Protein AF-A0AA36GMG7-F1 (afdb_monomer)

pLDDT: mean 70.61, std 21.31, range [23.27, 95.0]

Solvent-accessible surface area (backbone atoms only — not comparable to full-atom values): 46834 Å² total; per-residue (Å²): 127,60,74,62,57,56,49,53,54,49,50,51,53,54,28,47,52,68,51,52,68,88,62,87,74,56,69,70,50,50,50,49,34,51,53,53,48,54,48,56,68,31,62,40,69,74,61,85,79,61,101,83,57,59,89,82,76,57,52,28,67,43,50,83,81,43,77,85,76,80,88,76,82,79,82,77,59,94,81,71,80,64,93,76,70,76,81,84,73,91,83,59,102,48,91,40,76,68,48,45,56,48,50,54,58,49,29,53,56,47,45,54,52,27,49,58,52,36,54,54,52,53,54,46,73,51,50,61,54,56,67,76,52,72,90,80,76,75,99,64,80,93,59,53,51,80,75,45,77,47,56,43,99,84,67,51,74,55,31,28,35,23,38,30,83,87,70,48,77,43,82,41,53,50,95,78,62,76,85,72,93,72,79,78,80,84,69,94,84,85,87,81,89,88,81,88,85,92,86,89,84,89,82,80,90,79,93,78,90,78,90,76,78,85,74,78,79,84,74,74,82,74,86,84,77,94,81,85,87,78,83,93,77,84,82,76,95,81,83,86,83,78,74,67,68,58,53,60,59,60,59,62,74,73,69,71,77,81,71,82,68,45,70,43,72,48,85,76,42,40,37,44,60,84,83,86,72,69,89,81,50,60,30,38,39,23,41,72,86,72,57,68,48,76,53,62,68,95,60,65,74,40,78,54,58,80,66,97,59,89,54,86,46,65,44,41,43,33,42,37,39,49,54,94,93,41,80,48,74,52,75,48,75,34,74,50,54,61,72,58,67,75,59,90,53,97,83,43,72,73,46,71,75,35,68,95,53,61,54,72,66,55,54,52,52,52,53,50,50,53,49,51,52,50,52,48,54,51,49,51,48,52,53,49,49,48,52,50,49,50,50,52,49,52,49,47,55,56,54,64,72,74,66,82,86,90,88,88,86,86,92,83,90,85,88,82,92,92,82,91,89,89,90,91,88,89,90,88,90,90,89,88,89,83,90,89,81,89,85,84,89,80,89,91,75,90,84,75,90,76,89,81,75,59,89,66,69,69,50,80,49,80,50,72,56,55,57,68,71,77,92,78,33,51,68,43,80,45,78,47,74,54,66,76,74,42,98,92,41,38,49,44,67,49,76,44,65,57,97,89,42,74,52,32,40,39,40,40,32,55,78,48,74,50,74,47,72,47,76,46,80,77,34,17,25,54,36,45,47,78,47,69,52,55,45,62,30,40,53,77,33,86,87,20,46,89,69,38,46,84,69,44,45,47,84,51,88,54,81,92,52,56,84,58,65,82,34,48,47,43,30,47,44,41,84,34,70,29,15,65,97,51,80,17,94,51,69,52,57,10,35,35,38,34,38,39,27,61,45,72,78,54,95,59,45,35,37,34,26,32,36,93,46,64,50,59,33,40,32,33,41,38,37,37,40,33,74,86,76,51,72,50,74,48,78,47,76,44,38,60,72,37,74,48,79,52,94,97,44,77,47,71,36,83,70,83,91,73,82,90,58,79,75,57,80,35,42,37,37,29,47,60,95,52,95,83,46,65,72,42,80,56,56,99,83,61,40,73,36,54,42,8,94,35,67,70,30,28,75,69,43,49,93,28,51,61,55,94,48,59,57,70,46,78,55,96,64,44,62,52,66,53,64,56,58,48,58,53,68,64,57,73,73,114

Foldseek 3Di:
DCVVVVVLVVLLVVLLCVLCVPPDDDPVLVVLLVVLSVVLQQLDFPDDDDPPDDSQVGDGNCCVVPNRDDDDPPPPDPPPPPVPDPDDDCDDPQNDPVSVVVSVVVSVSSNVSSCVSSVVVVVVVVVVVDVVVDDDDDPDDFDWDFDAFDQDPVRDTFWTFTQTPVRDTDIGGPVPDDDDPDDDPDPPDDDDDDDDDDDDDDDDDDDDDDDDDDDDDPDDDDDDDPPDDDDDDDDDDDDDDPPPVVVVVVVVVPPPPPPPPQWAADLQGIWGAPPDADQPKWKKKDKQNPDIDIDHPVCPRPDHDHDPDQFQAWIKIKMWIQHPNDIDIDIDIYGHHDPLSVPPDQDDPSCVVPVVNHDPVSVVVVVVVVVVVVVVVVVVVVVVVVVVVVVVVVVVVVVVVPDDDDDDDDDDDDDDDDDYDDYDDYDDDDDDDDDDDDDDDDDPDDDDDDDDADDWDKDKDKDWDWCDDDPPTRIDIDIDIDTDADPVRQKDKDFDADPNHTFKIKIKGFPDKDWAFPKDFDFKAFQWDWDKDKFKDADPGQQRDPCSQVVDFQPDDHPVPVVQVLARWGKHKDWAAEDVVLPHPDRGTIIIIMIIGIDGPDQWMKTKIAGPDIFMWTWMWMWMATPVRDIDIDIDTHGAQDWDDDPPDIDHHPDDDDDDDVQRRFIKMWTPPDPPTQIDTDDPLADAQWGHHDSVCNSSNPPIHGDPQWDWDDDSTHIDIDGDHDRVVVVSPD

Radius of gyration: 44.05 Å; Cα contacts (8 Å, |Δi|>4): 888; chains: 1; bounding box: 85×145×114 Å

Structure (mmCIF, N/CA/C/O backbone):
data_AF-A0AA36GMG7-F1
#
_entry.id   AF-A0AA36GMG7-F1
#
loop_
_atom_site.group_PDB
_atom_site.id
_atom_site.type_symbol
_atom_site.label_atom_id
_atom_site.label_alt_id
_atom_site.label_comp_id
_atom_site.label_asym_id
_atom_site.label_entity_id
_atom_site.label_seq_id
_atom_site.pdbx_PDB_ins_code
_atom_site.Cartn_x
_atom_site.Cartn_y
_atom_site.Cartn_z
_atom_site.occupancy
_atom_site.B_iso_or_equiv
_atom_site.auth_seq_id
_atom_site.auth_comp_id
_atom_site.auth_asym_id
_atom_site.auth_atom_id
_atom_site.pdbx_PDB_model_num
ATOM 1 N N . MET A 1 1 ? -20.201 17.320 5.373 1.00 46.06 1 MET A N 1
ATOM 2 C CA . MET A 1 1 ? -21.199 16.960 4.332 1.00 46.06 1 MET A CA 1
ATOM 3 C C . MET A 1 1 ? -22.422 16.183 4.882 1.00 46.06 1 MET A C 1
ATOM 5 O O . MET A 1 1 ? -23.070 15.484 4.114 1.00 46.06 1 MET A O 1
ATOM 9 N N . GLY A 1 2 ? -22.797 16.297 6.170 1.00 46.56 2 GLY A N 1
ATOM 10 C CA . GLY A 1 2 ? -23.789 15.391 6.798 1.00 46.56 2 GLY A CA 1
ATOM 11 C C . GLY A 1 2 ? -25.203 15.398 6.192 1.00 46.56 2 GLY A C 1
ATOM 12 O O . GLY A 1 2 ? -25.775 14.337 5.944 1.00 46.56 2 GLY A O 1
ATOM 13 N N . GLY A 1 3 ? -25.728 16.580 5.846 1.00 64.25 3 GLY A N 1
ATOM 14 C CA . GLY A 1 3 ? -27.138 16.770 5.469 1.00 64.25 3 GLY A CA 1
ATOM 15 C C . GLY A 1 3 ? -27.665 15.975 4.262 1.00 64.25 3 GLY A C 1
ATOM 16 O O . GLY A 1 3 ? -28.880 15.844 4.119 1.00 64.25 3 GLY A O 1
ATOM 17 N N . THR A 1 4 ? -26.804 15.423 3.400 1.00 65.31 4 THR A N 1
ATOM 18 C CA . THR A 1 4 ? -27.232 14.506 2.321 1.00 65.31 4 THR A CA 1
ATOM 19 C C . THR A 1 4 ? -27.491 13.096 2.859 1.00 65.31 4 THR A C 1
ATOM 21 O O . THR A 1 4 ? -28.506 12.484 2.527 1.00 65.31 4 THR A O 1
ATOM 24 N N . TRP A 1 5 ? -26.608 12.604 3.734 1.00 71.31 5 TRP A N 1
ATOM 25 C CA . TRP A 1 5 ? -26.739 11.306 4.401 1.00 71.31 5 TRP A CA 1
ATOM 26 C C . TRP A 1 5 ? -27.914 11.294 5.383 1.00 71.31 5 TRP A C 1
ATOM 28 O O . TRP A 1 5 ? -28.726 10.372 5.358 1.00 71.31 5 TRP A O 1
ATOM 38 N N . GLU A 1 6 ? -28.060 12.351 6.186 1.00 76.62 6 GLU A N 1
ATOM 39 C CA . GLU A 1 6 ? -29.170 12.519 7.137 1.00 76.62 6 GLU A CA 1
ATOM 40 C C . GLU A 1 6 ? -30.543 12.433 6.452 1.00 76.62 6 GLU A C 1
ATOM 42 O O . GLU A 1 6 ? -31.450 11.769 6.958 1.00 76.62 6 GLU A O 1
ATOM 47 N N . ARG A 1 7 ? -30.692 13.056 5.272 1.00 76.00 7 ARG A N 1
ATOM 48 C CA . ARG A 1 7 ? -31.929 12.988 4.478 1.00 76.00 7 ARG A CA 1
ATOM 49 C C . ARG A 1 7 ? -32.189 11.579 3.965 1.00 76.00 7 ARG A C 1
ATOM 51 O O . ARG A 1 7 ? -33.275 11.065 4.195 1.00 76.00 7 ARG A O 1
ATOM 58 N N . MET A 1 8 ? -31.191 10.932 3.361 1.00 83.50 8 MET A N 1
ATOM 59 C CA . MET A 1 8 ? -31.319 9.559 2.857 1.00 83.50 8 MET A CA 1
ATOM 60 C C . MET A 1 8 ? -31.721 8.575 3.969 1.00 83.50 8 MET A C 1
ATOM 62 O O . MET A 1 8 ? -32.643 7.783 3.785 1.00 83.50 8 MET A O 1
ATOM 66 N N . VAL A 1 9 ? -31.103 8.678 5.151 1.00 86.00 9 VAL A N 1
ATOM 67 C CA . VAL A 1 9 ? -31.477 7.897 6.344 1.00 86.00 9 VAL A CA 1
ATOM 68 C C . VAL A 1 9 ? -32.893 8.241 6.819 1.00 86.00 9 VAL A C 1
ATOM 70 O O . VAL A 1 9 ? -33.642 7.345 7.207 1.00 86.00 9 VAL A O 1
ATOM 73 N N . GLY A 1 10 ? -33.298 9.512 6.757 1.00 85.50 10 GLY A N 1
ATOM 74 C CA . GLY A 1 10 ? -34.671 9.940 7.031 1.00 85.50 10 GLY A CA 1
ATOM 75 C C . GLY A 1 10 ? -35.697 9.286 6.100 1.00 85.50 10 GLY A C 1
ATOM 76 O O . GLY A 1 10 ? -36.727 8.806 6.570 1.00 85.50 10 GLY A O 1
ATOM 77 N N . THR A 1 11 ? -35.402 9.206 4.804 1.00 87.31 11 THR A N 1
ATOM 78 C CA . THR A 1 11 ? -36.280 8.618 3.778 1.00 87.31 11 THR A CA 1
ATOM 79 C C . THR A 1 11 ? -36.358 7.097 3.911 1.00 87.31 11 THR A C 1
ATOM 81 O O . THR A 1 11 ? -37.458 6.548 3.871 1.00 87.31 11 THR A O 1
ATOM 84 N N . VAL A 1 12 ? -35.241 6.416 4.204 1.00 91.81 12 VAL A N 1
ATOM 85 C CA . VAL A 1 12 ? -35.225 4.982 4.570 1.00 91.81 12 VAL A CA 1
ATOM 86 C C . VAL A 1 12 ? -36.061 4.721 5.830 1.00 91.81 12 VAL A C 1
ATOM 88 O O . VAL A 1 12 ? -36.925 3.851 5.820 1.00 91.81 12 VAL A O 1
ATOM 91 N N . LYS A 1 13 ? -35.898 5.512 6.900 1.00 90.19 13 LYS A N 1
ATOM 92 C CA . LYS A 1 13 ? -36.714 5.369 8.123 1.00 90.19 13 LYS A CA 1
ATOM 93 C C . LYS A 1 13 ? -38.207 5.598 7.858 1.00 90.19 13 LYS A C 1
ATOM 95 O O . LYS A 1 13 ? -39.042 4.849 8.360 1.00 90.19 13 LYS A O 1
ATOM 100 N N . ARG A 1 14 ? -38.557 6.601 7.044 1.00 88.62 14 ARG A N 1
ATOM 101 C CA . ARG A 1 14 ? -39.949 6.925 6.679 1.00 88.62 14 ARG A CA 1
ATOM 102 C C . ARG A 1 14 ? -40.609 5.798 5.879 1.00 88.62 14 ARG A C 1
ATOM 104 O O . ARG A 1 14 ? -41.751 5.441 6.155 1.00 88.62 14 ARG A O 1
ATOM 111 N N . THR A 1 15 ? -39.888 5.231 4.917 1.00 90.44 15 THR A N 1
ATOM 112 C CA . THR A 1 15 ? -40.371 4.158 4.031 1.00 90.44 15 THR A CA 1
ATOM 113 C C . THR A 1 15 ? -40.427 2.806 4.745 1.00 90.44 15 THR A C 1
ATOM 115 O O . THR A 1 15 ? -41.413 2.092 4.582 1.00 90.44 15 THR A O 1
ATOM 118 N N . LEU A 1 16 ? -39.482 2.506 5.644 1.00 91.44 16 LEU A N 1
ATOM 119 C CA . LEU A 1 16 ? -39.534 1.356 6.559 1.00 91.44 16 LEU A CA 1
ATOM 120 C C . LEU A 1 16 ? -40.780 1.399 7.460 1.00 91.44 16 LEU A C 1
ATOM 122 O O . LEU A 1 16 ? -41.565 0.451 7.480 1.00 91.44 16 LEU A O 1
ATOM 126 N N . LEU A 1 17 ? -41.029 2.527 8.138 1.00 89.12 17 LEU A N 1
ATOM 127 C CA . LEU A 1 17 ? -42.232 2.717 8.963 1.00 89.12 17 LEU A CA 1
ATOM 128 C C . LEU A 1 17 ? -43.522 2.593 8.133 1.00 89.12 17 LEU A C 1
ATOM 130 O O . LEU A 1 17 ? -44.477 1.951 8.565 1.00 89.12 17 LEU A O 1
ATOM 134 N N . LYS A 1 18 ? -43.536 3.126 6.905 1.00 88.38 18 LYS A N 1
ATOM 135 C CA . LYS A 1 18 ? -44.630 2.938 5.933 1.00 88.38 18 LYS A CA 1
ATOM 136 C C . LYS A 1 18 ? -44.716 1.525 5.341 1.00 88.38 18 LYS A C 1
ATOM 138 O O . LYS A 1 18 ? -45.658 1.260 4.603 1.00 88.38 18 LYS A O 1
ATOM 143 N N . THR A 1 19 ? -43.767 0.632 5.596 1.00 88.50 19 THR A N 1
ATOM 144 C CA . THR A 1 19 ? -43.788 -0.754 5.098 1.00 88.50 19 THR A CA 1
ATOM 145 C C . THR A 1 19 ? -44.353 -1.690 6.161 1.00 88.50 19 THR A C 1
ATOM 147 O O . THR A 1 19 ? -45.272 -2.461 5.875 1.00 88.50 19 THR A O 1
ATOM 150 N N . ILE A 1 20 ? -43.857 -1.548 7.393 1.00 87.56 20 ILE A N 1
ATOM 151 C CA . ILE A 1 20 ? -44.282 -2.291 8.588 1.00 87.56 20 ILE A CA 1
ATOM 152 C C . ILE A 1 20 ? -45.670 -1.826 9.072 1.00 87.56 20 ILE A C 1
ATOM 154 O O . ILE A 1 20 ? -46.498 -2.638 9.487 1.00 87.56 20 ILE A O 1
ATOM 158 N N . GLU A 1 21 ? -45.962 -0.527 8.949 1.00 85.00 21 GLU A N 1
ATOM 159 C CA . GLU A 1 21 ? -47.240 0.112 9.291 1.00 85.00 21 GLU A CA 1
ATOM 160 C C . GLU A 1 21 ? -47.639 -0.098 10.766 1.00 85.00 21 GLU A C 1
ATOM 162 O O . GLU A 1 21 ? -47.142 0.610 11.638 1.00 85.00 21 GLU A O 1
ATOM 167 N N . ARG A 1 22 ? -48.542 -1.043 11.060 1.00 81.94 22 ARG A N 1
ATOM 168 C CA . ARG A 1 22 ? -48.958 -1.422 12.429 1.00 81.94 22 ARG A CA 1
ATOM 169 C C . ARG A 1 22 ? -48.714 -2.905 12.739 1.00 81.94 22 ARG A C 1
ATOM 171 O O . ARG A 1 22 ? -49.228 -3.417 13.731 1.00 81.94 22 ARG A O 1
ATOM 178 N N . ARG A 1 23 ? -47.981 -3.618 11.878 1.00 80.56 23 ARG A N 1
ATOM 179 C CA . ARG A 1 23 ? -47.684 -5.044 12.060 1.00 80.56 23 ARG A CA 1
ATOM 180 C C . ARG A 1 23 ? -46.633 -5.216 13.155 1.00 80.56 23 ARG A C 1
ATOM 182 O O . ARG A 1 23 ? -45.643 -4.490 13.175 1.00 80.56 23 ARG A O 1
ATOM 189 N N . LYS A 1 24 ? -46.832 -6.202 14.031 1.00 79.75 24 LYS A N 1
ATOM 190 C CA . LYS A 1 24 ? -45.743 -6.763 14.837 1.00 79.75 24 LYS A CA 1
ATOM 191 C C . LYS A 1 24 ? -44.977 -7.749 13.952 1.00 79.75 24 LYS A C 1
ATOM 193 O O . LYS A 1 24 ? -45.602 -8.486 13.196 1.00 79.75 24 LYS A O 1
ATOM 198 N N . ILE A 1 25 ? -43.654 -7.717 14.030 1.00 83.12 25 ILE A N 1
ATOM 199 C CA . ILE A 1 25 ? -42.724 -8.570 13.282 1.00 83.12 25 ILE A CA 1
ATOM 200 C C . ILE A 1 25 ? -41.760 -9.149 14.325 1.00 83.12 25 ILE A C 1
ATOM 202 O O . ILE A 1 25 ? -41.437 -8.445 15.284 1.00 83.12 25 ILE A O 1
ATOM 206 N N . SER A 1 26 ? -41.350 -10.411 14.185 1.00 81.25 26 SER A N 1
ATOM 207 C CA . SER A 1 26 ? -40.341 -11.007 15.068 1.00 81.25 26 SER A CA 1
ATOM 208 C C . SER A 1 26 ? -38.962 -10.386 14.828 1.00 81.25 26 SER A C 1
ATOM 210 O O . SER A 1 26 ? -38.668 -9.890 13.738 1.00 81.25 26 SER A O 1
ATOM 212 N N . GLU A 1 27 ? -38.108 -10.414 15.847 1.00 79.94 27 GLU A N 1
ATOM 213 C CA . GLU A 1 27 ? -36.747 -9.880 15.770 1.00 79.94 27 GLU A CA 1
ATOM 214 C C . GLU A 1 27 ? -35.920 -10.439 14.593 1.00 79.94 27 GLU A C 1
ATOM 216 O O . GLU A 1 27 ? -35.406 -9.618 13.828 1.00 79.94 27 GLU A O 1
ATOM 221 N N . PRO A 1 28 ? -35.855 -11.766 14.333 1.00 76.69 28 PRO A N 1
ATOM 222 C CA . PRO A 1 28 ? -35.117 -12.291 13.181 1.00 76.69 28 PRO A CA 1
ATOM 223 C C . PRO A 1 28 ? -35.657 -11.793 11.832 1.00 76.69 28 PRO A C 1
ATOM 225 O O . PRO A 1 28 ? -34.870 -11.398 10.977 1.00 76.69 28 PRO A O 1
ATOM 228 N N . ILE A 1 29 ? -36.982 -11.722 11.633 1.00 81.12 29 ILE A N 1
ATOM 229 C CA . ILE A 1 29 ? -37.553 -11.212 10.369 1.00 81.12 29 ILE A CA 1
ATOM 230 C C . ILE A 1 29 ? -37.264 -9.710 10.216 1.00 81.12 29 ILE A C 1
ATOM 232 O O . ILE A 1 29 ? -36.939 -9.249 9.121 1.00 81.12 29 ILE A O 1
ATOM 236 N N . PHE A 1 30 ? -37.331 -8.935 11.302 1.00 86.94 30 PHE A N 1
ATOM 237 C CA . PHE A 1 30 ? -36.993 -7.511 11.278 1.00 86.94 30 PHE A CA 1
ATOM 238 C C . PHE A 1 30 ? -35.505 -7.275 10.971 1.00 86.94 30 PHE A C 1
ATOM 240 O O . PHE A 1 30 ? -35.186 -6.392 10.172 1.00 86.94 30 PHE A O 1
ATOM 247 N N . TYR A 1 31 ? -34.604 -8.084 11.536 1.00 83.19 31 TYR A N 1
ATOM 248 C CA . TYR A 1 31 ? -33.172 -8.047 11.239 1.00 83.19 31 TYR A CA 1
ATOM 249 C C . TYR A 1 31 ? -32.885 -8.384 9.768 1.00 83.19 31 TYR A C 1
ATOM 251 O O . TYR A 1 31 ? -32.207 -7.614 9.086 1.00 83.19 31 TYR A O 1
ATOM 259 N N . THR A 1 32 ? -33.459 -9.474 9.245 1.00 83.56 32 THR A N 1
ATOM 260 C CA . THR A 1 32 ? -33.311 -9.878 7.836 1.00 83.56 32 THR A CA 1
ATOM 261 C C . THR A 1 32 ? -33.775 -8.774 6.883 1.00 83.56 32 THR A C 1
ATOM 263 O O . THR A 1 32 ? -33.012 -8.347 6.015 1.00 83.56 32 THR A O 1
ATOM 266 N N . VAL A 1 33 ? -34.966 -8.209 7.109 1.00 86.12 33 VAL A N 1
ATOM 267 C CA . VAL A 1 33 ? -35.500 -7.098 6.300 1.00 86.12 33 VAL A CA 1
ATOM 268 C C . VAL A 1 33 ? -34.616 -5.845 6.393 1.00 86.12 33 VAL A C 1
ATOM 270 O O . VAL A 1 33 ? -34.425 -5.156 5.393 1.00 86.12 33 VAL A O 1
ATOM 273 N N . LEU A 1 34 ? -34.011 -5.539 7.548 1.00 88.44 34 LEU A N 1
ATOM 274 C CA . LEU A 1 34 ? -33.039 -4.440 7.654 1.00 88.44 34 LEU A CA 1
ATOM 275 C C . LEU A 1 34 ? -31.753 -4.698 6.850 1.00 88.44 34 LEU A C 1
ATOM 277 O O . LEU A 1 34 ? -31.217 -3.759 6.253 1.00 88.44 34 LEU A O 1
ATOM 281 N N . CYS A 1 35 ? -31.265 -5.938 6.806 1.00 84.12 35 CYS A N 1
ATOM 282 C CA . CYS A 1 35 ? -30.101 -6.327 6.007 1.00 84.12 35 CYS A CA 1
ATOM 283 C C . CYS A 1 35 ? -30.380 -6.236 4.499 1.00 84.12 35 CYS A C 1
ATOM 285 O O . CYS A 1 35 ? -29.585 -5.643 3.764 1.00 84.12 35 CYS A O 1
ATOM 287 N N . GLU A 1 36 ? -31.537 -6.718 4.047 1.00 85.50 36 GLU A N 1
ATOM 288 C CA . GLU A 1 36 ? -31.980 -6.592 2.655 1.00 85.50 36 GLU A CA 1
ATOM 289 C C . GLU A 1 36 ? -32.167 -5.119 2.249 1.00 85.50 36 GLU A C 1
ATOM 291 O O . GLU A 1 36 ? -31.667 -4.683 1.210 1.00 85.50 36 GLU A O 1
ATOM 296 N N . ILE A 1 37 ? -32.781 -4.297 3.107 1.00 89.38 37 ILE A N 1
ATOM 297 C CA . ILE A 1 37 ? -32.927 -2.848 2.886 1.00 89.38 37 ILE A CA 1
ATOM 298 C C . ILE A 1 37 ? -31.562 -2.147 2.811 1.00 89.38 37 ILE A C 1
ATOM 300 O O . ILE A 1 37 ? -31.346 -1.298 1.941 1.00 89.38 37 ILE A O 1
ATOM 304 N N . LYS A 1 38 ? -30.614 -2.505 3.687 1.00 87.00 38 LYS A N 1
ATOM 305 C CA . LYS A 1 38 ? -29.228 -2.005 3.648 1.00 87.00 38 LYS A CA 1
ATOM 306 C C . LYS A 1 38 ? -28.549 -2.364 2.322 1.00 87.00 38 LYS A C 1
ATOM 308 O O . LYS A 1 38 ? -27.846 -1.516 1.770 1.00 87.00 38 LYS A O 1
ATOM 313 N N . SER A 1 39 ? -28.751 -3.577 1.808 1.00 83.69 39 SER A N 1
ATOM 314 C CA . SER A 1 39 ? -28.239 -3.992 0.497 1.00 83.69 39 SER A CA 1
ATOM 315 C C . SER A 1 39 ? -28.877 -3.177 -0.635 1.00 83.69 39 SER A C 1
ATOM 317 O O . SER A 1 39 ? -28.157 -2.519 -1.389 1.00 83.69 39 SER A O 1
ATOM 319 N N . ALA A 1 40 ? -30.210 -3.108 -0.705 1.00 83.94 40 ALA A N 1
ATOM 320 C CA . ALA A 1 40 ? -30.935 -2.393 -1.757 1.00 83.94 40 ALA A CA 1
ATOM 321 C C . ALA A 1 40 ? -30.557 -0.899 -1.834 1.00 83.94 40 ALA A C 1
ATOM 323 O O . ALA A 1 40 ? -30.292 -0.366 -2.912 1.00 83.94 40 ALA A O 1
ATOM 324 N N . VAL A 1 41 ? -30.443 -0.221 -0.685 1.00 87.88 41 VAL A N 1
ATOM 325 C CA . VAL A 1 41 ? -30.056 1.201 -0.618 1.00 87.88 41 VAL A CA 1
ATOM 326 C C . VAL A 1 41 ? -28.607 1.429 -1.070 1.00 87.88 41 VAL A C 1
ATOM 328 O O . VAL A 1 41 ? -28.322 2.466 -1.674 1.00 87.88 41 VAL A O 1
ATOM 331 N N . ASN A 1 42 ? -27.691 0.491 -0.810 1.00 85.69 42 ASN A N 1
ATOM 332 C CA . ASN A 1 42 ? -26.285 0.580 -1.234 1.00 85.69 42 ASN A CA 1
ATOM 333 C C . ASN A 1 42 ? -26.026 0.040 -2.651 1.00 85.69 42 ASN A C 1
ATOM 335 O O . ASN A 1 42 ? -24.961 0.305 -3.204 1.00 85.69 42 ASN A O 1
ATOM 339 N N . SER A 1 43 ? -27.008 -0.639 -3.246 1.00 81.50 43 SER A N 1
ATOM 340 C CA . SER A 1 43 ? -26.997 -1.130 -4.633 1.00 81.50 43 SER A CA 1
ATOM 341 C C . SER A 1 43 ? -27.607 -0.149 -5.638 1.00 81.50 43 SER A C 1
ATOM 343 O O . SER A 1 43 ? -27.645 -0.436 -6.830 1.00 81.50 43 SER A O 1
ATOM 345 N N . ARG A 1 44 ? -28.108 1.006 -5.179 1.00 80.94 44 ARG A N 1
ATOM 346 C CA . ARG A 1 44 ? -28.687 2.036 -6.056 1.00 80.94 44 ARG A CA 1
ATOM 347 C C . ARG A 1 44 ? -27.647 2.557 -7.070 1.00 80.94 44 ARG A C 1
ATOM 349 O O . ARG A 1 44 ? -26.496 2.753 -6.679 1.00 80.94 44 ARG A O 1
ATOM 356 N N . PRO A 1 45 ? -28.033 2.864 -8.318 1.00 77.88 45 PRO A N 1
ATOM 357 C CA . PRO A 1 45 ? -27.123 3.464 -9.289 1.00 77.88 45 PRO A CA 1
ATOM 358 C C . PRO A 1 45 ? -26.732 4.897 -8.890 1.00 77.88 45 PRO A C 1
ATOM 360 O O . PRO A 1 45 ? -27.518 5.622 -8.270 1.00 77.88 45 PRO A O 1
ATOM 363 N N . LEU A 1 46 ? -25.513 5.305 -9.249 1.00 74.06 46 LEU A N 1
ATOM 364 C CA . LEU A 1 46 ? -25.007 6.680 -9.118 1.00 74.06 46 LEU A CA 1
ATOM 365 C C . LEU A 1 46 ? -24.805 7.365 -10.474 1.00 74.06 46 LEU A C 1
ATOM 367 O O . LEU A 1 46 ? -24.873 8.592 -10.546 1.00 74.06 46 LEU A O 1
ATOM 371 N N . THR A 1 47 ? -24.572 6.585 -11.527 1.00 64.69 47 THR A N 1
ATOM 372 C CA . THR A 1 47 ? -24.540 7.026 -12.925 1.00 64.69 47 THR A CA 1
ATOM 373 C C . THR A 1 47 ? -25.917 6.885 -13.582 1.00 64.69 47 THR A C 1
ATOM 375 O O . THR A 1 47 ? -26.813 6.218 -13.061 1.00 64.69 47 THR A O 1
ATOM 378 N N . VAL A 1 48 ? -26.095 7.542 -14.729 1.00 59.72 48 VAL A N 1
ATOM 379 C CA . VAL A 1 48 ? -27.208 7.264 -15.647 1.00 59.72 48 VAL A CA 1
ATOM 380 C C . VAL A 1 48 ? -26.759 6.140 -16.576 1.00 59.72 48 VAL A C 1
ATOM 382 O O . VAL A 1 48 ? -25.683 6.250 -17.152 1.00 59.72 48 VAL A O 1
ATOM 385 N N . THR A 1 49 ? -27.569 5.093 -16.712 1.00 57.22 49 THR A N 1
ATOM 386 C CA . THR A 1 49 ? -27.393 4.031 -17.714 1.00 57.22 49 THR A CA 1
ATOM 387 C C . THR A 1 49 ? -27.885 4.486 -19.083 1.00 57.22 49 THR A C 1
ATOM 389 O O . THR A 1 49 ? -29.015 4.975 -19.191 1.00 57.22 49 THR A O 1
ATOM 392 N N . GLY A 1 50 ? -27.078 4.283 -20.120 1.00 53.72 50 GLY A N 1
ATOM 393 C CA . GLY A 1 50 ? -27.528 4.246 -21.509 1.00 53.72 50 GLY A CA 1
ATOM 394 C C . GLY A 1 50 ? -28.265 2.943 -21.843 1.00 53.72 50 GLY A C 1
ATOM 395 O O . GLY A 1 50 ? -28.300 2.006 -21.050 1.00 53.72 50 GLY A O 1
ATOM 396 N N . GLU A 1 51 ? -28.850 2.872 -23.040 1.00 52.31 51 GLU A N 1
ATOM 397 C CA . GLU A 1 51 ? -29.603 1.691 -23.507 1.00 52.31 51 GLU A CA 1
ATOM 398 C C . GLU A 1 51 ? -28.708 0.486 -23.864 1.00 52.31 51 GLU A C 1
ATOM 400 O O . GLU A 1 51 ? -29.213 -0.622 -24.012 1.00 52.31 51 GLU A O 1
ATOM 405 N N . ASN A 1 52 ? -27.390 0.699 -23.970 1.00 52.12 52 ASN A N 1
ATOM 406 C CA . ASN A 1 52 ? -26.386 -0.316 -24.309 1.00 52.12 52 ASN A CA 1
ATOM 407 C C . ASN A 1 52 ? -25.443 -0.666 -23.138 1.00 52.12 52 ASN A C 1
ATOM 409 O O . ASN A 1 52 ? -24.499 -1.428 -23.342 1.00 52.12 52 ASN A O 1
ATOM 413 N N . ASP A 1 53 ? -25.653 -0.098 -21.945 1.00 50.34 53 ASP A N 1
ATOM 414 C CA . ASP A 1 53 ? -24.807 -0.371 -20.777 1.00 50.34 53 ASP A CA 1
ATOM 415 C C . ASP A 1 53 ? -25.270 -1.659 -20.084 1.00 50.34 53 ASP A C 1
ATOM 417 O O . ASP A 1 53 ? -26.455 -1.819 -19.775 1.00 50.34 53 ASP A O 1
ATOM 421 N N . ASP A 1 54 ? -24.339 -2.566 -19.793 1.00 56.56 54 ASP A N 1
ATOM 422 C CA . ASP A 1 54 ? -24.655 -3.796 -19.074 1.00 56.56 54 ASP A CA 1
ATOM 423 C C . ASP A 1 54 ? -24.984 -3.484 -17.599 1.00 56.56 54 ASP A C 1
ATOM 425 O O . ASP A 1 54 ? -24.390 -2.599 -16.975 1.00 56.56 54 ASP A O 1
ATOM 429 N N . VAL A 1 55 ? -25.914 -4.226 -16.987 1.00 54.31 55 VAL A N 1
ATOM 430 C CA . VAL A 1 55 ? -26.437 -3.917 -15.630 1.00 54.31 55 VAL A CA 1
ATOM 431 C C . VAL A 1 55 ? -25.343 -4.001 -14.546 1.00 54.31 55 VAL A C 1
ATOM 433 O O . VAL A 1 55 ? -25.502 -3.484 -13.438 1.00 54.31 55 VAL A O 1
ATOM 436 N N . ASN A 1 56 ? -24.208 -4.622 -14.875 1.00 53.75 56 ASN A N 1
ATOM 437 C CA . ASN A 1 56 ? -23.039 -4.772 -14.014 1.00 53.75 56 ASN A CA 1
ATOM 438 C C . ASN A 1 56 ? -22.041 -3.598 -14.081 1.00 53.75 56 ASN A C 1
ATOM 440 O O . ASN A 1 56 ? -21.256 -3.448 -13.146 1.00 53.75 56 ASN A O 1
ATOM 444 N N . ASP A 1 57 ? -22.078 -2.757 -15.121 1.00 60.81 57 ASP A N 1
ATOM 445 C CA . ASP A 1 57 ? -21.143 -1.628 -15.300 1.00 60.81 57 ASP A CA 1
ATOM 446 C C . ASP A 1 57 ? -21.603 -0.344 -14.579 1.00 60.81 57 ASP A C 1
ATOM 448 O O . ASP A 1 57 ? -20.919 0.684 -14.559 1.00 60.81 57 ASP A O 1
ATOM 452 N N . VAL A 1 58 ? -22.774 -0.393 -13.943 1.00 70.62 58 VAL A N 1
ATOM 453 C CA . VAL A 1 58 ? -23.382 0.746 -13.254 1.00 70.62 58 VAL A CA 1
ATOM 454 C C . VAL A 1 58 ? -22.725 0.960 -11.892 1.00 70.62 58 VAL A C 1
ATOM 456 O O . VAL A 1 58 ? -22.814 0.112 -11.008 1.00 70.62 58 VAL A O 1
ATOM 459 N N . LEU A 1 59 ? -22.110 2.125 -11.682 1.00 74.38 59 LEU A N 1
ATOM 460 C CA . LEU A 1 59 ? -21.422 2.454 -10.431 1.00 74.38 59 LEU A CA 1
ATOM 461 C C . LEU A 1 59 ? -22.419 2.658 -9.274 1.00 74.38 59 LEU A C 1
ATOM 463 O O . LEU A 1 59 ? -23.278 3.543 -9.341 1.00 74.38 59 LEU A O 1
ATOM 467 N N . ARG A 1 60 ? -22.280 1.891 -8.184 1.00 80.88 60 ARG A N 1
ATOM 468 C CA . ARG A 1 60 ? -23.152 1.937 -6.992 1.00 80.88 60 ARG A CA 1
ATOM 469 C C . ARG A 1 60 ? -22.345 2.324 -5.737 1.00 80.88 60 ARG A C 1
ATOM 471 O O . ARG A 1 60 ? -21.123 2.190 -5.715 1.00 80.88 60 ARG A O 1
ATOM 478 N N . PRO A 1 61 ? -22.988 2.777 -4.641 1.00 83.88 61 PRO A N 1
ATOM 479 C CA . PRO A 1 61 ? -22.307 3.086 -3.377 1.00 83.88 61 PRO A CA 1
ATOM 480 C C . PRO A 1 61 ? -21.470 1.940 -2.801 1.00 83.88 61 PRO A C 1
ATOM 482 O O . PRO A 1 61 ? -20.447 2.200 -2.173 1.00 83.88 61 PRO A O 1
ATOM 485 N N . VAL A 1 62 ? -21.915 0.692 -2.986 1.00 82.88 62 VAL A N 1
ATOM 486 C CA . VAL A 1 62 ? -21.210 -0.505 -2.505 1.00 82.88 62 VAL A CA 1
ATOM 487 C C . VAL A 1 62 ? -19.848 -0.700 -3.180 1.00 82.88 62 VAL A C 1
ATOM 489 O O . VAL A 1 62 ? -18.908 -1.129 -2.514 1.00 82.88 62 VAL A O 1
ATOM 492 N N . ASP A 1 63 ? -19.704 -0.308 -4.449 1.00 79.12 63 ASP A N 1
ATOM 493 C CA . ASP A 1 63 ? -18.511 -0.592 -5.261 1.00 79.12 63 ASP A CA 1
ATOM 494 C C . ASP A 1 63 ? -17.272 0.206 -4.818 1.00 79.12 63 ASP A C 1
ATOM 496 O O . ASP A 1 63 ? -16.142 -0.185 -5.100 1.00 79.12 63 ASP A O 1
ATOM 500 N N . PHE A 1 64 ? -17.474 1.286 -4.052 1.00 78.31 64 PHE A N 1
ATOM 501 C CA . PHE A 1 64 ? -16.408 2.037 -3.376 1.00 78.31 64 PHE A CA 1
ATOM 502 C C . PHE A 1 64 ? -15.847 1.338 -2.127 1.00 78.31 64 PHE A C 1
ATOM 504 O O . PHE A 1 64 ? -14.808 1.755 -1.619 1.00 78.31 64 PHE A O 1
ATOM 511 N N . ILE A 1 65 ? -16.544 0.329 -1.598 1.00 77.12 65 ILE A N 1
ATOM 512 C CA . ILE A 1 65 ? -16.136 -0.438 -0.409 1.00 77.12 65 ILE A CA 1
ATOM 513 C C . ILE A 1 65 ? -15.707 -1.850 -0.819 1.00 77.12 65 ILE A C 1
ATOM 515 O O . ILE A 1 65 ? -14.719 -2.369 -0.306 1.00 77.12 65 ILE A O 1
ATOM 519 N N . TYR A 1 66 ? -16.430 -2.456 -1.764 1.00 71.50 66 TYR A N 1
ATOM 520 C CA . TYR A 1 66 ? -16.200 -3.812 -2.242 1.00 71.50 66 TYR A CA 1
ATOM 521 C C . TYR A 1 66 ? -16.389 -3.875 -3.758 1.00 71.50 66 TYR A C 1
ATOM 523 O O . TYR A 1 66 ? -17.504 -3.755 -4.267 1.00 71.50 66 TYR A O 1
ATOM 531 N N . LYS A 1 67 ? -15.297 -4.091 -4.490 1.00 57.78 67 LYS A N 1
ATOM 532 C CA . LYS A 1 67 ? -15.326 -4.189 -5.949 1.00 57.78 67 LYS A CA 1
ATOM 533 C C . LYS A 1 67 ? -16.088 -5.445 -6.402 1.00 57.78 67 LYS A C 1
ATOM 535 O O . LYS A 1 67 ? -15.832 -6.533 -5.895 1.00 57.78 67 LYS A O 1
ATOM 540 N N . ASN A 1 68 ? -16.963 -5.296 -7.398 1.00 59.22 68 ASN A N 1
ATOM 541 C CA . ASN A 1 68 ? -17.696 -6.377 -8.075 1.00 59.22 68 ASN A CA 1
ATOM 542 C C . ASN A 1 68 ? -18.672 -7.198 -7.195 1.00 59.22 68 ASN A C 1
ATOM 544 O O . ASN A 1 68 ? -18.904 -8.372 -7.491 1.00 59.22 68 ASN A O 1
ATOM 548 N N . ILE A 1 69 ? -19.294 -6.626 -6.150 1.00 64.88 69 ILE A N 1
ATOM 549 C CA . ILE A 1 69 ? -20.340 -7.362 -5.409 1.00 64.88 69 ILE A CA 1
ATOM 550 C C . ILE A 1 69 ? -21.540 -7.674 -6.319 1.00 64.88 69 ILE A C 1
ATOM 552 O O . ILE A 1 69 ? -22.211 -6.774 -6.843 1.00 64.88 69 ILE A O 1
ATOM 556 N N . ARG A 1 70 ? -21.836 -8.972 -6.442 1.00 58.94 70 ARG A N 1
ATOM 557 C CA . ARG A 1 70 ? -23.098 -9.504 -6.962 1.00 58.94 70 ARG A CA 1
ATOM 558 C C . ARG A 1 70 ? -24.156 -9.448 -5.863 1.00 58.94 70 ARG A C 1
ATOM 560 O O . ARG A 1 70 ? -23.858 -9.706 -4.702 1.00 58.94 70 ARG A O 1
ATOM 567 N N . HIS A 1 71 ? -25.386 -9.106 -6.232 1.00 56.59 71 HIS A N 1
ATOM 568 C CA . HIS A 1 71 ? -26.513 -9.041 -5.306 1.00 56.59 71 HIS A CA 1
ATOM 569 C C . HIS A 1 71 ? -27.625 -9.978 -5.765 1.00 56.59 71 HIS A C 1
ATOM 571 O O . HIS A 1 71 ? -28.151 -9.840 -6.866 1.00 56.59 71 HIS A O 1
ATOM 577 N N . GLY A 1 72 ? -27.963 -10.919 -4.893 1.00 52.34 72 GLY A N 1
ATOM 578 C CA . GLY A 1 72 ? -28.92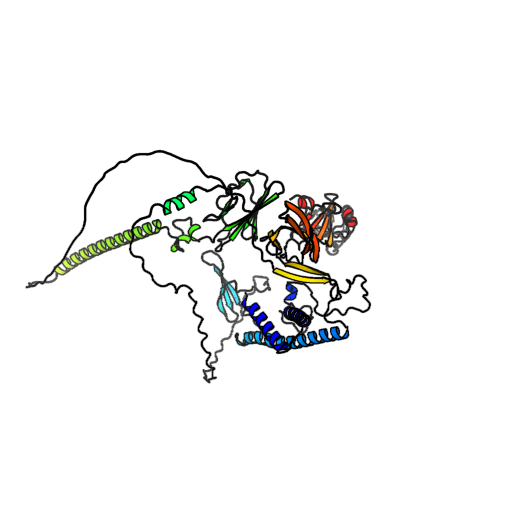0 -11.994 -5.105 1.00 52.34 72 GLY A CA 1
ATOM 579 C C . GLY A 1 72 ? -28.627 -13.115 -4.112 1.00 52.34 72 GLY A C 1
ATOM 580 O O . GLY A 1 72 ? -27.564 -13.128 -3.493 1.00 52.34 72 GLY A O 1
ATOM 581 N N . MET A 1 73 ? -29.562 -14.045 -3.955 1.00 43.81 73 MET A N 1
ATOM 582 C CA . MET A 1 73 ? -29.245 -15.339 -3.357 1.00 43.81 73 MET A CA 1
ATOM 583 C C . MET A 1 73 ? -28.494 -16.145 -4.416 1.00 43.81 73 MET A C 1
ATOM 585 O O . MET A 1 73 ? -28.988 -16.265 -5.541 1.00 43.81 73 MET A O 1
ATOM 589 N N . GLU A 1 74 ? -27.305 -16.658 -4.099 1.00 38.97 74 GLU A N 1
ATOM 590 C CA . GLU A 1 74 ? -26.660 -17.621 -4.990 1.00 38.97 74 GLU A CA 1
ATOM 591 C C . GLU A 1 74 ? -27.557 -18.856 -5.081 1.00 38.97 74 GLU A C 1
ATOM 593 O O . GLU A 1 74 ? -28.011 -19.397 -4.070 1.00 38.97 74 GLU A O 1
ATOM 598 N N . ILE A 1 75 ? -27.870 -19.263 -6.312 1.00 40.28 75 ILE A N 1
ATOM 599 C CA . ILE A 1 75 ? -28.568 -20.520 -6.555 1.00 40.28 75 ILE A CA 1
ATOM 600 C C . ILE A 1 75 ? -27.523 -21.606 -6.337 1.00 40.28 75 ILE A C 1
ATOM 602 O O . ILE A 1 75 ? -26.800 -21.952 -7.268 1.00 40.28 75 ILE A O 1
ATOM 606 N N . ILE A 1 76 ? -27.422 -22.087 -5.096 1.00 38.16 76 ILE A N 1
ATOM 607 C CA . IL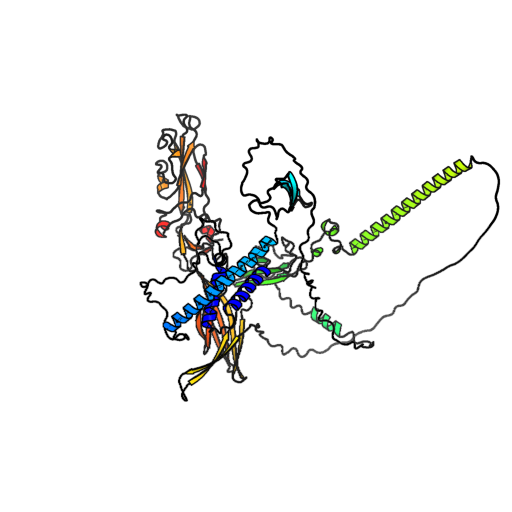E A 1 76 ? -26.599 -23.244 -4.750 1.00 38.16 76 ILE A CA 1
ATOM 608 C C . ILE A 1 76 ? -27.076 -24.399 -5.632 1.00 38.16 76 ILE A C 1
ATOM 610 O O . ILE A 1 76 ? -28.222 -24.851 -5.530 1.00 38.16 76 ILE A O 1
ATOM 614 N N . THR A 1 77 ? -26.214 -24.816 -6.552 1.00 39.75 77 THR A N 1
ATOM 615 C CA . THR A 1 77 ? -26.421 -25.980 -7.404 1.00 39.75 77 THR A CA 1
ATOM 616 C C . THR A 1 77 ? -26.522 -27.221 -6.525 1.00 39.75 77 THR A C 1
ATOM 618 O O . THR A 1 77 ? -25.757 -27.376 -5.580 1.00 39.75 77 THR A O 1
ATOM 621 N N . GLN A 1 78 ? -27.472 -28.117 -6.816 1.00 49.88 78 GLN A N 1
ATOM 622 C CA . GLN A 1 78 ? -27.723 -29.295 -5.967 1.00 49.88 78 GLN A CA 1
ATOM 623 C C . GLN A 1 78 ? -26.561 -30.308 -5.938 1.00 49.88 78 GLN A C 1
ATOM 625 O O . GLN A 1 78 ? -26.643 -31.284 -5.200 1.00 49.88 78 GLN A O 1
ATOM 630 N N . ASP A 1 79 ? -25.514 -30.071 -6.729 1.00 43.91 79 ASP A N 1
ATOM 631 C CA . ASP A 1 79 ? -24.345 -30.933 -6.886 1.00 43.91 79 ASP A CA 1
ATOM 632 C C . ASP A 1 79 ? -23.164 -30.535 -5.965 1.00 43.91 79 ASP A C 1
ATOM 634 O O . ASP A 1 79 ? -22.214 -31.305 -5.827 1.00 43.91 79 ASP A O 1
ATOM 638 N N . ASP A 1 80 ? -23.213 -29.366 -5.308 1.00 42.91 80 ASP A N 1
ATOM 639 C CA . ASP A 1 80 ? -22.163 -28.885 -4.393 1.00 42.91 80 ASP A CA 1
ATOM 640 C C . ASP A 1 80 ? -22.363 -29.407 -2.951 1.00 42.91 80 ASP A C 1
ATOM 642 O O . ASP A 1 80 ? -22.605 -28.645 -2.014 1.00 42.91 80 ASP A O 1
ATOM 646 N N . GLU A 1 81 ? -22.231 -30.724 -2.743 1.00 42.22 81 GLU A N 1
ATOM 647 C CA . GLU A 1 81 ? -22.111 -31.318 -1.396 1.00 42.22 81 GLU A CA 1
ATOM 648 C C . GLU A 1 81 ? -20.716 -31.046 -0.786 1.00 42.22 81 GLU A C 1
ATOM 650 O O . GLU A 1 81 ? -19.870 -31.937 -0.653 1.00 42.22 81 GLU A O 1
ATOM 655 N N . SER A 1 82 ? -20.447 -29.795 -0.401 1.00 42.44 82 SER A N 1
ATOM 656 C CA . SER A 1 82 ? -19.213 -29.421 0.300 1.00 42.44 82 SER A CA 1
ATOM 657 C C . SER A 1 82 ? -19.186 -29.994 1.724 1.00 42.44 82 SER A C 1
ATOM 659 O O . SER A 1 82 ? -19.895 -29.522 2.610 1.00 42.44 82 SER A O 1
ATOM 661 N N . GLN A 1 83 ? -18.320 -30.983 1.968 1.00 46.53 83 GLN A N 1
ATOM 662 C CA . GLN A 1 83 ? -18.241 -31.755 3.225 1.00 46.53 83 GLN A CA 1
ATOM 663 C C . GLN A 1 83 ? -17.717 -30.981 4.462 1.00 46.53 83 GLN A C 1
ATOM 665 O O . GLN A 1 83 ? -17.422 -31.598 5.483 1.00 46.53 83 GLN A O 1
ATOM 670 N N . GLU A 1 84 ? -17.605 -29.651 4.393 1.00 44.31 84 GLU A N 1
ATOM 671 C CA . GLU A 1 84 ? -17.097 -28.779 5.468 1.00 44.31 84 GLU A CA 1
ATOM 672 C C . GLU A 1 84 ? -18.133 -27.743 5.956 1.00 44.31 84 GLU A C 1
ATOM 674 O O . GLU A 1 84 ? -17.776 -26.720 6.541 1.00 44.31 84 GLU A O 1
ATOM 679 N N . ASP A 1 85 ? -19.428 -28.015 5.762 1.00 39.78 85 ASP A N 1
ATOM 680 C CA . ASP A 1 85 ? -20.497 -27.242 6.406 1.00 39.78 85 ASP A CA 1
ATOM 681 C C . ASP A 1 85 ? -20.387 -27.341 7.950 1.00 39.78 85 ASP A C 1
ATOM 683 O O . ASP A 1 85 ? -20.316 -28.449 8.501 1.00 39.78 85 ASP A O 1
ATOM 687 N N . PRO A 1 86 ? -20.383 -26.215 8.693 1.00 40.91 86 PRO A N 1
ATOM 688 C CA . PRO A 1 86 ? -20.273 -26.238 10.148 1.00 40.91 86 PRO A CA 1
ATOM 689 C C . PRO A 1 86 ? -21.525 -26.860 10.797 1.00 40.91 86 PRO A C 1
ATOM 691 O O . PRO A 1 86 ? -22.642 -26.673 10.308 1.00 40.91 86 PRO A O 1
ATOM 694 N N . PRO A 1 87 ? -21.384 -27.570 11.935 1.00 41.59 87 PRO A N 1
ATOM 695 C CA . PRO A 1 87 ? -22.483 -28.322 12.533 1.00 41.59 87 PRO A CA 1
ATOM 696 C C . PRO A 1 87 ? -23.666 -27.421 12.912 1.00 41.59 87 PRO A C 1
ATOM 698 O O . PRO A 1 87 ? -23.516 -26.443 13.649 1.00 41.59 87 PRO A O 1
ATOM 701 N N . TYR A 1 88 ? -24.854 -27.799 12.428 1.00 47.75 88 TYR A N 1
ATOM 702 C CA . TYR A 1 88 ? -26.125 -27.097 12.626 1.00 47.75 88 TYR A CA 1
ATOM 703 C C . TYR A 1 88 ? -26.357 -26.713 14.096 1.00 47.75 88 TYR A C 1
ATOM 705 O O . TYR A 1 88 ? -26.563 -27.570 14.960 1.00 47.75 88 TYR A O 1
ATOM 713 N N . GLN A 1 89 ? -26.356 -25.408 14.380 1.00 44.44 89 GLN A N 1
ATOM 714 C CA . GLN A 1 89 ? -26.670 -24.894 15.710 1.00 44.44 89 GLN A CA 1
ATOM 715 C C . GLN A 1 89 ? -28.187 -24.994 15.958 1.00 44.44 89 GLN A C 1
ATOM 717 O O . GLN A 1 89 ? -28.969 -24.456 15.173 1.00 44.44 89 GLN A O 1
ATOM 722 N N . PRO A 1 90 ? -28.643 -25.640 17.049 1.00 43.06 90 PRO A N 1
ATOM 723 C CA . PRO A 1 90 ? -30.048 -26.021 17.216 1.00 43.06 90 PRO A CA 1
ATOM 724 C C . PRO A 1 90 ? -31.006 -24.870 17.571 1.00 43.06 90 PRO A C 1
ATOM 726 O O . PRO A 1 90 ? -32.196 -25.127 17.745 1.00 43.06 90 PRO A O 1
ATOM 729 N N . ASN A 1 91 ? -30.526 -23.623 17.662 1.00 56.19 91 ASN A N 1
ATOM 730 C CA . ASN A 1 91 ? -31.316 -22.461 18.080 1.00 56.19 91 ASN A CA 1
ATOM 731 C C . ASN A 1 91 ? -31.716 -21.526 16.917 1.00 56.19 91 ASN A C 1
ATOM 733 O O . ASN A 1 91 ? -31.182 -20.423 16.795 1.00 56.19 91 ASN A O 1
ATOM 737 N N . PRO A 1 92 ? -32.734 -21.897 16.124 1.00 50.38 92 PRO A N 1
ATOM 738 C CA . PRO A 1 92 ? -33.638 -20.924 15.523 1.00 50.38 92 PRO A CA 1
ATOM 739 C C . PRO A 1 92 ? -35.073 -21.095 16.053 1.00 50.38 92 PRO A C 1
ATOM 741 O O . PRO A 1 92 ? -35.549 -22.211 16.252 1.00 50.38 92 PRO A O 1
ATOM 744 N N . GLU A 1 93 ? -35.845 -20.006 16.141 1.00 55.78 93 GLU A N 1
ATOM 745 C CA . GLU A 1 93 ? -37.301 -20.034 16.429 1.00 55.78 93 GLU A CA 1
ATOM 746 C C . GLU A 1 93 ? -38.145 -20.700 15.306 1.00 55.78 93 GLU A C 1
ATOM 748 O O . GLU A 1 93 ? -39.371 -20.599 15.268 1.00 55.78 93 GLU A O 1
ATOM 753 N N . LEU A 1 94 ? -37.491 -21.354 14.343 1.00 57.03 94 LEU A N 1
ATOM 754 C CA . LEU A 1 94 ? -38.021 -21.809 13.059 1.00 57.03 94 LEU A CA 1
ATOM 755 C C . LEU A 1 94 ? -37.767 -23.315 12.903 1.00 57.03 94 LEU A C 1
ATOM 757 O O . LEU A 1 94 ? -37.092 -23.761 11.982 1.00 57.03 94 LEU A O 1
ATOM 761 N N . SER A 1 95 ? -38.329 -24.098 13.828 1.00 57.22 95 SER A N 1
ATOM 762 C CA . SER A 1 95 ? -38.101 -25.546 13.992 1.00 57.22 95 SER A CA 1
ATOM 763 C C . SER A 1 95 ? -38.456 -26.435 12.781 1.00 57.22 95 SER A C 1
ATOM 765 O O . SER A 1 95 ? -38.261 -27.649 12.856 1.00 57.22 95 SER A O 1
ATOM 767 N N . THR A 1 96 ? -39.002 -25.902 11.680 1.00 72.25 96 THR A N 1
ATOM 768 C CA . THR A 1 96 ? -39.320 -26.696 10.482 1.00 72.25 96 THR A CA 1
ATOM 769 C C . THR A 1 96 ? -39.006 -25.961 9.178 1.00 72.25 96 THR A C 1
ATOM 771 O O . THR A 1 96 ? -39.123 -24.738 9.074 1.00 72.25 96 THR A O 1
ATOM 774 N N . GLN A 1 97 ? -38.736 -26.731 8.116 1.00 69.94 97 GLN A N 1
ATOM 775 C CA . GLN A 1 97 ? -38.575 -26.210 6.751 1.00 69.94 97 GLN A CA 1
ATOM 776 C C . GLN A 1 97 ? -39.804 -25.405 6.269 1.00 69.94 97 GLN A C 1
ATOM 778 O O . GLN A 1 97 ? -39.668 -24.515 5.430 1.00 69.94 97 GLN A O 1
ATOM 783 N N . ARG A 1 98 ? -41.012 -25.691 6.783 1.00 70.19 98 ARG A N 1
ATOM 784 C CA . ARG A 1 98 ? -42.237 -24.949 6.430 1.00 70.19 98 ARG A CA 1
ATOM 785 C C . ARG A 1 98 ? -42.247 -23.556 7.049 1.00 70.19 98 ARG A C 1
ATOM 787 O O . ARG A 1 98 ? -42.688 -22.612 6.401 1.00 70.19 98 ARG A O 1
ATOM 794 N N . ASP A 1 99 ? -41.750 -23.430 8.274 1.00 68.56 99 ASP A N 1
ATOM 795 C CA . ASP A 1 99 ? -41.696 -22.156 8.986 1.00 68.56 99 ASP A CA 1
ATOM 796 C C . ASP A 1 99 ? -40.538 -21.295 8.467 1.00 68.56 99 ASP A C 1
ATOM 798 O O . ASP A 1 99 ? -40.744 -20.111 8.214 1.00 68.56 99 ASP A O 1
ATOM 802 N N . ALA A 1 100 ? -39.385 -21.897 8.148 1.00 73.19 100 ALA A N 1
ATOM 803 C CA . ALA A 1 100 ? -38.297 -21.228 7.427 1.00 73.19 100 ALA A CA 1
ATOM 804 C C . ALA A 1 100 ? -38.763 -20.669 6.064 1.00 73.19 100 ALA A C 1
ATOM 806 O O . ALA A 1 100 ? -38.585 -19.484 5.783 1.00 73.19 100 ALA A O 1
ATOM 807 N N . LYS A 1 101 ? -39.459 -21.481 5.248 1.00 74.25 101 LYS A N 1
ATOM 808 C CA . LYS A 1 101 ? -40.071 -21.030 3.981 1.00 74.25 101 LYS A CA 1
ATOM 809 C C . LYS A 1 101 ? -41.110 -19.919 4.186 1.00 74.25 101 LYS A C 1
ATOM 811 O O . LYS A 1 101 ? -41.224 -19.037 3.336 1.00 74.25 101 LYS A O 1
ATOM 816 N N . ARG A 1 102 ? -41.846 -19.921 5.306 1.00 77.44 102 ARG A N 1
ATOM 817 C CA . ARG A 1 102 ? -42.768 -18.828 5.660 1.00 77.44 102 ARG A CA 1
ATOM 818 C C . ARG A 1 102 ? -42.006 -17.542 5.987 1.00 77.44 102 ARG A C 1
ATOM 820 O O . ARG A 1 102 ? -42.334 -16.511 5.414 1.00 77.44 102 ARG A O 1
ATOM 827 N N . ALA A 1 103 ? -40.982 -17.609 6.838 1.00 77.00 103 ALA A N 1
ATOM 828 C CA . ALA A 1 103 ? -40.193 -16.452 7.263 1.00 77.00 103 ALA A CA 1
ATOM 829 C C . ALA A 1 103 ? -39.462 -15.773 6.094 1.00 77.00 103 ALA A C 1
ATOM 831 O O . ALA A 1 103 ? -39.559 -14.555 5.954 1.00 77.00 103 ALA A O 1
ATOM 832 N N . ILE A 1 104 ? -38.822 -16.552 5.210 1.00 80.50 104 ILE A N 1
ATOM 833 C CA . ILE A 1 104 ? -38.208 -16.040 3.970 1.00 80.50 104 ILE A CA 1
ATOM 834 C C . ILE A 1 104 ? -39.270 -15.321 3.132 1.00 80.50 104 ILE A C 1
ATOM 836 O O . ILE A 1 104 ? -39.126 -14.144 2.814 1.00 80.50 104 ILE A O 1
ATOM 840 N N . SER A 1 105 ? -40.404 -15.979 2.873 1.00 82.38 105 SER A N 1
ATOM 841 C CA . SER A 1 105 ? -41.460 -15.383 2.055 1.00 82.38 105 SER A CA 1
ATOM 842 C C . SER A 1 105 ? -42.203 -14.220 2.733 1.00 82.38 105 SER A C 1
ATOM 844 O O . SER A 1 105 ? -42.939 -13.489 2.069 1.00 82.38 105 SER A O 1
ATOM 846 N N . GLU A 1 106 ? -42.051 -14.009 4.039 1.00 85.00 106 GLU A N 1
ATOM 847 C CA . GLU A 1 106 ? -42.516 -12.803 4.731 1.00 85.00 106 GLU A CA 1
ATOM 848 C C . GLU A 1 106 ? -41.493 -11.660 4.637 1.00 85.00 106 GLU A C 1
ATOM 850 O O . GLU A 1 106 ? -41.902 -10.523 4.384 1.00 85.00 106 GLU A O 1
ATOM 855 N N . ALA A 1 107 ? -40.191 -11.955 4.736 1.00 84.94 107 ALA A N 1
ATOM 856 C CA . ALA A 1 107 ? -39.112 -10.993 4.507 1.00 84.94 107 ALA A CA 1
ATOM 857 C C . ALA A 1 107 ? -39.133 -10.451 3.066 1.00 84.94 107 ALA A C 1
ATOM 859 O O . ALA A 1 107 ? -39.280 -9.242 2.879 1.00 84.94 107 ALA A O 1
ATOM 860 N N . GLU A 1 108 ? -39.158 -11.330 2.056 1.00 85.81 108 GLU A N 1
ATOM 861 C CA . GLU A 1 108 ? -39.265 -10.974 0.629 1.00 85.81 108 GLU A CA 1
ATOM 862 C C . GLU A 1 108 ? -40.423 -9.997 0.360 1.00 85.81 108 GLU A C 1
ATOM 864 O O . GLU A 1 108 ? -40.262 -8.969 -0.302 1.00 85.81 108 GLU A O 1
ATOM 869 N N . LYS A 1 109 ? -41.612 -10.288 0.912 1.00 87.44 109 LYS A N 1
ATOM 870 C CA . LYS A 1 109 ? -42.814 -9.451 0.749 1.00 87.44 109 LYS A CA 1
ATOM 871 C C . LYS A 1 109 ? -42.670 -8.086 1.421 1.00 87.44 109 LYS A C 1
ATOM 873 O O . LYS A 1 109 ? -43.202 -7.098 0.911 1.00 87.44 109 LYS A O 1
ATOM 878 N N . LEU A 1 110 ? -41.985 -8.013 2.563 1.00 87.50 110 LEU A N 1
ATOM 879 C CA . LEU A 1 110 ? -41.698 -6.753 3.248 1.00 87.50 110 LEU A CA 1
ATOM 880 C C . LEU A 1 110 ? -40.668 -5.930 2.466 1.00 87.50 110 LEU A C 1
ATOM 882 O O . LEU A 1 110 ? -40.906 -4.748 2.230 1.00 87.50 110 LEU A O 1
ATOM 886 N N . THR A 1 111 ? -39.587 -6.544 1.991 1.00 87.62 111 THR A N 1
ATOM 887 C CA . THR A 1 111 ? -38.537 -5.876 1.211 1.00 87.62 111 THR A CA 1
ATOM 888 C C . THR A 1 111 ? -39.033 -5.410 -0.156 1.00 87.62 111 THR A C 1
ATOM 890 O O . THR A 1 111 ? -38.766 -4.271 -0.536 1.00 87.62 111 THR A O 1
ATOM 893 N N . ALA A 1 112 ? -39.846 -6.198 -0.866 1.00 87.44 112 ALA A N 1
ATOM 894 C CA . ALA A 1 112 ? -40.481 -5.765 -2.113 1.00 87.44 112 ALA A CA 1
ATOM 895 C C . ALA A 1 112 ? -41.415 -4.556 -1.892 1.00 87.44 112 ALA A C 1
ATOM 897 O O . ALA A 1 112 ? -41.355 -3.567 -2.627 1.00 87.44 112 ALA A O 1
ATOM 898 N N . LYS A 1 113 ? -42.226 -4.587 -0.823 1.00 90.19 113 LYS A N 1
ATOM 899 C CA . LYS A 1 113 ? -43.100 -3.470 -0.419 1.00 90.19 113 LYS A CA 1
ATOM 900 C C . LYS A 1 113 ? -42.304 -2.235 0.028 1.00 90.19 113 LYS A C 1
ATOM 902 O O . LYS A 1 113 ? -42.755 -1.112 -0.204 1.00 90.19 113 LYS A O 1
ATOM 907 N N . PHE A 1 114 ? -41.138 -2.421 0.649 1.00 92.25 114 PHE A N 1
ATOM 908 C CA . PHE A 1 114 ? -40.209 -1.331 0.943 1.00 92.25 114 PHE A CA 1
ATOM 909 C C . PHE A 1 114 ? -39.647 -0.735 -0.344 1.00 92.25 114 PHE A C 1
ATOM 911 O O . PHE A 1 114 ? -39.677 0.482 -0.497 1.00 92.25 114 PHE A O 1
ATOM 918 N N . TRP A 1 115 ? -39.154 -1.569 -1.263 1.00 88.31 115 TRP A N 1
ATOM 919 C CA . TRP A 1 115 ? -38.473 -1.138 -2.481 1.00 88.31 115 TRP A CA 1
ATOM 920 C C . TRP A 1 115 ? -39.359 -0.250 -3.352 1.00 88.31 115 TRP A C 1
ATOM 922 O O . TRP A 1 115 ? -38.923 0.826 -3.752 1.00 88.31 115 TRP A O 1
ATOM 932 N N . ASP A 1 116 ? -40.618 -0.636 -3.570 1.00 88.69 116 ASP A N 1
ATOM 933 C CA . ASP A 1 116 ? -41.591 0.160 -4.326 1.00 88.69 116 ASP A CA 1
ATOM 934 C C . ASP A 1 116 ? -41.830 1.553 -3.703 1.00 88.69 116 ASP A C 1
ATOM 936 O O . ASP A 1 116 ? -41.677 2.593 -4.361 1.00 88.69 116 ASP A O 1
ATOM 940 N N . LYS A 1 117 ? -42.098 1.596 -2.389 1.00 88.75 117 LYS A N 1
ATOM 941 C CA . LYS A 1 117 ? -42.295 2.851 -1.644 1.00 88.75 117 LYS A CA 1
ATOM 942 C C . LYS A 1 117 ? -41.016 3.698 -1.600 1.00 88.75 117 LYS A C 1
ATOM 944 O O . LYS A 1 117 ? -41.083 4.918 -1.759 1.00 88.75 117 LYS A O 1
ATOM 949 N N . TRP A 1 118 ? -39.853 3.075 -1.408 1.00 90.44 118 TRP A N 1
ATOM 950 C CA . TRP A 1 118 ? -38.557 3.748 -1.314 1.00 90.44 118 TRP A CA 1
ATOM 951 C C . TRP A 1 118 ? -38.099 4.315 -2.651 1.00 90.44 118 TRP A C 1
ATOM 953 O O . TRP A 1 118 ? -37.775 5.498 -2.705 1.00 90.44 118 TRP A O 1
ATOM 963 N N . LYS A 1 119 ? -38.156 3.530 -3.734 1.00 86.31 119 LYS A N 1
ATOM 964 C CA . LYS A 1 119 ? -37.896 3.982 -5.108 1.00 86.31 119 LYS A CA 1
ATOM 965 C C . LYS A 1 119 ? -38.737 5.217 -5.430 1.00 86.31 119 LYS A C 1
ATOM 967 O O . LYS A 1 119 ? -38.200 6.222 -5.892 1.00 86.31 119 LYS A O 1
ATOM 972 N N . THR A 1 120 ? -40.033 5.171 -5.126 1.00 84.69 120 THR A N 1
ATOM 973 C CA . THR A 1 120 ? -40.970 6.263 -5.419 1.00 84.69 120 THR A CA 1
ATOM 974 C C . THR A 1 120 ? -40.676 7.531 -4.605 1.00 84.69 120 THR A C 1
ATOM 976 O O . THR A 1 120 ? -40.593 8.621 -5.177 1.00 84.69 120 THR A O 1
ATOM 979 N N . GLU A 1 121 ? -40.454 7.426 -3.288 1.00 83.81 121 GLU A N 1
ATOM 980 C CA . GLU A 1 121 ? -40.095 8.593 -2.463 1.00 83.81 121 GLU A CA 1
ATOM 981 C C . GLU A 1 121 ? -38.707 9.154 -2.812 1.00 83.81 121 GLU A C 1
ATOM 983 O O . GLU A 1 121 ? -38.554 10.368 -2.945 1.00 83.81 121 GLU A O 1
ATOM 988 N N . TYR A 1 122 ? -37.710 8.293 -3.029 1.00 82.81 122 TYR A N 1
ATOM 989 C CA . TYR A 1 122 ? -36.336 8.682 -3.353 1.00 82.81 122 TYR A CA 1
ATOM 990 C C . TYR A 1 122 ? -36.232 9.394 -4.709 1.00 82.81 122 TYR A C 1
ATOM 992 O O . TYR A 1 122 ? -35.620 10.460 -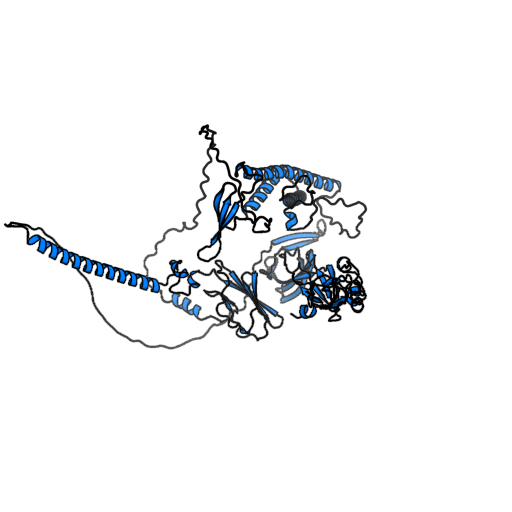4.799 1.00 82.81 122 TYR A O 1
ATOM 1000 N N . LEU A 1 123 ? -36.881 8.866 -5.754 1.00 76.75 123 LEU A N 1
ATOM 1001 C CA . LEU A 1 123 ? -36.937 9.518 -7.067 1.00 76.75 123 LEU A CA 1
ATOM 1002 C C . LEU A 1 123 ? -37.711 10.846 -7.016 1.00 76.75 123 LEU A C 1
ATOM 1004 O O . LEU A 1 123 ? -37.361 11.785 -7.731 1.00 76.75 123 LEU A O 1
ATOM 1008 N N . THR A 1 124 ? -38.701 10.981 -6.129 1.00 75.12 124 THR A N 1
ATOM 1009 C CA . THR A 1 124 ? -39.407 12.257 -5.914 1.00 75.12 124 THR A CA 1
ATOM 1010 C C . THR A 1 124 ? -38.508 13.289 -5.214 1.00 75.12 124 THR A C 1
ATOM 1012 O O . THR A 1 124 ? -38.383 14.414 -5.696 1.00 75.12 124 THR A O 1
ATOM 1015 N N . GLU A 1 125 ? -37.773 12.901 -4.163 1.00 70.88 125 GLU A N 1
ATOM 1016 C CA . GLU A 1 125 ? -36.773 13.752 -3.480 1.00 70.88 125 GLU A CA 1
ATOM 1017 C C . GLU A 1 125 ? -35.523 14.073 -4.347 1.00 70.88 125 GLU A C 1
ATOM 1019 O O . GLU A 1 125 ? -34.704 14.943 -4.009 1.00 70.88 125 GLU A O 1
ATOM 1024 N N . LEU A 1 126 ? -35.360 13.388 -5.485 1.00 65.19 126 LEU A N 1
ATOM 1025 C CA . LEU A 1 126 ? -34.445 13.765 -6.566 1.00 65.19 126 LEU A CA 1
ATOM 1026 C C . LEU A 1 126 ? -35.101 14.752 -7.548 1.00 65.19 126 LEU A C 1
ATOM 1028 O O . LEU A 1 126 ? -34.489 15.774 -7.872 1.00 65.19 126 LEU A O 1
ATOM 1032 N N . ARG A 1 127 ? -36.347 14.501 -7.977 1.00 57.50 127 ARG A N 1
ATOM 1033 C CA . ARG A 1 127 ? -37.082 15.343 -8.940 1.00 57.50 127 ARG A CA 1
ATOM 1034 C C . ARG A 1 127 ? -37.331 16.765 -8.436 1.00 57.50 127 ARG A C 1
ATOM 1036 O O . ARG A 1 127 ? -37.198 17.702 -9.219 1.00 57.50 127 ARG A O 1
ATOM 1043 N N . ASP A 1 128 ? -37.577 16.958 -7.141 1.00 49.22 128 ASP A N 1
ATOM 1044 C CA . ASP A 1 128 ? -37.758 18.296 -6.550 1.00 49.22 128 ASP A CA 1
ATOM 1045 C C . ASP A 1 128 ? -36.525 19.215 -6.718 1.00 49.22 128 ASP A C 1
ATOM 1047 O O . ASP A 1 128 ? -36.642 20.438 -6.640 1.00 49.22 128 ASP A O 1
ATOM 1051 N N . ARG A 1 129 ? -35.338 18.662 -7.017 1.00 48.03 129 ARG A N 1
ATOM 1052 C CA . ARG A 1 129 ? -34.137 19.453 -7.354 1.00 48.03 129 ARG A CA 1
ATOM 1053 C C . ARG A 1 129 ? -34.139 19.946 -8.803 1.00 48.03 129 ARG A C 1
ATOM 1055 O O . ARG A 1 129 ? -33.634 21.033 -9.056 1.00 48.03 129 ARG A O 1
ATOM 1062 N N . HIS A 1 130 ? -34.733 19.184 -9.725 1.00 39.62 130 HIS A N 1
ATOM 1063 C CA . HIS A 1 130 ? -34.884 19.553 -11.141 1.00 39.62 130 HIS A CA 1
ATOM 1064 C C . HIS A 1 130 ? -35.896 20.693 -11.356 1.00 39.62 130 HIS A C 1
ATOM 1066 O O . HIS A 1 130 ? -35.870 21.339 -12.394 1.00 39.62 130 HIS A O 1
ATOM 1072 N N . VAL A 1 131 ? -36.783 20.958 -10.388 1.00 35.09 131 VAL A N 1
ATOM 1073 C CA . VAL A 1 131 ? -37.738 22.084 -10.446 1.00 35.09 131 VAL A CA 1
ATOM 1074 C C . VAL A 1 131 ? -37.168 23.351 -9.788 1.00 35.09 131 VAL A C 1
ATOM 1076 O O . VAL A 1 131 ? -37.538 24.461 -10.156 1.00 35.09 131 VAL A O 1
ATOM 1079 N N . LEU A 1 132 ? -36.226 23.210 -8.845 1.00 36.50 132 LEU A N 1
ATOM 1080 C CA . LEU A 1 132 ? -35.545 24.341 -8.193 1.00 36.50 132 LEU A CA 1
ATOM 1081 C C . LEU A 1 132 ? -34.372 24.925 -9.006 1.00 36.50 132 LEU A C 1
ATOM 1083 O O . LEU A 1 132 ? -33.889 26.003 -8.666 1.00 36.50 132 LEU A O 1
ATOM 1087 N N . TYR A 1 133 ? -33.950 24.255 -10.081 1.00 35.59 133 TYR A N 1
ATOM 1088 C CA . TYR A 1 133 ? -33.051 24.787 -11.110 1.00 35.59 133 TYR A CA 1
ATOM 1089 C C . TYR A 1 133 ? -33.765 24.698 -12.463 1.00 35.59 133 TYR A C 1
ATOM 1091 O O . TYR A 1 133 ? -33.882 23.622 -13.038 1.00 35.59 133 TYR A O 1
ATOM 1099 N N . GLY A 1 134 ? -34.312 25.825 -12.925 1.00 32.28 134 GLY A N 1
ATOM 1100 C CA . GLY A 1 134 ? -35.338 25.851 -13.971 1.00 32.28 134 GLY A CA 1
ATOM 1101 C C . GLY A 1 134 ? -34.890 25.376 -15.359 1.00 32.28 134 GLY A C 1
ATOM 1102 O O . GLY A 1 134 ? -34.036 26.004 -15.978 1.00 32.28 134 GLY A O 1
ATOM 1103 N N . SER A 1 135 ? -35.547 24.309 -15.827 1.00 32.31 135 SER A N 1
ATOM 1104 C CA . SER A 1 135 ? -36.053 24.015 -17.190 1.00 32.31 135 SER A CA 1
ATOM 1105 C C . SER A 1 135 ? -35.190 24.155 -18.459 1.00 32.31 135 SER A C 1
ATOM 1107 O O . SER A 1 135 ? -35.549 23.520 -19.444 1.00 32.31 135 SER A O 1
ATOM 1109 N N . ASN A 1 136 ? -34.100 24.927 -18.492 1.00 36.66 136 ASN A N 1
ATOM 1110 C CA . ASN A 1 136 ? -33.462 25.371 -19.746 1.00 36.66 136 ASN A CA 1
ATOM 1111 C C . ASN A 1 136 ? -32.013 24.890 -19.962 1.00 36.66 136 ASN A C 1
ATOM 1113 O O . ASN A 1 136 ? -31.377 25.325 -20.917 1.00 36.66 136 ASN A O 1
ATOM 1117 N N . TYR A 1 137 ? -31.482 24.000 -19.116 1.00 42.25 137 TYR A N 1
ATOM 1118 C CA . TYR A 1 137 ? -30.128 23.452 -19.285 1.00 42.25 137 TYR A CA 1
ATOM 1119 C C . TYR A 1 137 ? -30.092 21.930 -19.139 1.00 42.25 137 TYR A C 1
ATOM 1121 O O . TYR A 1 137 ? -29.776 21.383 -18.081 1.00 42.25 137 TYR A O 1
ATOM 1129 N N . LYS A 1 138 ? -30.363 21.257 -20.258 1.00 40.66 138 LYS A N 1
ATOM 1130 C CA . LYS A 1 138 ? -29.741 19.975 -20.588 1.00 40.66 138 LYS A CA 1
ATOM 1131 C C . LYS A 1 138 ? -28.877 20.139 -21.843 1.00 40.66 138 LYS A C 1
ATOM 1133 O O . LYS A 1 138 ? -29.005 21.115 -22.579 1.00 40.66 138 LYS A O 1
ATOM 1138 N N . ASP A 1 139 ? -27.954 19.203 -22.006 1.00 39.75 139 ASP A N 1
ATOM 1139 C CA . ASP A 1 139 ? -27.146 18.936 -23.203 1.00 39.75 139 ASP A CA 1
ATOM 1140 C C . ASP A 1 139 ? -26.080 19.975 -23.610 1.00 39.75 139 ASP A C 1
ATOM 1142 O O . ASP A 1 139 ? -25.210 19.650 -24.411 1.00 39.75 139 ASP A O 1
ATOM 1146 N N . HIS A 1 140 ? -26.033 21.169 -23.000 1.00 49.38 140 HIS A N 1
ATOM 1147 C CA . HIS A 1 140 ? -24.968 22.155 -23.252 1.00 49.38 140 HIS A CA 1
ATOM 1148 C C . HIS A 1 140 ? -24.335 22.706 -21.965 1.00 49.38 140 HIS A C 1
ATOM 1150 O O . HIS A 1 140 ? -24.947 23.481 -21.227 1.00 49.38 140 HIS A O 1
ATOM 1156 N N . TRP A 1 141 ? -23.062 22.364 -21.728 1.00 61.50 141 TRP A N 1
ATOM 1157 C CA . TRP A 1 141 ? -22.217 23.082 -20.768 1.00 61.50 141 TRP A CA 1
ATOM 1158 C C . TRP A 1 141 ? -21.875 24.480 -21.322 1.00 61.50 141 TRP A C 1
ATOM 1160 O O . TRP A 1 141 ? -21.560 24.597 -22.509 1.00 61.50 141 TRP A O 1
ATOM 1170 N N . PRO A 1 142 ? -21.893 25.550 -20.504 1.00 65.56 142 PRO A N 1
ATOM 1171 C CA . PRO A 1 142 ? -21.564 26.900 -20.960 1.00 65.56 142 PRO A CA 1
ATOM 1172 C C . PRO A 1 142 ? -20.056 27.043 -21.221 1.00 65.56 142 PRO A C 1
ATOM 1174 O O . PRO A 1 142 ? -19.280 27.398 -20.333 1.00 65.56 142 PRO A O 1
ATOM 1177 N N . MET A 1 143 ? -19.640 26.754 -22.454 1.00 75.62 143 MET A N 1
ATOM 1178 C CA . MET A 1 143 ? -18.248 26.860 -22.893 1.00 75.62 143 MET A CA 1
ATOM 1179 C C . MET A 1 143 ? -17.787 28.321 -23.011 1.00 75.62 143 MET A C 1
ATOM 1181 O O . MET A 1 143 ? -18.533 29.209 -23.439 1.00 75.62 143 MET A O 1
ATOM 1185 N N . GLY A 1 144 ? -16.519 28.562 -22.676 1.00 80.19 144 GLY A N 1
ATOM 1186 C CA . GLY A 1 144 ? -15.863 29.852 -22.856 1.00 80.19 144 GLY A CA 1
ATOM 1187 C C . GLY A 1 144 ? -14.356 29.697 -23.026 1.00 80.19 144 GLY A C 1
ATOM 1188 O O . GLY A 1 144 ? -13.720 28.925 -22.311 1.00 80.19 144 GLY A O 1
ATOM 1189 N N . LEU A 1 145 ? -13.792 30.434 -23.979 1.00 82.06 145 LEU A N 1
ATOM 1190 C CA . LEU A 1 145 ? -12.365 30.429 -24.282 1.00 82.06 145 LEU A CA 1
ATOM 1191 C C . LEU A 1 145 ? -11.630 31.353 -23.302 1.00 82.06 145 LEU A C 1
ATOM 1193 O O . LEU A 1 145 ? -12.011 32.513 -23.141 1.00 82.06 145 LEU A O 1
ATOM 1197 N N . ILE A 1 146 ? -10.587 30.848 -22.639 1.00 86.56 146 ILE A N 1
ATOM 1198 C CA . ILE A 1 146 ? -9.735 31.652 -21.750 1.00 86.56 146 ILE A CA 1
ATOM 1199 C C . ILE A 1 146 ? -8.969 32.664 -22.605 1.00 86.56 146 ILE A C 1
ATOM 1201 O O . ILE A 1 146 ? -8.156 32.275 -23.438 1.00 86.56 146 ILE A O 1
ATOM 1205 N N . GLN A 1 147 ? -9.228 33.953 -22.386 1.00 83.31 147 GLN A N 1
ATOM 1206 C CA . GLN A 1 147 ? -8.599 35.045 -23.131 1.00 83.31 147 GLN A CA 1
ATOM 1207 C C . GLN A 1 147 ? -7.551 35.798 -22.299 1.00 83.31 147 GLN A C 1
ATOM 1209 O O . GLN A 1 147 ? -6.554 36.256 -22.847 1.00 83.31 147 GLN A O 1
ATOM 1214 N N . GLU A 1 148 ? -7.740 35.898 -20.980 1.00 84.75 148 GLU A N 1
ATOM 1215 C CA . GLU A 1 148 ? -6.766 36.511 -20.071 1.00 84.75 148 GLU A CA 1
ATOM 1216 C C . GLU A 1 148 ? -6.700 35.749 -18.742 1.00 84.75 148 GLU A C 1
ATOM 1218 O O . GLU A 1 148 ? -7.717 35.279 -18.227 1.00 84.75 148 GLU A O 1
ATOM 1223 N N . LEU A 1 149 ? -5.502 35.643 -18.166 1.00 89.62 149 LEU A N 1
ATOM 1224 C CA . LEU A 1 149 ? -5.256 35.047 -16.854 1.00 89.62 149 LEU A CA 1
ATOM 1225 C C . LEU A 1 149 ? -4.918 36.151 -15.846 1.00 89.62 149 LEU A C 1
ATOM 1227 O O . LEU A 1 149 ? -3.790 36.643 -15.811 1.00 89.62 149 LEU A O 1
ATOM 1231 N N . ILE A 1 150 ? -5.888 36.527 -15.007 1.00 86.00 150 ILE A N 1
ATOM 1232 C CA . ILE A 1 150 ? -5.718 37.607 -14.031 1.00 86.00 150 ILE A CA 1
ATOM 1233 C C . ILE A 1 150 ? -4.844 37.107 -12.880 1.00 86.00 150 ILE A C 1
ATOM 1235 O O . ILE A 1 150 ? -5.287 36.367 -11.989 1.00 86.00 150 ILE A O 1
ATOM 1239 N N . LYS A 1 151 ? -3.591 37.560 -12.902 1.00 84.62 151 LYS A N 1
ATOM 1240 C CA . LYS A 1 151 ? -2.653 37.437 -11.790 1.00 84.62 151 LYS A CA 1
ATOM 1241 C C . LYS A 1 151 ? -3.039 38.404 -10.679 1.00 84.62 151 LYS A C 1
ATOM 1243 O O . LYS A 1 151 ? -3.269 39.591 -10.903 1.00 84.62 151 LYS A O 1
ATOM 1248 N N . SER A 1 152 ? -3.105 37.876 -9.467 1.00 77.38 152 SER A N 1
ATOM 1249 C CA . SER A 1 152 ? -3.206 38.651 -8.238 1.00 77.38 152 SER A CA 1
ATOM 1250 C C . SER A 1 152 ? -1.875 39.369 -7.953 1.00 77.38 152 SER A C 1
ATOM 1252 O O . SER A 1 152 ? -0.859 39.109 -8.598 1.00 77.38 152 SER A O 1
ATOM 1254 N N . ARG A 1 153 ? -1.856 40.297 -6.986 1.00 75.12 153 ARG A N 1
ATOM 1255 C CA . ARG A 1 153 ? -0.673 41.136 -6.672 1.00 75.12 153 ARG A CA 1
ATOM 1256 C C . ARG A 1 153 ? 0.544 40.339 -6.180 1.00 75.12 153 ARG A C 1
ATOM 1258 O O . ARG A 1 153 ? 1.661 40.833 -6.227 1.00 75.12 153 ARG A O 1
ATOM 1265 N N . ASP A 1 154 ? 0.304 39.118 -5.725 1.00 77.94 154 ASP A N 1
ATOM 1266 C CA . ASP A 1 154 ? 1.254 38.086 -5.314 1.00 77.94 154 ASP A CA 1
ATOM 1267 C C . ASP A 1 154 ? 1.677 37.150 -6.470 1.00 77.94 154 ASP A C 1
ATOM 1269 O O . ASP A 1 154 ? 2.263 36.101 -6.235 1.00 77.94 154 ASP A O 1
ATOM 1273 N N . GLY A 1 155 ? 1.380 37.502 -7.727 1.00 75.12 155 GLY A N 1
ATOM 1274 C CA . GLY A 1 155 ? 1.763 36.756 -8.936 1.00 75.12 155 GLY A CA 1
ATOM 1275 C C . GLY A 1 155 ? 0.869 35.553 -9.258 1.00 75.12 155 GLY A C 1
ATOM 1276 O O . GLY A 1 155 ? 0.724 35.196 -10.429 1.00 75.12 155 GLY A O 1
ATOM 1277 N N . GLU A 1 156 ? 0.229 34.982 -8.238 1.00 78.50 156 GLU A N 1
ATOM 1278 C CA . GLU A 1 156 ? -0.676 33.836 -8.335 1.00 78.50 156 GLU A CA 1
ATOM 1279 C C . GLU A 1 156 ? -1.937 34.115 -9.159 1.00 78.50 156 GLU A C 1
ATOM 1281 O O . GLU A 1 156 ? -2.593 35.151 -9.015 1.00 78.50 156 GLU A O 1
ATOM 1286 N N . ILE A 1 157 ? -2.325 33.154 -9.999 1.00 82.81 157 ILE A N 1
ATOM 1287 C CA . ILE A 1 157 ? -3.515 33.268 -10.851 1.00 82.81 157 ILE A CA 1
ATOM 1288 C C . ILE A 1 157 ? -4.729 32.731 -10.091 1.00 82.81 157 ILE A C 1
ATOM 1290 O O . ILE A 1 157 ? -4.738 31.579 -9.664 1.00 82.81 157 ILE A O 1
ATOM 1294 N N . ARG A 1 158 ? -5.776 33.550 -9.921 1.00 82.69 158 ARG A N 1
ATOM 1295 C CA . ARG A 1 158 ? -6.993 33.153 -9.173 1.00 82.69 158 ARG A CA 1
ATOM 1296 C C . ARG A 1 158 ? -8.284 33.221 -9.988 1.00 82.69 158 ARG A C 1
ATOM 1298 O O . ARG A 1 158 ? -9.251 32.532 -9.664 1.00 82.69 158 ARG A O 1
ATOM 1305 N N . SER A 1 159 ? -8.296 33.991 -11.073 1.00 87.94 159 SER A N 1
ATOM 1306 C CA . SER A 1 159 ? -9.423 34.083 -12.008 1.00 87.94 159 SER A CA 1
ATOM 1307 C C . SER A 1 159 ? -8.939 34.275 -13.441 1.00 87.94 159 SER A C 1
ATOM 1309 O O . SER A 1 159 ? -7.905 34.900 -13.657 1.00 87.94 159 SER A O 1
ATOM 1311 N N . ALA A 1 160 ? -9.719 33.804 -14.406 1.00 90.12 160 ALA A N 1
ATOM 1312 C CA . ALA A 1 160 ? -9.517 34.065 -15.827 1.00 90.12 160 ALA A CA 1
ATOM 1313 C C . ALA A 1 160 ? -10.659 34.926 -16.381 1.00 90.12 160 ALA A C 1
ATOM 1315 O O . ALA A 1 160 ? -11.780 34.860 -15.872 1.00 90.12 160 ALA A O 1
ATOM 1316 N N . ILE A 1 161 ? -10.401 35.690 -17.442 1.00 87.38 161 ILE A N 1
ATOM 1317 C CA . ILE A 1 161 ? -11.453 36.257 -18.290 1.00 87.38 161 ILE A CA 1
ATOM 1318 C C . ILE A 1 161 ? -11.751 35.240 -19.391 1.00 87.38 161 ILE A C 1
ATOM 1320 O O . ILE A 1 161 ? -10.876 34.896 -20.189 1.00 87.38 161 ILE A O 1
ATOM 1324 N N . LEU A 1 162 ? -12.992 34.760 -19.420 1.00 89.31 162 LEU A N 1
ATOM 1325 C CA . LEU A 1 162 ? -13.520 33.887 -20.462 1.00 89.31 162 LEU A CA 1
ATOM 1326 C C . LEU A 1 162 ? -14.265 34.716 -21.504 1.00 89.31 162 LEU A C 1
ATOM 1328 O O . LEU A 1 162 ? -15.100 35.539 -21.128 1.00 89.31 162 LEU A O 1
ATOM 1332 N N . LYS A 1 163 ? -14.073 34.427 -22.790 1.00 82.75 163 LYS A N 1
ATOM 1333 C CA . LYS A 1 163 ? -15.018 34.809 -23.842 1.00 82.75 163 LYS A CA 1
ATOM 1334 C C . LYS A 1 163 ? -15.994 33.655 -24.069 1.00 82.75 163 LYS A C 1
ATOM 1336 O O . LYS A 1 163 ? -15.603 32.585 -24.529 1.00 82.75 163 LYS A O 1
ATOM 1341 N N . THR A 1 164 ? -17.255 33.859 -23.704 1.00 82.75 164 THR A N 1
ATOM 1342 C CA . THR A 1 164 ? -18.339 32.879 -23.908 1.00 82.75 164 THR A CA 1
ATOM 1343 C C . THR A 1 164 ? -18.746 32.767 -25.379 1.00 82.75 164 THR A C 1
ATOM 1345 O O . THR A 1 164 ? -18.458 33.660 -26.178 1.00 82.75 164 THR A O 1
ATOM 1348 N N . SER A 1 165 ? -19.461 31.694 -25.736 1.00 73.12 165 SER A N 1
ATOM 1349 C CA . SER A 1 165 ? -20.025 31.502 -27.083 1.00 73.12 165 SER A CA 1
ATOM 1350 C C . SER A 1 165 ? -20.920 32.660 -27.546 1.00 73.12 165 SER A C 1
ATOM 1352 O O . SER A 1 165 ? -20.889 33.014 -28.718 1.00 73.12 165 SER A O 1
ATOM 1354 N N . SER A 1 166 ? -21.636 33.331 -26.635 1.00 76.94 166 SER A N 1
ATOM 1355 C CA . SER A 1 166 ? -22.430 34.535 -26.933 1.00 76.94 166 SER A CA 1
ATOM 1356 C C . SER A 1 166 ? -21.595 35.832 -26.967 1.00 76.94 166 SER A C 1
ATOM 1358 O O . SER A 1 166 ? -22.101 36.906 -26.639 1.00 76.94 166 SER A O 1
ATOM 1360 N N . GLY A 1 167 ? -20.285 35.738 -27.216 1.00 73.50 167 GLY A N 1
ATOM 1361 C CA . GLY A 1 167 ? -19.344 36.861 -27.296 1.00 73.50 167 GLY A CA 1
ATOM 1362 C C . GLY A 1 167 ? -19.053 37.609 -25.986 1.00 73.50 167 GLY A C 1
ATOM 1363 O O . GLY A 1 167 ? -18.147 38.439 -25.959 1.00 73.50 167 GLY A O 1
ATOM 1364 N N . ARG A 1 168 ? -19.775 37.333 -24.891 1.00 79.81 168 ARG A N 1
ATOM 1365 C CA . ARG A 1 168 ? -19.644 38.064 -23.621 1.00 79.81 168 ARG A CA 1
ATOM 1366 C C . ARG A 1 168 ? -18.384 37.654 -22.868 1.00 79.81 168 ARG A C 1
ATOM 1368 O O . ARG A 1 168 ? -18.109 36.461 -22.714 1.00 79.81 168 ARG A O 1
ATOM 1375 N N . HIS A 1 169 ? -17.677 38.652 -22.350 1.00 84.69 169 HIS A N 1
ATOM 1376 C CA . HIS A 1 169 ? -16.505 38.481 -21.498 1.00 84.69 169 HIS A CA 1
ATOM 1377 C C . HIS A 1 169 ? -16.945 38.340 -20.034 1.00 84.69 169 HIS A C 1
ATOM 1379 O O . HIS A 1 169 ? -17.680 39.185 -19.527 1.00 84.69 169 HIS A O 1
ATOM 1385 N N . ILE A 1 170 ? -16.517 37.272 -19.356 1.00 85.62 170 ILE A N 1
ATOM 1386 C CA . ILE A 1 170 ? -16.893 36.965 -17.968 1.00 85.62 170 ILE A CA 1
ATOM 1387 C C 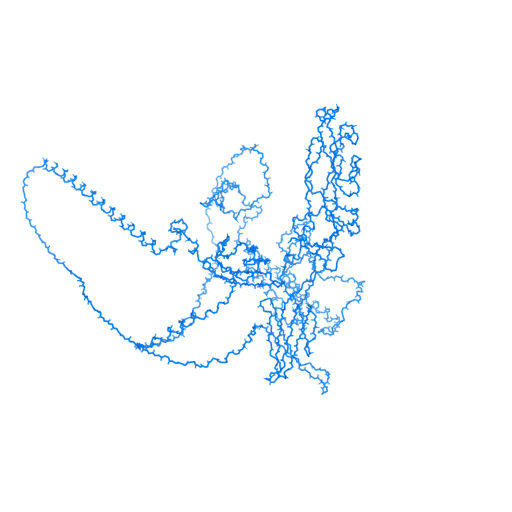. ILE A 1 170 ? -15.639 36.604 -17.169 1.00 85.62 170 ILE A C 1
ATOM 1389 O O . ILE A 1 170 ? -14.930 35.660 -17.514 1.00 85.62 170 ILE A O 1
ATOM 1393 N N . GLN A 1 171 ? -15.385 37.319 -16.071 1.00 86.50 171 GLN A N 1
ATOM 1394 C CA . GLN A 1 171 ? -14.357 36.935 -15.104 1.00 86.50 171 GLN A CA 1
ATOM 1395 C C . GLN A 1 171 ? -14.853 35.755 -14.257 1.00 86.50 171 GLN A C 1
ATOM 1397 O O . GLN A 1 171 ? -15.876 35.856 -13.579 1.00 86.50 171 GLN A O 1
ATOM 1402 N N . CYS A 1 172 ? -14.120 34.643 -14.267 1.00 80.50 172 CYS A N 1
ATOM 1403 C CA . CYS A 1 172 ? -14.482 33.419 -13.558 1.00 80.50 172 CYS A CA 1
ATOM 1404 C C . CYS A 1 172 ? -13.312 32.907 -12.689 1.00 80.50 172 CYS A C 1
ATOM 1406 O O . CYS A 1 172 ? -12.177 32.853 -13.173 1.00 80.50 172 CYS A O 1
ATOM 1408 N N . PRO A 1 173 ? -13.539 32.531 -11.413 1.00 87.31 173 PRO A N 1
ATOM 1409 C CA . PRO A 1 173 ? -12.528 31.879 -10.579 1.00 87.31 173 PRO A CA 1
ATOM 1410 C C . PRO A 1 173 ? -12.034 30.560 -11.186 1.00 87.31 173 PRO A C 1
ATOM 1412 O O . PRO A 1 173 ? -12.840 29.761 -11.661 1.00 87.31 173 PRO A O 1
ATOM 1415 N N . ILE A 1 174 ? -10.725 30.293 -11.123 1.00 82.62 174 ILE A N 1
ATOM 1416 C CA . ILE A 1 174 ? -10.121 29.118 -11.785 1.00 82.62 174 ILE A CA 1
ATOM 1417 C C . ILE A 1 174 ? -10.681 27.793 -11.244 1.00 82.62 174 ILE A C 1
ATOM 1419 O O . ILE A 1 174 ? -10.883 26.858 -12.009 1.00 82.62 174 ILE A O 1
ATOM 1423 N N . ASN A 1 175 ? -11.053 27.730 -9.962 1.00 75.88 175 ASN A N 1
ATOM 1424 C CA . ASN A 1 175 ? -11.682 26.549 -9.354 1.00 75.88 175 ASN A CA 1
ATOM 1425 C C . ASN A 1 175 ? -13.127 26.260 -9.824 1.00 75.88 175 ASN A C 1
ATOM 1427 O O . ASN A 1 175 ? -13.766 25.350 -9.300 1.00 75.88 175 ASN A O 1
ATOM 1431 N N . ARG A 1 176 ? -13.655 27.037 -10.778 1.00 74.62 176 ARG A N 1
ATOM 1432 C CA . ARG A 1 176 ? -14.913 26.772 -11.497 1.00 74.62 176 ARG A CA 1
ATOM 1433 C C . ARG A 1 176 ? -14.697 26.462 -12.981 1.00 74.62 176 ARG A C 1
ATOM 1435 O O . ARG A 1 176 ? -15.673 26.270 -13.699 1.00 74.62 176 ARG A O 1
ATOM 1442 N N . LEU A 1 177 ? -13.446 26.433 -13.437 1.00 78.25 177 LEU A N 1
ATOM 1443 C CA . LEU A 1 177 ? -13.076 26.064 -14.797 1.00 78.25 177 LEU A CA 1
ATOM 1444 C C . LEU A 1 177 ? -12.708 24.584 -14.819 1.00 78.25 177 LEU A C 1
ATOM 1446 O O . LEU A 1 177 ? -11.906 24.128 -14.007 1.00 78.25 177 LEU A O 1
ATOM 1450 N N . ILE A 1 178 ? -13.279 23.849 -15.767 1.00 77.88 178 ILE A N 1
ATOM 1451 C CA . ILE A 1 178 ? -12.890 22.474 -16.069 1.00 77.88 178 ILE A CA 1
ATOM 1452 C C . ILE A 1 178 ? -12.209 22.529 -17.442 1.00 77.88 178 ILE A C 1
ATOM 1454 O O . ILE A 1 178 ? -12.858 22.957 -18.400 1.00 77.88 178 ILE A O 1
ATOM 1458 N N . PRO A 1 179 ? -10.914 22.182 -17.563 1.00 72.50 179 PRO A N 1
ATOM 1459 C CA . PRO A 1 179 ? -10.275 22.092 -18.867 1.00 72.50 179 PRO A CA 1
ATOM 1460 C C . PRO A 1 179 ? -10.908 20.940 -19.653 1.00 72.50 179 PRO A C 1
ATOM 1462 O O . PRO A 1 179 ? -11.101 19.852 -19.117 1.00 72.50 179 PRO A O 1
ATOM 1465 N N . LEU A 1 180 ? -11.232 21.178 -20.923 1.00 67.62 180 LEU A N 1
ATOM 1466 C CA . LEU A 1 180 ? -11.661 20.109 -21.822 1.00 67.62 180 LEU A CA 1
ATOM 1467 C C . LEU A 1 180 ? -10.452 19.228 -22.163 1.00 67.62 180 LEU A C 1
ATOM 1469 O O . LEU A 1 180 ? -9.365 19.741 -22.424 1.00 67.62 180 LEU A O 1
ATOM 1473 N N . GLU A 1 181 ? -10.655 17.913 -22.224 1.00 51.06 181 GLU A N 1
ATOM 1474 C CA . GLU A 1 181 ? -9.601 16.916 -22.496 1.00 51.06 181 GLU A CA 1
ATOM 1475 C C . GLU A 1 181 ? -9.098 16.937 -23.959 1.00 51.06 181 GLU A C 1
ATOM 1477 O O . GLU A 1 181 ? -8.225 16.166 -24.353 1.00 51.06 181 GLU A O 1
ATOM 1482 N N . ILE A 1 182 ? -9.628 17.852 -24.777 1.00 50.19 182 ILE A N 1
ATOM 1483 C CA . ILE A 1 182 ? -9.277 18.039 -26.184 1.00 50.19 182 ILE A CA 1
ATOM 1484 C C . ILE A 1 182 ? -8.115 19.034 -26.282 1.00 50.19 182 ILE A C 1
ATOM 1486 O O . ILE A 1 182 ? -8.307 20.251 -26.339 1.00 50.19 182 ILE A O 1
ATOM 1490 N N . HIS A 1 183 ? -6.886 18.522 -26.329 1.00 44.28 183 HIS A N 1
ATOM 1491 C CA . HIS A 1 183 ? -5.712 19.341 -26.621 1.00 44.28 183 HIS A CA 1
ATOM 1492 C C . HIS A 1 183 ? -5.680 19.737 -28.102 1.00 44.28 183 HIS A C 1
ATOM 1494 O O . HIS A 1 183 ? -5.340 18.928 -28.965 1.00 44.28 183 HIS A O 1
ATOM 1500 N N . ALA A 1 184 ? -5.991 21.001 -28.399 1.00 40.38 184 ALA A N 1
ATOM 1501 C CA . ALA A 1 184 ? -5.747 21.570 -29.718 1.00 40.38 184 ALA A CA 1
ATOM 1502 C C . ALA A 1 184 ? -4.237 21.560 -30.016 1.00 40.38 184 ALA A C 1
ATOM 1504 O O . ALA A 1 184 ? -3.447 22.179 -29.302 1.00 40.38 184 ALA A O 1
ATOM 1505 N N . SER A 1 185 ? -3.827 20.856 -31.071 1.00 36.84 185 SER A N 1
ATOM 1506 C CA . SER A 1 185 ? -2.448 20.867 -31.557 1.00 36.84 185 SER A CA 1
ATOM 1507 C C . SER A 1 185 ? -2.159 22.203 -32.242 1.00 36.84 185 SER A C 1
ATOM 1509 O O . SER A 1 185 ? -2.568 22.408 -33.384 1.00 36.84 185 SER A O 1
ATOM 1511 N N . THR A 1 186 ? -1.478 23.117 -31.550 1.00 34.19 186 THR A N 1
ATOM 1512 C CA . THR A 1 186 ? -1.244 24.492 -32.021 1.00 34.19 186 THR A CA 1
ATOM 1513 C C . THR A 1 186 ? -0.232 24.572 -33.173 1.00 34.19 186 THR A C 1
ATOM 1515 O O . THR A 1 186 ? 0.912 24.985 -32.990 1.00 34.19 186 THR A O 1
ATOM 1518 N N . SER A 1 187 ? -0.659 24.222 -34.387 1.00 30.47 187 SER A N 1
ATOM 1519 C CA . SER A 1 187 ? -0.094 24.799 -35.611 1.00 30.47 187 SER A CA 1
ATOM 1520 C C . SER A 1 187 ? -0.523 26.274 -35.693 1.00 30.47 187 SER A C 1
ATOM 1522 O O . SER A 1 187 ? -1.721 26.537 -35.571 1.00 30.47 187 SER A O 1
ATOM 1524 N N . PRO A 1 188 ? 0.394 27.242 -35.875 1.00 33.31 188 PRO A N 1
ATOM 1525 C CA . PRO A 1 188 ? 0.100 28.668 -35.683 1.00 33.31 188 PRO A CA 1
ATOM 1526 C C . PRO A 1 188 ? -0.699 29.346 -36.819 1.00 33.31 188 PRO A C 1
ATOM 1528 O O . PRO A 1 188 ? -0.903 30.556 -36.767 1.00 33.31 188 PRO A O 1
ATOM 1531 N N . ASP A 1 189 ? -1.185 28.592 -37.810 1.00 32.31 189 ASP A N 1
ATOM 1532 C CA . ASP A 1 189 ? -1.716 29.110 -39.078 1.00 32.31 189 ASP A CA 1
ATOM 1533 C C . ASP A 1 189 ? -3.200 28.753 -39.313 1.00 32.31 189 ASP A C 1
ATOM 1535 O O . ASP A 1 189 ? -3.512 27.911 -40.152 1.00 32.31 189 ASP A O 1
ATOM 1539 N N . ALA A 1 190 ? -4.126 29.391 -38.580 1.00 28.12 190 ALA A N 1
ATOM 1540 C CA . ALA A 1 190 ? -5.558 29.462 -38.936 1.00 28.12 190 ALA A CA 1
ATOM 1541 C C . ALA A 1 190 ? -6.339 30.488 -38.079 1.00 28.12 190 ALA A C 1
ATOM 1543 O O . ALA A 1 190 ? -7.013 30.123 -37.116 1.00 28.12 190 ALA A O 1
ATOM 1544 N N . VAL A 1 191 ? -6.300 31.779 -38.435 1.00 33.34 191 VAL A N 1
ATOM 1545 C CA . VAL A 1 191 ? -7.230 32.789 -37.883 1.00 33.34 191 VAL A CA 1
ATOM 1546 C C . VAL A 1 191 ? -7.776 33.663 -39.008 1.00 33.34 191 VAL A C 1
ATOM 1548 O O . VAL A 1 191 ? -7.148 34.646 -39.400 1.00 33.34 191 VAL A O 1
ATOM 1551 N N . THR A 1 192 ? -8.961 33.331 -39.525 1.00 28.17 192 THR A N 1
ATOM 1552 C CA . THR A 1 192 ? -9.759 34.257 -40.348 1.00 28.17 192 THR A CA 1
ATOM 1553 C C . THR A 1 192 ? -11.248 33.882 -40.330 1.00 28.17 192 THR A C 1
ATOM 1555 O O . THR A 1 192 ? -11.622 32.776 -40.689 1.00 28.17 192 THR A O 1
ATOM 1558 N N . GLU A 1 193 ? -12.056 34.837 -39.863 1.00 31.44 193 GLU A N 1
ATOM 1559 C CA . GLU A 1 193 ? -13.439 35.161 -40.264 1.00 31.44 193 GLU A CA 1
ATOM 1560 C C . GLU A 1 193 ? -14.514 34.072 -40.479 1.00 31.44 193 GLU A C 1
ATOM 1562 O O . GLU A 1 193 ? -14.551 33.394 -41.498 1.00 31.44 193 GLU A O 1
ATOM 1567 N N . ILE A 1 194 ? -15.555 34.135 -39.633 1.00 27.06 194 ILE A N 1
ATOM 1568 C CA . ILE A 1 194 ? -16.952 34.313 -40.087 1.00 27.06 194 ILE A CA 1
ATOM 1569 C C . ILE A 1 194 ? -17.563 35.476 -39.266 1.00 27.06 194 ILE A C 1
ATOM 1571 O O . ILE A 1 194 ? -17.179 35.693 -38.114 1.00 27.06 194 ILE A O 1
ATOM 1575 N N . ARG A 1 195 ? -18.470 36.258 -39.869 1.00 26.73 195 ARG A N 1
ATOM 1576 C CA . ARG A 1 195 ? -19.211 37.396 -39.275 1.00 26.73 195 ARG A CA 1
ATOM 1577 C C . ARG A 1 195 ? -20.735 37.149 -39.341 1.00 26.73 195 ARG A C 1
ATOM 1579 O O . ARG A 1 195 ? -21.153 36.198 -39.990 1.00 26.73 195 ARG A O 1
ATOM 1586 N N . HIS A 1 196 ? -21.509 38.097 -38.795 1.00 28.08 196 HIS A N 1
ATOM 1587 C CA . HIS A 1 196 ? -22.978 38.234 -38.874 1.00 28.08 196 HIS A CA 1
ATOM 1588 C C . HIS A 1 196 ? -23.767 37.248 -37.975 1.00 28.08 196 HIS A C 1
ATOM 1590 O O . HIS A 1 196 ? -23.264 36.178 -37.644 1.00 28.08 196 HIS A O 1
ATOM 1596 N N . GLU A 1 197 ? -24.955 37.583 -37.455 1.00 25.30 197 GLU A N 1
ATOM 1597 C CA . GLU A 1 197 ? -25.790 38.792 -37.634 1.00 25.30 197 GLU A CA 1
ATOM 1598 C C . GLU A 1 197 ? -26.525 39.164 -36.318 1.00 25.30 197 GLU A C 1
ATOM 1600 O O . GLU A 1 197 ? -26.694 38.308 -35.449 1.00 25.30 197 GLU A O 1
ATOM 1605 N N . ASP A 1 198 ? -26.971 40.418 -36.168 1.00 26.31 198 ASP A N 1
ATOM 1606 C CA . ASP A 1 198 ? -27.858 40.868 -35.076 1.00 26.31 198 ASP A CA 1
ATOM 1607 C C . ASP A 1 198 ? -29.321 40.904 -35.561 1.00 26.31 198 ASP A C 1
ATOM 1609 O O . ASP A 1 198 ? -29.623 41.599 -36.531 1.00 26.31 198 ASP A O 1
ATOM 1613 N N . GLU A 1 199 ? -30.252 40.273 -34.836 1.00 26.52 199 GLU A N 1
ATOM 1614 C CA . GLU A 1 199 ? -31.698 40.521 -34.982 1.00 26.52 199 GLU A CA 1
ATOM 1615 C C . GLU A 1 199 ? -32.343 40.902 -33.640 1.00 26.52 199 GLU A C 1
ATOM 1617 O O . GLU A 1 199 ? -32.169 40.233 -32.619 1.00 26.52 199 GLU A O 1
ATOM 1622 N N . GLN A 1 200 ? -33.141 41.975 -33.648 1.00 27.86 200 GLN A N 1
ATOM 1623 C CA . GLN A 1 200 ? -33.982 42.384 -32.520 1.00 27.86 200 GLN A CA 1
ATOM 1624 C C . GLN A 1 200 ? -35.450 42.041 -32.784 1.00 27.86 200 GLN A C 1
ATOM 1626 O O . GLN A 1 200 ? -36.021 42.503 -33.769 1.00 27.86 200 GLN A O 1
ATOM 1631 N N . VAL A 1 201 ? -36.111 41.368 -31.837 1.00 28.08 201 VAL A N 1
ATOM 1632 C CA . VAL A 1 201 ? -37.582 41.323 -31.770 1.00 28.08 201 VAL A CA 1
ATOM 1633 C C . VAL A 1 201 ? -38.046 41.554 -30.332 1.00 28.08 201 VAL A C 1
ATOM 1635 O O . VAL A 1 201 ? -37.648 40.850 -29.407 1.00 28.08 201 VAL A O 1
ATOM 1638 N N . GLN A 1 202 ? -38.916 42.546 -30.145 1.00 28.09 202 GLN A N 1
ATOM 1639 C CA . GLN A 1 202 ? -39.567 42.851 -28.869 1.00 28.09 202 GLN A CA 1
ATOM 1640 C C . GLN A 1 202 ? -40.864 42.043 -28.702 1.00 28.09 202 GLN A C 1
ATOM 1642 O O . GLN A 1 202 ? -41.660 41.955 -29.644 1.00 28.09 202 GLN A O 1
ATOM 1647 N N . ARG A 1 203 ? -41.178 41.601 -27.472 1.00 23.27 203 ARG A N 1
ATOM 1648 C CA . ARG A 1 203 ? -42.584 41.530 -27.034 1.00 23.27 203 ARG A CA 1
ATOM 1649 C C . ARG A 1 203 ? -42.787 41.622 -25.515 1.00 23.27 203 ARG A C 1
ATOM 1651 O O . ARG A 1 203 ? -42.501 40.686 -24.785 1.00 23.27 203 ARG A O 1
ATOM 1658 N N . ASN A 1 204 ? -43.316 42.779 -25.126 1.00 26.19 204 ASN A N 1
ATOM 1659 C CA . ASN A 1 204 ? -44.315 43.104 -24.100 1.00 26.19 204 ASN A CA 1
ATOM 1660 C C . ASN A 1 204 ? -44.536 42.170 -22.893 1.00 26.19 204 ASN A C 1
ATOM 1662 O O . ASN A 1 204 ? -44.785 40.975 -23.020 1.00 26.19 204 ASN A O 1
ATOM 1666 N N . GLU A 1 205 ? -44.646 42.807 -21.728 1.00 29.50 205 GLU A N 1
ATOM 1667 C CA . GLU A 1 205 ? -45.198 42.241 -20.496 1.00 29.50 205 GLU A CA 1
ATOM 1668 C C . GLU A 1 205 ? -46.690 41.883 -20.645 1.00 29.50 205 GLU A C 1
ATOM 1670 O O . GLU A 1 205 ? -47.457 42.604 -21.287 1.00 29.50 205 GLU A O 1
ATOM 1675 N N . ALA A 1 206 ? -47.119 40.800 -19.991 1.00 26.34 206 ALA A N 1
ATOM 1676 C CA . ALA A 1 206 ? -48.528 40.463 -19.792 1.00 26.34 206 ALA A CA 1
ATOM 1677 C C . ALA A 1 206 ? -48.705 39.773 -18.428 1.00 26.34 206 ALA A C 1
ATOM 1679 O O . ALA A 1 206 ? -48.380 38.599 -18.258 1.00 26.34 206 ALA A O 1
ATOM 1680 N N . SER A 1 207 ? -49.193 40.522 -17.440 1.00 28.97 207 SER A N 1
ATOM 1681 C CA . SER A 1 207 ? -49.387 40.036 -16.070 1.00 28.97 207 SER A CA 1
ATOM 1682 C C . SER A 1 207 ? -50.670 39.216 -15.936 1.00 28.97 207 SER A C 1
ATOM 1684 O O . SER A 1 207 ? -51.754 39.743 -16.173 1.00 28.97 207 SER A O 1
ATOM 1686 N N . GLN A 1 208 ? -50.572 37.973 -15.456 1.00 30.72 208 GLN A N 1
ATOM 1687 C CA . GLN A 1 208 ? -51.698 37.247 -14.860 1.00 30.72 208 GLN A CA 1
ATOM 1688 C C . GLN A 1 208 ? -51.245 36.469 -13.620 1.00 30.72 208 GLN A C 1
ATOM 1690 O O . GLN A 1 208 ? -50.158 35.893 -13.578 1.00 30.72 208 GLN A O 1
ATOM 1695 N N . GLU A 1 209 ? -52.071 36.513 -12.578 1.00 28.83 209 GLU A N 1
ATOM 1696 C CA . GLU A 1 209 ? -51.726 36.038 -11.239 1.00 28.83 209 GLU A CA 1
ATOM 1697 C C . GLU A 1 209 ? -51.965 34.532 -11.079 1.00 28.83 209 GLU A C 1
ATOM 1699 O O . GLU A 1 209 ? -52.984 34.002 -11.520 1.00 28.83 209 GLU A O 1
ATOM 1704 N N . LEU A 1 210 ? -51.085 33.849 -10.337 1.00 30.48 210 LEU A N 1
ATOM 1705 C CA . LEU A 1 210 ? -51.386 32.527 -9.788 1.00 30.48 210 LEU A CA 1
ATOM 1706 C C . LEU A 1 210 ? -51.121 32.506 -8.278 1.00 30.48 210 LEU A C 1
ATOM 1708 O O . LEU A 1 210 ? -50.025 32.814 -7.806 1.00 30.48 210 LEU A O 1
ATOM 1712 N N . GLN A 1 211 ? -52.159 32.167 -7.515 1.00 33.28 211 GLN A N 1
ATOM 1713 C CA . GLN A 1 211 ? -52.229 32.383 -6.070 1.00 33.28 211 GLN A CA 1
ATOM 1714 C C . GLN A 1 211 ? -51.186 31.562 -5.291 1.00 33.28 211 GLN A C 1
ATOM 1716 O O . GLN A 1 211 ? -51.283 30.337 -5.179 1.00 33.28 211 GLN A O 1
ATOM 1721 N N . GLN A 1 212 ? -50.217 32.234 -4.663 1.00 30.14 212 GLN A N 1
ATOM 1722 C CA . GLN A 1 212 ? -49.328 31.582 -3.701 1.00 30.14 212 GLN A CA 1
ATOM 1723 C C . GLN A 1 212 ? -50.029 31.405 -2.348 1.00 30.14 212 GLN A C 1
ATOM 1725 O O . GLN A 1 212 ? -50.403 32.377 -1.693 1.00 30.14 212 GLN A O 1
ATOM 1730 N N . ARG A 1 213 ? -50.134 30.156 -1.869 1.00 30.14 213 ARG A N 1
ATOM 1731 C CA . ARG A 1 213 ? -50.484 29.884 -0.463 1.00 30.14 213 ARG A CA 1
ATOM 1732 C C . ARG A 1 213 ? -49.466 30.572 0.464 1.00 30.14 213 ARG A C 1
ATOM 1734 O O . ARG A 1 213 ? -48.263 30.401 0.240 1.00 30.14 213 ARG A O 1
ATOM 1741 N N . PRO A 1 214 ? -49.896 31.268 1.533 1.00 31.19 214 PRO A N 1
ATOM 1742 C CA . PRO A 1 214 ? -48.982 31.969 2.428 1.00 31.19 214 PRO A CA 1
ATOM 1743 C C . PRO A 1 214 ? -48.035 30.986 3.128 1.00 31.19 214 PRO A C 1
ATOM 1745 O O . PRO A 1 214 ? -48.439 30.173 3.963 1.00 31.19 214 PRO A O 1
ATOM 1748 N N . ARG A 1 215 ? -46.740 31.066 2.802 1.00 37.88 215 ARG A N 1
ATOM 1749 C CA . ARG A 1 215 ? -45.691 30.337 3.522 1.00 37.88 215 ARG A CA 1
ATOM 1750 C C . ARG A 1 215 ? -45.486 30.986 4.890 1.00 37.88 215 ARG A C 1
ATOM 1752 O O . ARG A 1 215 ? -44.887 32.054 4.980 1.00 37.88 215 ARG A O 1
ATOM 1759 N N . LEU A 1 216 ? -45.934 30.317 5.954 1.00 39.69 216 LEU A N 1
ATOM 1760 C CA . LEU A 1 216 ? -45.615 30.704 7.331 1.00 39.69 216 LEU A CA 1
ATOM 1761 C C . LEU A 1 216 ? -44.097 30.870 7.496 1.00 39.69 216 LEU A C 1
ATOM 1763 O O . LEU A 1 216 ? -43.323 29.945 7.229 1.00 39.69 216 LEU A O 1
ATOM 1767 N N . ALA A 1 217 ? -43.674 32.055 7.937 1.00 34.50 217 ALA A N 1
ATOM 1768 C CA . ALA A 1 217 ? -42.264 32.378 8.096 1.00 34.50 217 ALA A CA 1
ATOM 1769 C C . ALA A 1 217 ? -41.612 31.454 9.136 1.00 34.50 217 ALA A C 1
ATOM 1771 O O . ALA A 1 217 ? -41.995 31.445 10.309 1.00 34.50 217 ALA A O 1
ATOM 1772 N N . ARG A 1 218 ? -40.583 30.699 8.724 1.00 39.16 218 ARG A N 1
ATOM 1773 C CA . ARG A 1 218 ? -39.752 29.896 9.635 1.00 39.16 218 ARG A CA 1
ATOM 1774 C C . ARG A 1 218 ? -38.873 30.813 10.485 1.00 39.16 218 ARG A C 1
ATOM 1776 O O . ARG A 1 218 ? -37.693 31.003 10.205 1.00 39.16 218 ARG A O 1
ATOM 1783 N N . LYS A 1 219 ? -39.470 31.379 11.532 1.00 34.62 219 LYS A N 1
ATOM 1784 C CA . LYS A 1 219 ? -38.783 32.143 12.576 1.00 34.62 219 LYS A CA 1
ATOM 1785 C C . LYS A 1 219 ? -37.702 31.247 13.187 1.00 34.62 219 LYS A C 1
ATOM 1787 O O . LYS A 1 219 ? -38.016 30.179 13.712 1.00 34.62 219 LYS A O 1
ATOM 1792 N N . ALA A 1 220 ? -36.436 31.647 13.078 1.00 36.09 220 ALA A N 1
ATOM 1793 C CA . ALA A 1 220 ? -35.334 30.887 13.659 1.00 36.09 220 ALA A CA 1
ATOM 1794 C C . ALA A 1 220 ? -35.547 30.727 15.174 1.00 36.09 220 ALA A C 1
ATOM 1796 O O . ALA A 1 220 ? -35.967 31.675 15.847 1.00 36.09 220 ALA A O 1
ATOM 1797 N N . LYS A 1 221 ? -35.248 29.541 15.724 1.00 37.84 221 LYS A N 1
ATOM 1798 C CA . LYS A 1 221 ? -35.158 29.383 17.181 1.00 37.84 221 LYS A CA 1
ATOM 1799 C C . LYS A 1 221 ? -34.065 30.330 17.679 1.00 37.84 221 LYS A C 1
ATOM 1801 O O . LYS A 1 221 ? -32.936 30.264 17.198 1.00 37.84 221 LYS A O 1
ATOM 1806 N N . ARG A 1 222 ? -34.407 31.211 18.624 1.00 38.12 222 ARG A N 1
ATOM 1807 C CA . ARG A 1 222 ? -33.410 32.024 19.334 1.00 38.12 222 ARG A CA 1
ATOM 1808 C C . ARG A 1 222 ? -32.432 31.090 20.065 1.00 38.12 222 ARG A C 1
ATOM 1810 O O . ARG A 1 222 ? -32.879 30.042 20.540 1.00 38.12 222 ARG A O 1
ATOM 1817 N N . PRO A 1 223 ? -31.139 31.445 20.177 1.00 34.47 223 PRO A N 1
ATOM 1818 C CA . PRO A 1 223 ? -30.227 30.720 21.053 1.00 34.47 223 PRO A CA 1
ATOM 1819 C C . PRO A 1 223 ? -30.757 30.776 22.492 1.00 34.47 223 PRO A C 1
ATOM 1821 O O . PRO A 1 223 ? -31.204 31.828 22.953 1.00 34.47 223 PRO A O 1
ATOM 1824 N N . VAL A 1 224 ? -30.740 29.637 23.185 1.00 43.00 224 VAL A N 1
ATOM 1825 C CA . VAL A 1 224 ? -31.124 29.552 24.600 1.00 43.00 224 VAL A CA 1
ATOM 1826 C C . VAL A 1 224 ? -29.884 29.856 25.429 1.00 43.00 224 VAL A C 1
ATOM 1828 O O . VAL A 1 224 ? -28.909 29.111 25.371 1.00 43.00 224 VAL A O 1
ATOM 1831 N N . ASN A 1 225 ? -29.912 30.963 26.168 1.00 34.62 225 ASN A N 1
ATOM 1832 C CA . ASN A 1 225 ? -28.792 31.396 26.991 1.00 34.62 225 ASN A CA 1
ATOM 1833 C C . ASN A 1 225 ? -28.959 30.851 28.419 1.00 34.62 225 ASN A C 1
ATOM 1835 O O . ASN A 1 225 ? -29.814 31.320 29.166 1.00 34.62 225 ASN A O 1
ATOM 1839 N N . TYR A 1 226 ? -28.172 29.842 28.796 1.00 38.56 226 TYR A N 1
ATOM 1840 C CA . TYR A 1 226 ? -28.287 29.133 30.083 1.00 38.56 226 TYR A CA 1
ATOM 1841 C C . TYR A 1 226 ? -27.574 29.859 31.243 1.00 38.56 226 TYR A C 1
ATOM 1843 O O . TYR A 1 226 ? -26.889 29.235 32.049 1.00 38.56 226 TYR A O 1
ATOM 1851 N N . SER A 1 227 ? -27.705 31.187 31.328 1.00 40.44 227 SER A N 1
ATOM 1852 C CA . SER A 1 227 ? -26.929 32.024 32.258 1.00 40.44 227 SER A CA 1
ATOM 1853 C C . SER A 1 227 ? -27.768 33.066 33.008 1.00 40.44 227 SER A C 1
ATOM 1855 O O . SER A 1 227 ? -27.301 34.181 33.229 1.00 40.44 227 SER A O 1
ATOM 1857 N N . GLU A 1 228 ? -29.008 32.739 33.383 1.00 35.62 228 GLU A N 1
ATOM 1858 C CA . GLU A 1 228 ? -29.878 33.684 34.100 1.00 35.62 228 GLU A CA 1
ATOM 1859 C C . GLU A 1 228 ? -30.845 32.970 35.065 1.00 35.62 228 GLU A C 1
ATOM 1861 O O . GLU A 1 228 ? -32.042 32.862 34.815 1.00 35.62 228 GLU A O 1
ATOM 1866 N N . ASN A 1 229 ? -30.304 32.424 36.167 1.00 34.19 229 ASN A N 1
ATOM 1867 C CA . ASN A 1 229 ? -31.078 32.078 37.372 1.00 34.19 229 ASN A CA 1
ATOM 1868 C C . ASN A 1 229 ? -30.190 31.818 38.615 1.00 34.19 229 ASN A C 1
ATOM 1870 O O . ASN A 1 229 ? -30.150 30.722 39.168 1.00 34.19 229 ASN A O 1
ATOM 1874 N N . MET A 1 230 ? -29.490 32.851 39.093 1.00 31.62 230 MET A N 1
ATOM 1875 C CA . MET A 1 230 ? -29.103 32.951 40.509 1.00 31.62 230 MET A CA 1
ATOM 1876 C C . MET A 1 230 ? -29.408 34.362 41.011 1.00 31.62 230 MET A C 1
ATOM 1878 O O . MET A 1 230 ? -29.070 35.349 40.359 1.00 31.62 230 MET A O 1
ATOM 1882 N N . ALA A 1 231 ? -30.097 34.452 42.149 1.00 34.09 231 ALA A N 1
ATOM 1883 C CA . ALA A 1 231 ? -30.613 35.712 42.672 1.00 34.09 231 ALA A CA 1
ATOM 1884 C C . ALA A 1 231 ? -29.509 36.612 43.256 1.00 34.09 231 ALA A C 1
ATOM 1886 O O . ALA A 1 231 ? -28.502 36.145 43.790 1.00 34.09 231 ALA A O 1
ATOM 1887 N N . ILE A 1 232 ? -29.732 37.926 43.189 1.00 33.34 232 ILE A N 1
ATOM 1888 C CA . ILE A 1 232 ? -28.788 38.941 43.666 1.00 33.34 232 ILE A CA 1
ATOM 1889 C C . ILE A 1 232 ? -28.766 38.967 45.200 1.00 33.34 232 ILE A C 1
ATOM 1891 O O . ILE A 1 232 ? -29.710 39.437 45.832 1.00 33.34 232 ILE A O 1
ATOM 1895 N N . LEU A 1 233 ? -27.637 38.576 45.793 1.00 29.47 233 LEU A N 1
ATOM 1896 C CA . LEU A 1 233 ? -27.291 38.864 47.187 1.00 29.47 233 LEU A CA 1
ATOM 1897 C C . LEU A 1 233 ? -26.004 39.697 47.217 1.00 29.47 233 LEU A C 1
ATOM 1899 O O . LEU A 1 233 ? -24.929 39.218 46.866 1.00 29.47 233 LEU A O 1
ATOM 1903 N N . ARG A 1 234 ? -26.122 40.977 47.594 1.00 32.28 234 ARG A N 1
ATOM 1904 C CA . ARG A 1 234 ? -25.000 41.931 47.621 1.00 32.28 234 ARG A CA 1
ATOM 1905 C C . ARG A 1 234 ? -24.169 41.768 48.906 1.00 32.28 234 ARG A C 1
ATOM 1907 O O . ARG A 1 234 ? -24.699 42.078 49.975 1.00 32.28 234 ARG A O 1
ATOM 1914 N N . PRO A 1 235 ? -22.875 41.404 48.848 1.00 30.41 235 PRO A N 1
ATOM 1915 C CA . PRO A 1 235 ? -21.976 41.601 49.979 1.00 30.41 235 PRO A CA 1
ATOM 1916 C C . PRO A 1 235 ? -21.627 43.093 50.137 1.00 30.41 235 PRO A C 1
ATOM 1918 O O . PRO A 1 235 ? -21.495 43.826 49.155 1.00 30.41 235 PRO A O 1
ATOM 1921 N N . ARG A 1 236 ? -21.469 43.552 51.384 1.00 29.30 236 ARG A N 1
ATOM 1922 C CA . ARG A 1 236 ? -20.896 44.874 51.703 1.00 29.30 236 ARG A CA 1
ATOM 1923 C C . ARG A 1 236 ? -19.366 44.841 51.597 1.00 29.30 236 ARG A C 1
ATOM 1925 O O . ARG A 1 236 ? -18.762 43.773 51.642 1.00 29.30 236 ARG A O 1
ATOM 1932 N N . LEU A 1 237 ? -18.747 46.023 51.540 1.00 38.50 237 LEU A N 1
ATOM 1933 C CA . LEU A 1 237 ? -17.308 46.187 51.774 1.00 38.50 237 LEU A CA 1
ATOM 1934 C C . LEU A 1 237 ? -16.899 45.539 53.109 1.00 38.50 237 LEU A C 1
ATOM 1936 O O . LEU A 1 237 ? -17.457 45.867 54.155 1.00 38.50 237 LEU A O 1
ATOM 1940 N N . ALA A 1 238 ? -15.868 44.699 53.063 1.00 30.72 238 ALA A N 1
ATOM 1941 C CA . ALA A 1 238 ? -15.068 44.282 54.209 1.00 30.72 238 ALA A CA 1
ATOM 1942 C C . ALA A 1 238 ? -13.600 44.182 53.759 1.00 30.72 238 ALA A C 1
ATOM 1944 O O . ALA A 1 238 ? -13.317 43.761 52.638 1.00 30.72 238 ALA A O 1
ATOM 1945 N N . ILE A 1 239 ? -12.671 44.630 54.603 1.00 36.28 239 ILE A N 1
ATOM 1946 C CA . ILE A 1 239 ? -11.269 44.871 54.232 1.00 36.28 239 ILE A CA 1
ATOM 1947 C C . ILE A 1 239 ? -10.359 43.748 54.761 1.00 36.28 239 ILE A C 1
ATOM 1949 O O . ILE A 1 239 ? -10.521 43.298 55.888 1.00 36.28 239 ILE A O 1
ATOM 1953 N N . SER A 1 240 ? -9.346 43.391 53.961 1.00 43.44 240 SER A N 1
ATOM 1954 C CA . SER A 1 240 ? -8.149 42.603 54.315 1.00 43.44 240 SER A CA 1
ATOM 1955 C C . SER A 1 240 ? -8.318 41.138 54.761 1.00 43.44 240 SER A C 1
ATOM 1957 O O . SER A 1 240 ? -8.632 40.860 55.913 1.00 43.44 240 SER A O 1
ATOM 1959 N N . LYS A 1 241 ? -7.887 40.212 53.882 1.00 35.09 241 LYS A N 1
ATOM 1960 C CA . LYS A 1 241 ? -6.929 39.114 54.190 1.00 35.09 241 LYS A CA 1
ATOM 1961 C C . LYS A 1 241 ? -6.081 38.765 52.947 1.00 35.09 241 LYS A C 1
ATOM 1963 O O . LYS A 1 241 ? -6.065 37.634 52.474 1.00 35.09 241 LYS A O 1
ATOM 1968 N N . ALA A 1 242 ? -5.387 39.759 52.385 1.00 44.75 242 ALA A N 1
ATOM 1969 C CA . ALA A 1 242 ? -4.769 39.673 51.053 1.00 44.75 242 ALA A CA 1
ATOM 1970 C C . ALA A 1 242 ? -3.339 39.064 50.887 1.00 44.75 242 ALA A C 1
ATOM 1972 O O . ALA A 1 242 ? -2.904 39.005 49.739 1.00 44.75 242 ALA A O 1
ATOM 1973 N N . PRO A 1 243 ? -2.582 38.583 51.906 1.00 41.97 243 PRO A N 1
ATOM 1974 C CA . PRO A 1 243 ? -1.238 38.025 51.665 1.00 41.97 243 PRO A CA 1
ATOM 1975 C C . PRO A 1 243 ? -1.196 36.496 51.459 1.00 41.97 243 PRO A C 1
ATOM 1977 O O . PRO A 1 243 ? -0.181 35.973 51.011 1.00 41.97 243 PRO A O 1
ATOM 1980 N N . ILE A 1 244 ? -2.267 35.760 51.781 1.00 45.12 244 ILE A N 1
ATOM 1981 C CA . ILE A 1 244 ? -2.238 34.281 51.820 1.00 45.12 244 ILE A CA 1
ATOM 1982 C C . ILE A 1 244 ? -2.388 33.663 50.415 1.00 45.12 244 ILE A C 1
ATOM 1984 O O . ILE A 1 244 ? -1.744 32.664 50.104 1.00 45.12 244 ILE A O 1
ATOM 1988 N N . MET A 1 245 ? -3.187 34.275 49.535 1.00 39.44 245 MET A N 1
ATOM 1989 C CA . MET A 1 245 ? -3.482 33.721 48.204 1.00 39.44 245 MET A CA 1
ATOM 1990 C C . MET A 1 245 ? -2.339 33.906 47.185 1.00 39.44 245 MET A C 1
ATOM 1992 O O . MET A 1 245 ? -2.192 33.082 46.286 1.00 39.44 245 MET A O 1
ATOM 1996 N N . LEU A 1 246 ? -1.496 34.938 47.331 1.00 41.12 246 LEU A N 1
ATOM 1997 C CA . LEU A 1 246 ? -0.359 35.161 46.421 1.00 41.12 246 LEU A CA 1
ATOM 1998 C C . LEU A 1 246 ? 0.793 34.168 46.647 1.00 41.12 246 LEU A C 1
ATOM 2000 O O . LEU A 1 246 ? 1.444 33.766 45.685 1.00 41.12 246 LEU A O 1
ATOM 2004 N N . LEU A 1 247 ? 1.033 33.736 47.890 1.00 40.50 247 LEU A N 1
ATOM 2005 C CA . LEU A 1 247 ? 2.101 32.775 48.194 1.00 40.50 247 LEU A CA 1
ATOM 2006 C C . LEU A 1 247 ? 1.793 31.364 47.667 1.00 40.50 247 LEU A C 1
ATOM 2008 O O . LEU A 1 247 ? 2.709 30.676 47.225 1.00 40.50 247 LEU A O 1
ATOM 2012 N N . ALA A 1 248 ? 0.519 30.963 47.624 1.00 43.53 248 ALA A N 1
ATOM 2013 C CA . ALA A 1 248 ? 0.105 29.698 47.009 1.00 43.53 248 ALA A CA 1
ATOM 2014 C C . ALA A 1 248 ? 0.410 29.648 45.497 1.00 43.53 248 ALA A C 1
ATOM 2016 O O . ALA A 1 248 ? 0.848 28.619 44.983 1.00 43.53 248 ALA A O 1
ATOM 2017 N N . LEU A 1 249 ? 0.236 30.775 44.795 1.00 41.38 249 LEU A N 1
ATOM 2018 C CA . LEU A 1 249 ? 0.554 30.895 43.368 1.00 41.38 249 LEU A CA 1
ATOM 2019 C C . LEU A 1 249 ? 2.071 30.925 43.116 1.00 41.38 249 LEU A C 1
ATOM 2021 O O . LEU A 1 249 ? 2.541 30.269 42.191 1.00 41.38 249 LEU A O 1
ATOM 2025 N N . ALA A 1 250 ? 2.845 31.611 43.965 1.00 40.09 250 ALA A N 1
ATOM 2026 C CA . ALA A 1 250 ? 4.307 31.663 43.852 1.00 40.09 250 ALA A CA 1
ATOM 2027 C C . ALA A 1 250 ? 5.002 30.324 44.186 1.00 40.09 250 ALA A C 1
ATOM 2029 O O . ALA A 1 250 ? 6.049 30.010 43.617 1.00 40.09 250 ALA A O 1
ATOM 2030 N N . ALA A 1 251 ? 4.425 29.512 45.079 1.00 38.72 251 ALA A N 1
ATOM 2031 C CA . ALA A 1 251 ? 4.964 28.194 45.424 1.00 38.72 251 ALA A CA 1
ATOM 2032 C C . ALA A 1 251 ? 4.825 27.172 44.278 1.00 38.72 251 ALA A C 1
ATOM 2034 O O . ALA A 1 251 ? 5.718 26.350 44.079 1.00 38.72 251 ALA A O 1
ATOM 2035 N N . CYS A 1 252 ? 3.754 27.252 43.479 1.00 36.25 252 CYS A N 1
ATOM 2036 C CA . CYS A 1 252 ? 3.558 26.358 42.330 1.00 36.25 252 CYS A CA 1
ATOM 2037 C C . CYS A 1 252 ? 4.567 26.603 41.191 1.00 36.25 252 CYS A C 1
ATOM 2039 O O . CYS A 1 252 ? 4.840 25.693 40.415 1.00 36.25 252 CYS A O 1
ATOM 2041 N N . SER A 1 253 ? 5.159 27.800 41.094 1.00 38.00 253 SER A N 1
ATOM 2042 C CA . SER A 1 253 ? 6.115 28.157 40.031 1.00 38.00 253 SER A CA 1
ATOM 2043 C C . SER A 1 253 ? 7.558 27.660 40.229 1.00 38.00 253 SER A C 1
ATOM 2045 O O . SER A 1 253 ? 8.405 27.957 39.392 1.00 38.00 253 SER A O 1
ATOM 2047 N N . LEU A 1 254 ? 7.862 26.917 41.303 1.00 37.03 254 LEU A N 1
ATOM 2048 C CA . LEU A 1 254 ? 9.215 26.390 41.577 1.00 37.03 254 LEU A CA 1
ATOM 2049 C C . LEU A 1 254 ? 9.298 24.857 41.696 1.00 37.03 254 LEU A C 1
ATOM 2051 O O . LEU A 1 254 ? 10.376 24.326 41.949 1.00 37.03 254 LEU A O 1
ATOM 2055 N N . LEU A 1 255 ? 8.201 24.139 41.436 1.00 36.62 255 LEU A N 1
ATOM 2056 C CA . LEU A 1 255 ? 8.204 22.688 41.216 1.00 36.62 255 LEU A CA 1
ATOM 2057 C C . LEU A 1 255 ? 8.022 22.351 39.730 1.00 36.62 255 LEU A C 1
ATOM 2059 O O . LEU A 1 255 ? 7.151 21.579 39.343 1.00 36.62 255 LEU A O 1
ATOM 2063 N N . THR A 1 256 ? 8.897 22.899 38.886 1.00 33.53 256 THR A N 1
ATOM 2064 C CA . THR A 1 256 ? 9.206 22.266 37.601 1.00 33.53 256 THR A CA 1
ATOM 2065 C C . THR A 1 256 ? 10.302 21.231 37.819 1.00 33.53 256 THR A C 1
ATOM 2067 O O . THR A 1 256 ? 11.490 21.532 37.688 1.00 33.53 256 THR A O 1
ATOM 2070 N N . SER A 1 257 ? 9.907 19.992 38.116 1.00 32.88 257 SER A N 1
ATOM 2071 C CA . SER A 1 257 ? 10.721 18.847 37.718 1.00 32.88 257 SER A CA 1
ATOM 2072 C C . SER A 1 257 ? 10.868 18.918 36.201 1.00 32.88 257 SER A C 1
ATOM 2074 O O . SER A 1 257 ? 9.886 18.754 35.476 1.00 32.88 257 SER A O 1
ATOM 2076 N N . VAL A 1 258 ? 12.072 19.222 35.713 1.00 34.91 258 VAL A N 1
ATOM 2077 C CA . VAL A 1 258 ? 12.353 19.195 34.276 1.00 34.91 258 VAL A CA 1
ATOM 2078 C C . VAL A 1 258 ? 12.489 17.736 33.861 1.00 34.91 258 VAL A C 1
ATOM 2080 O O . VAL A 1 258 ? 13.586 17.222 33.665 1.00 34.91 258 VAL A O 1
ATOM 2083 N N . GLU A 1 259 ? 11.345 17.072 33.712 1.00 36.75 259 GLU A N 1
ATOM 2084 C CA . GLU A 1 259 ? 11.248 15.995 32.742 1.00 36.75 259 GLU A CA 1
ATOM 2085 C C . GLU A 1 259 ? 11.627 16.594 31.385 1.00 36.75 259 GLU A C 1
ATOM 2087 O O . GLU A 1 259 ? 11.050 17.589 30.920 1.00 36.75 259 GLU A O 1
ATOM 2092 N N . SER A 1 260 ? 12.648 16.015 30.763 1.00 43.56 260 SER A N 1
ATOM 2093 C CA . SER A 1 260 ? 13.094 16.360 29.420 1.00 43.56 260 SER A CA 1
ATOM 2094 C C . SER A 1 260 ? 12.120 15.784 28.391 1.00 43.56 260 SER A C 1
ATOM 2096 O O . SER A 1 260 ? 12.479 14.915 27.604 1.00 43.56 260 SER A O 1
ATOM 2098 N N . THR A 1 261 ? 10.876 16.272 28.427 1.00 54.06 261 THR A N 1
ATOM 2099 C CA . THR A 1 261 ? 9.897 16.143 27.341 1.00 54.06 261 THR A CA 1
ATOM 2100 C C . THR A 1 261 ? 10.582 16.587 26.055 1.00 54.06 261 THR A C 1
ATOM 2102 O O . THR A 1 261 ? 11.054 17.729 25.963 1.00 54.06 261 THR A O 1
ATOM 2105 N N . ILE A 1 262 ? 10.722 15.644 25.122 1.00 66.19 262 ILE A N 1
ATOM 2106 C CA . ILE A 1 262 ? 11.598 15.768 23.954 1.00 66.19 262 ILE A CA 1
ATOM 2107 C C . ILE A 1 262 ? 10.993 16.788 22.991 1.00 66.19 262 ILE A C 1
ATOM 2109 O O . ILE A 1 262 ? 11.728 17.564 22.379 1.00 66.19 262 ILE A O 1
ATOM 2113 N N . LEU A 1 263 ? 9.659 16.840 22.919 1.00 74.00 263 LEU A N 1
ATOM 2114 C CA . LEU A 1 263 ? 8.896 17.745 22.072 1.00 74.00 263 LEU A CA 1
ATOM 2115 C C . LEU A 1 263 ? 8.051 18.745 22.883 1.00 74.00 263 LEU A C 1
ATOM 2117 O O . LEU A 1 263 ? 7.247 18.372 23.736 1.00 74.00 263 LEU A O 1
ATOM 2121 N N . LYS A 1 264 ? 8.194 20.045 22.591 1.00 76.81 264 LYS A N 1
ATOM 2122 C CA . LYS A 1 264 ? 7.459 21.139 23.260 1.00 76.81 264 LYS A CA 1
ATOM 2123 C C . LYS A 1 264 ? 6.869 22.113 22.244 1.00 76.81 264 LYS A C 1
ATOM 2125 O O . LYS A 1 264 ? 7.585 22.620 21.387 1.00 76.81 264 LYS A O 1
ATOM 2130 N N . CYS A 1 265 ? 5.579 22.431 22.354 1.00 75.19 265 CYS A N 1
ATOM 2131 C CA . CYS A 1 265 ? 4.967 23.493 21.547 1.00 75.19 265 CYS A CA 1
ATOM 2132 C C . CYS A 1 265 ? 5.513 24.873 21.946 1.00 75.19 265 CYS A C 1
ATOM 2134 O O . CYS A 1 265 ? 5.734 25.144 23.127 1.00 75.19 265 CYS A O 1
ATOM 2136 N N . THR A 1 266 ? 5.681 25.766 20.972 1.00 68.81 266 THR A N 1
ATOM 2137 C CA . THR A 1 266 ? 6.106 27.157 21.184 1.00 68.81 266 THR A CA 1
ATOM 2138 C C . THR A 1 266 ? 5.171 28.118 20.451 1.00 68.81 266 THR A C 1
ATOM 2140 O O . THR A 1 266 ? 4.450 27.730 19.535 1.00 68.81 266 THR A O 1
ATOM 2143 N N . ASN A 1 267 ? 5.208 29.406 20.806 1.00 63.69 267 ASN A N 1
ATOM 2144 C CA . ASN A 1 267 ? 4.352 30.439 20.199 1.00 63.69 267 ASN A CA 1
ATOM 2145 C C . ASN A 1 267 ? 4.585 30.667 18.686 1.00 63.69 267 ASN A C 1
ATOM 2147 O O . ASN A 1 267 ? 3.838 31.433 18.075 1.00 63.69 267 ASN A O 1
ATOM 2151 N N . THR A 1 268 ? 5.612 30.035 18.107 1.00 60.28 268 THR A N 1
ATOM 2152 C CA . THR A 1 268 ? 6.000 30.094 16.689 1.00 60.28 268 THR A CA 1
ATOM 2153 C C . THR A 1 268 ? 6.085 28.714 16.017 1.00 60.28 268 THR A C 1
ATOM 2155 O O . THR A 1 268 ? 6.323 28.644 14.814 1.00 60.28 268 THR A O 1
ATOM 2158 N N . GLY A 1 269 ? 5.880 27.606 16.740 1.00 69.56 269 GLY A N 1
ATOM 2159 C CA . GLY A 1 269 ? 6.041 26.256 16.192 1.00 69.56 269 GLY A CA 1
ATOM 2160 C C . GLY A 1 269 ? 6.143 25.186 17.274 1.00 69.56 269 GLY A C 1
ATOM 2161 O O . GLY A 1 269 ? 5.283 25.068 18.147 1.00 69.56 269 GLY A O 1
ATOM 2162 N N . PHE A 1 270 ? 7.202 24.389 17.199 1.00 73.56 270 PHE A N 1
ATOM 2163 C CA . PHE A 1 270 ? 7.617 23.462 18.245 1.00 73.56 270 PHE A CA 1
ATOM 2164 C C . PHE A 1 270 ? 9.145 23.509 18.403 1.00 73.56 270 PHE A C 1
ATOM 2166 O O . PHE A 1 270 ? 9.865 24.040 17.552 1.00 73.56 270 PHE A O 1
ATOM 2173 N N . LEU A 1 271 ? 9.624 22.967 19.516 1.00 67.88 271 LEU A N 1
ATOM 2174 C CA . LEU A 1 271 ? 11.025 22.823 19.884 1.00 67.88 271 LEU A CA 1
ATOM 2175 C C . LEU A 1 271 ? 11.291 21.348 20.196 1.00 67.88 271 LEU A C 1
ATOM 2177 O O . LEU A 1 271 ? 10.473 20.703 20.856 1.00 67.88 271 LEU A O 1
ATOM 2181 N N . LEU A 1 272 ? 12.422 20.838 19.708 1.00 70.81 272 LEU A N 1
ATOM 2182 C CA . LEU A 1 272 ? 12.863 19.458 19.895 1.00 70.81 272 LEU A CA 1
ATOM 2183 C C . LEU A 1 272 ? 14.217 19.459 20.623 1.00 70.81 272 LEU A C 1
ATOM 2185 O O . LEU A 1 272 ? 15.202 19.940 20.058 1.00 70.81 272 LEU A O 1
ATOM 2189 N N . ASP A 1 273 ? 14.271 18.951 21.860 1.00 62.66 273 ASP A N 1
ATOM 2190 C CA . ASP A 1 273 ? 15.471 19.025 22.715 1.00 62.66 273 ASP A CA 1
ATOM 2191 C C . ASP A 1 273 ? 16.106 17.654 23.008 1.00 62.66 273 ASP A C 1
ATOM 2193 O O . ASP A 1 273 ? 16.133 17.170 24.140 1.00 62.66 273 ASP A O 1
ATOM 2197 N N . VAL A 1 274 ? 16.638 17.018 21.961 1.00 62.69 274 VAL A N 1
ATOM 2198 C CA . VAL A 1 274 ? 17.383 15.750 22.057 1.00 62.69 274 VAL A CA 1
ATOM 2199 C C . VAL A 1 274 ? 18.803 16.028 22.578 1.00 62.69 274 VAL A C 1
ATOM 2201 O O . VAL A 1 274 ? 19.734 16.206 21.797 1.00 62.69 274 VAL A O 1
ATOM 2204 N N . LYS A 1 275 ? 18.970 16.119 23.906 1.00 52.94 275 LYS A N 1
ATOM 2205 C CA . LYS A 1 275 ? 20.245 16.494 24.565 1.00 52.94 275 LYS A CA 1
ATOM 2206 C C . LYS A 1 275 ? 21.021 15.356 25.251 1.00 52.94 275 LYS A C 1
ATOM 2208 O O . LYS A 1 275 ? 22.040 15.630 25.880 1.00 52.94 275 LYS A O 1
ATOM 2213 N N . SER A 1 276 ? 20.569 14.104 25.164 1.00 47.69 276 SER A N 1
ATOM 2214 C CA . SER A 1 276 ? 21.225 12.967 25.843 1.00 47.69 276 SER A CA 1
ATOM 2215 C C . SER A 1 276 ? 21.046 11.624 25.122 1.00 47.69 276 SER A C 1
ATOM 2217 O O . SER A 1 276 ? 20.779 10.612 25.768 1.00 47.69 276 SER A O 1
ATOM 2219 N N . LEU A 1 277 ? 21.098 11.621 23.787 1.00 52.44 277 LEU A N 1
ATOM 2220 C CA . LEU A 1 277 ? 20.907 10.426 22.962 1.00 52.44 277 LEU A CA 1
ATOM 2221 C C . LEU A 1 277 ? 21.916 10.398 21.799 1.00 52.44 277 LEU A C 1
ATOM 2223 O O . LEU A 1 277 ? 22.236 11.448 21.247 1.00 52.44 277 LEU A O 1
ATOM 2227 N N . ASP A 1 278 ? 22.415 9.204 21.468 1.00 54.06 278 ASP A N 1
ATOM 2228 C CA . ASP A 1 278 ? 23.598 8.995 20.618 1.00 54.06 278 ASP A CA 1
ATOM 2229 C C . ASP A 1 278 ? 23.399 9.315 19.120 1.00 54.06 278 ASP A C 1
ATOM 2231 O O . ASP A 1 278 ? 22.310 9.156 18.562 1.00 54.06 278 ASP A O 1
ATOM 2235 N N . ASP A 1 279 ? 24.502 9.649 18.437 1.00 54.38 279 ASP A N 1
ATOM 2236 C CA . ASP A 1 279 ? 24.576 10.093 17.028 1.00 54.38 279 ASP A CA 1
ATOM 2237 C C . ASP A 1 279 ? 24.003 9.119 15.966 1.00 54.38 279 ASP A C 1
ATOM 2239 O O . ASP A 1 279 ? 23.939 9.459 14.787 1.00 54.38 279 ASP A O 1
ATOM 2243 N N . ASN A 1 280 ? 23.584 7.905 16.341 1.00 57.03 280 ASN A N 1
ATOM 2244 C CA . ASN A 1 280 ? 23.114 6.859 15.418 1.00 57.03 280 ASN A CA 1
ATOM 2245 C C . ASN A 1 280 ? 21.579 6.708 15.326 1.00 57.03 280 ASN A C 1
ATOM 2247 O O . ASN A 1 280 ? 21.087 5.829 14.614 1.00 57.03 280 ASN A O 1
ATOM 2251 N N . ILE A 1 281 ? 20.795 7.529 16.030 1.00 64.06 281 ILE A N 1
ATOM 2252 C CA . ILE A 1 281 ? 19.332 7.370 16.076 1.00 64.06 281 ILE A CA 1
ATOM 2253 C C . ILE A 1 281 ? 18.664 7.924 14.809 1.00 64.06 281 ILE A C 1
ATOM 2255 O O . ILE A 1 281 ? 18.591 9.135 14.589 1.00 64.06 281 ILE A O 1
ATOM 2259 N N . LYS A 1 282 ? 18.089 7.026 13.994 1.00 66.38 282 LYS A N 1
ATOM 2260 C CA . LYS A 1 282 ? 17.120 7.405 12.952 1.00 66.38 282 LYS A CA 1
ATOM 2261 C C . LYS A 1 282 ? 15.872 7.983 13.639 1.00 66.38 282 LYS A C 1
ATOM 2263 O O . LYS A 1 282 ? 15.238 7.294 14.444 1.00 66.38 282 LYS A O 1
ATOM 2268 N N . SER A 1 283 ? 15.521 9.231 13.320 1.00 73.25 283 SER A N 1
ATOM 2269 C CA . SER A 1 283 ? 14.335 9.902 13.867 1.00 73.25 283 SER A CA 1
ATOM 2270 C C . SER A 1 283 ? 13.485 10.590 12.797 1.00 73.25 283 SER A C 1
ATOM 2272 O O . SER A 1 283 ? 13.987 11.064 11.777 1.00 73.25 283 SER A O 1
ATOM 2274 N N . GLU A 1 284 ? 12.178 10.610 13.036 1.00 82.06 284 GLU A N 1
ATOM 2275 C CA . GLU A 1 284 ? 11.123 11.068 12.133 1.00 82.06 284 GLU A CA 1
ATOM 2276 C C . GLU A 1 284 ? 10.186 12.013 12.897 1.00 82.06 284 GLU A C 1
ATOM 2278 O O . GLU A 1 284 ? 9.859 11.771 14.060 1.00 82.06 284 GLU A O 1
ATOM 2283 N N . ILE A 1 285 ? 9.749 13.098 12.257 1.00 81.62 285 ILE A N 1
ATOM 2284 C CA . ILE A 1 285 ? 8.754 14.021 12.805 1.00 81.62 285 ILE A CA 1
ATOM 2285 C C . ILE A 1 285 ? 7.603 14.207 11.820 1.00 81.62 285 ILE A C 1
ATOM 2287 O O . ILE A 1 285 ? 7.825 14.429 10.635 1.00 81.62 285 ILE A O 1
ATOM 2291 N N . CYS A 1 286 ? 6.372 14.108 12.314 1.00 79.12 286 CYS A N 1
ATOM 2292 C CA . CYS A 1 286 ? 5.143 14.141 11.529 1.00 79.12 286 CYS A CA 1
ATOM 2293 C C . CYS A 1 286 ? 4.180 15.206 12.055 1.00 79.12 286 CYS A C 1
ATOM 2295 O O . CYS A 1 286 ? 3.866 15.234 13.247 1.00 79.12 286 CYS A O 1
ATOM 2297 N N . ILE A 1 287 ? 3.632 16.022 11.157 1.00 78.56 287 ILE A N 1
ATOM 2298 C CA . ILE A 1 287 ? 2.569 16.986 11.461 1.00 78.56 287 ILE A CA 1
ATOM 2299 C C . ILE A 1 287 ? 1.234 16.425 10.957 1.00 78.56 287 ILE A C 1
ATOM 2301 O O . ILE A 1 287 ? 1.115 16.008 9.802 1.00 78.56 287 ILE A O 1
ATOM 2305 N N . ASN A 1 288 ? 0.229 16.371 11.840 1.00 75.56 288 ASN A N 1
ATOM 2306 C CA . ASN A 1 288 ? -1.118 15.839 11.577 1.00 75.56 288 ASN A CA 1
ATOM 2307 C C . ASN A 1 288 ? -1.149 14.438 10.914 1.00 75.56 288 ASN A C 1
ATOM 2309 O O . ASN A 1 288 ? -2.111 14.095 10.229 1.00 75.56 288 ASN A O 1
ATOM 2313 N N . HIS A 1 289 ? -0.098 13.631 11.114 1.00 74.94 289 HIS A N 1
ATOM 2314 C CA . HIS A 1 289 ? 0.122 12.305 10.505 1.00 74.94 289 HIS A CA 1
ATOM 2315 C C . HIS A 1 289 ? 0.217 12.281 8.964 1.00 74.94 289 HIS A C 1
ATOM 2317 O O . HIS A 1 289 ? 0.117 11.206 8.377 1.00 74.94 289 HIS A O 1
ATOM 2323 N N . MET A 1 290 ? 0.404 13.436 8.315 1.00 57.97 290 MET A N 1
ATOM 2324 C CA . MET A 1 290 ? 0.447 13.556 6.849 1.00 57.97 290 MET A CA 1
ATOM 2325 C C . MET A 1 290 ? 1.792 14.085 6.343 1.00 57.97 290 MET A C 1
ATOM 2327 O O . MET A 1 290 ? 2.363 13.515 5.417 1.00 57.97 290 MET A O 1
ATOM 2331 N N . ASP A 1 291 ? 2.306 15.151 6.960 1.00 66.19 291 ASP A N 1
ATOM 2332 C CA . ASP A 1 291 ? 3.567 15.783 6.567 1.00 66.19 291 ASP A CA 1
ATOM 2333 C C . ASP A 1 291 ? 4.691 15.257 7.480 1.00 66.19 291 ASP A C 1
ATOM 2335 O O . ASP A 1 291 ? 4.907 15.790 8.570 1.00 66.19 291 ASP A O 1
ATOM 2339 N N . CYS A 1 292 ? 5.353 14.168 7.067 1.00 78.38 292 CYS A N 1
ATOM 2340 C CA . CYS A 1 292 ? 6.447 13.515 7.804 1.00 78.38 292 CYS A CA 1
ATOM 2341 C C . CYS A 1 292 ? 7.825 13.798 7.179 1.00 78.38 292 CYS A C 1
ATOM 2343 O O . CYS A 1 292 ? 7.985 13.734 5.960 1.00 78.38 292 CYS A O 1
ATOM 2345 N N . GLN A 1 293 ? 8.834 14.068 8.013 1.00 73.06 293 GLN A N 1
ATOM 2346 C CA . GLN A 1 293 ? 10.221 14.321 7.610 1.00 73.06 293 GLN A CA 1
ATOM 2347 C C . GLN A 1 293 ? 11.211 13.628 8.564 1.00 73.06 293 GLN A C 1
ATOM 2349 O O . GLN A 1 293 ? 11.057 13.686 9.782 1.00 73.06 293 GLN A O 1
ATOM 2354 N N . ALA A 1 294 ? 12.264 13.013 8.017 1.00 72.12 294 ALA A N 1
ATOM 2355 C CA . ALA A 1 294 ? 13.388 12.501 8.802 1.00 72.12 294 ALA A CA 1
ATOM 2356 C C . ALA A 1 294 ? 14.328 13.638 9.247 1.00 72.12 294 ALA A C 1
ATOM 2358 O O . ALA A 1 294 ? 14.649 14.525 8.452 1.00 72.12 294 ALA A O 1
ATOM 2359 N N . ILE A 1 295 ? 14.789 13.599 10.500 1.00 68.81 295 ILE A N 1
ATOM 2360 C CA . ILE A 1 295 ? 15.747 14.563 11.067 1.00 68.81 295 ILE A CA 1
ATOM 2361 C C . ILE A 1 295 ? 17.117 13.889 11.182 1.00 68.81 295 ILE A C 1
ATOM 2363 O O . ILE A 1 295 ? 17.230 12.803 11.756 1.00 68.81 295 ILE A O 1
ATOM 2367 N N . HIS A 1 296 ? 18.164 14.544 10.671 1.00 61.81 296 HIS A N 1
ATOM 2368 C CA . HIS A 1 296 ? 19.545 14.081 10.838 1.00 61.81 296 HIS A CA 1
ATOM 2369 C C . HIS A 1 296 ? 20.182 14.640 12.128 1.00 61.81 296 HIS A C 1
ATOM 2371 O O . HIS A 1 296 ? 19.918 15.795 12.472 1.00 61.81 296 HIS A O 1
ATOM 2377 N N . PRO A 1 297 ? 21.075 13.885 12.807 1.00 58.66 297 PRO A N 1
ATOM 2378 C CA . PRO A 1 297 ? 21.720 14.312 14.058 1.00 58.66 297 PRO A CA 1
ATOM 2379 C C . PRO A 1 297 ? 22.396 15.690 13.980 1.00 58.66 297 PRO A C 1
ATOM 2381 O O . PRO A 1 297 ? 22.284 16.503 14.893 1.00 58.66 297 PRO A O 1
ATOM 2384 N N . SER A 1 298 ? 23.010 16.005 12.835 1.00 55.66 298 SER A N 1
ATOM 2385 C CA . SER A 1 298 ? 23.705 17.270 12.554 1.00 55.66 298 SER A CA 1
ATOM 2386 C C . SER A 1 298 ? 22.807 18.519 12.458 1.00 55.66 298 SER A C 1
ATOM 2388 O O . SER A 1 298 ? 23.301 19.596 12.126 1.00 55.66 298 SER A O 1
ATOM 2390 N N . GLN A 1 299 ? 21.502 18.399 12.725 1.00 55.09 299 GLN A N 1
ATOM 2391 C CA . GLN A 1 299 ? 20.519 19.494 12.686 1.00 55.09 299 GLN A CA 1
ATOM 2392 C C . GLN A 1 299 ? 19.982 19.886 14.079 1.00 55.09 299 GLN A C 1
ATOM 2394 O O . GLN A 1 299 ? 19.063 20.701 14.183 1.00 55.09 299 GLN A O 1
ATOM 2399 N N . LEU A 1 300 ? 20.535 19.315 15.155 1.00 57.22 300 LEU A N 1
ATOM 2400 C CA . LEU A 1 300 ? 20.133 19.562 16.544 1.00 57.22 300 LEU A CA 1
ATOM 2401 C C . LEU A 1 300 ? 21.056 20.581 17.253 1.00 57.22 300 LEU A C 1
ATOM 2403 O O . LEU A 1 300 ? 22.235 20.671 16.914 1.00 57.22 300 LEU A O 1
ATOM 2407 N N . PRO A 1 301 ? 20.563 21.334 18.263 1.00 50.19 301 PRO A N 1
ATOM 2408 C CA . PRO A 1 301 ? 19.192 21.354 18.784 1.00 50.19 301 PRO A CA 1
ATOM 2409 C C . PRO A 1 301 ? 18.255 22.245 17.947 1.00 50.19 301 PRO A C 1
ATOM 2411 O O . PRO A 1 301 ? 18.500 23.441 17.759 1.00 50.19 301 PRO A O 1
ATOM 2414 N N . LEU A 1 302 ? 17.138 21.679 17.485 1.00 52.94 302 LEU A N 1
ATOM 2415 C CA . LEU A 1 302 ? 16.278 22.288 16.469 1.00 52.94 302 LEU A CA 1
ATOM 2416 C C . LEU A 1 302 ? 15.333 23.348 17.073 1.00 52.94 302 LEU A C 1
ATOM 2418 O O . LEU A 1 302 ? 14.238 23.047 17.557 1.00 52.94 302 LEU A O 1
ATOM 2422 N N . HIS A 1 303 ? 15.764 24.610 17.039 1.00 50.66 303 HIS A N 1
ATOM 2423 C CA . HIS A 1 303 ? 15.012 25.748 17.572 1.00 50.66 303 HIS A CA 1
ATOM 2424 C C . HIS A 1 303 ? 14.062 26.348 16.527 1.00 50.66 303 HIS A C 1
ATOM 2426 O O . HIS A 1 303 ? 14.479 27.146 15.692 1.00 50.66 303 HIS A O 1
ATOM 2432 N N . GLY A 1 304 ? 12.770 26.018 16.622 1.00 53.22 304 GLY A N 1
ATOM 2433 C CA . GLY A 1 304 ? 11.715 26.655 15.830 1.00 53.22 304 GLY A CA 1
ATOM 2434 C C . GLY A 1 304 ? 11.690 26.202 14.371 1.00 53.22 304 GLY A C 1
ATOM 2435 O O . GLY A 1 304 ? 12.055 26.952 13.470 1.00 53.22 304 GLY A O 1
ATOM 2436 N N . TYR A 1 305 ? 11.211 24.980 14.131 1.00 58.31 305 TYR A N 1
ATOM 2437 C CA . TYR A 1 305 ? 10.957 24.485 12.776 1.00 58.31 305 TYR A CA 1
ATOM 2438 C C . TYR A 1 305 ? 9.910 25.365 12.067 1.00 58.31 305 TYR A C 1
ATOM 2440 O O . TYR A 1 305 ? 8.759 25.439 12.510 1.00 58.31 305 TYR A O 1
ATOM 2448 N N . LEU A 1 306 ? 10.292 26.025 10.965 1.00 47.56 306 LEU A N 1
ATOM 2449 C CA . LEU A 1 306 ? 9.343 26.757 10.122 1.00 47.56 306 LEU A CA 1
ATOM 2450 C C . LEU A 1 306 ? 8.409 25.763 9.424 1.00 47.56 306 LEU A C 1
ATOM 2452 O O . LEU A 1 306 ? 8.798 25.085 8.475 1.00 47.56 306 LEU A O 1
ATOM 2456 N N . LEU A 1 307 ? 7.155 25.725 9.871 1.00 55.47 307 LEU A N 1
ATOM 2457 C CA . LEU A 1 307 ? 6.083 24.995 9.202 1.00 55.47 307 LEU A CA 1
ATOM 2458 C C . LEU A 1 307 ? 5.937 25.514 7.752 1.00 55.47 307 LEU A C 1
ATOM 2460 O O . LEU A 1 307 ? 5.687 26.709 7.575 1.00 55.47 307 LEU A O 1
ATOM 2464 N N . PRO A 1 308 ? 6.021 24.659 6.709 1.00 45.25 308 PRO A N 1
ATOM 2465 C CA . PRO A 1 308 ? 5.923 25.093 5.305 1.00 45.25 308 PRO A CA 1
ATOM 2466 C C . PRO A 1 308 ? 4.584 25.740 4.907 1.00 45.25 308 PRO A C 1
ATOM 2468 O O . PRO A 1 308 ? 4.438 26.239 3.791 1.00 45.25 308 PRO A O 1
ATOM 2471 N N . ARG A 1 309 ? 3.581 25.701 5.793 1.00 53.91 309 ARG A N 1
ATOM 2472 C CA . ARG A 1 309 ? 2.254 26.306 5.638 1.00 53.91 309 ARG A CA 1
ATOM 2473 C C . ARG A 1 309 ? 1.812 26.903 6.974 1.00 53.91 309 ARG A C 1
ATOM 2475 O O . ARG A 1 309 ? 2.010 26.286 8.016 1.00 53.91 309 ARG A O 1
ATOM 2482 N N . GLN A 1 310 ? 1.160 28.066 6.940 1.00 58.00 310 GLN A N 1
ATOM 2483 C CA . GLN A 1 310 ? 0.514 28.644 8.124 1.00 58.00 310 GLN A CA 1
ATOM 2484 C C . GLN A 1 310 ? -0.674 27.765 8.543 1.00 58.00 310 GLN A C 1
ATOM 2486 O O . GLN A 1 310 ? -1.660 27.673 7.812 1.00 58.00 310 GLN A O 1
ATOM 2491 N N . ILE A 1 311 ? -0.587 27.119 9.709 1.00 61.12 311 ILE A N 1
ATOM 2492 C CA . ILE A 1 311 ? -1.655 26.249 10.215 1.00 61.12 311 ILE A CA 1
ATOM 2493 C C . ILE A 1 311 ? -2.603 27.069 11.102 1.00 61.12 311 ILE A C 1
ATOM 2495 O O . ILE A 1 311 ? -2.327 27.334 12.271 1.00 61.12 311 ILE A O 1
ATOM 2499 N N . THR A 1 312 ? -3.745 27.464 10.536 1.00 56.16 312 THR A N 1
ATOM 2500 C CA . THR A 1 312 ? -4.798 28.262 11.198 1.00 56.16 312 THR A CA 1
ATOM 2501 C C . THR A 1 312 ? -5.793 27.404 11.992 1.00 56.16 312 THR A C 1
ATOM 2503 O O . THR A 1 312 ? -6.983 27.706 12.045 1.00 56.16 312 THR A O 1
ATOM 2506 N N . SER A 1 313 ? -5.321 26.292 12.552 1.00 63.91 313 SER A N 1
ATOM 2507 C CA . SER A 1 313 ? -6.084 25.334 13.359 1.00 63.91 313 SER A CA 1
ATOM 2508 C C . SER A 1 313 ? -5.134 24.624 14.331 1.00 63.91 313 SER A C 1
ATOM 2510 O O . SER A 1 313 ? -3.942 24.539 14.029 1.00 63.91 313 SER A O 1
ATOM 2512 N N . PRO A 1 314 ? -5.605 24.062 15.459 1.00 74.06 314 PRO A N 1
ATOM 2513 C CA . PRO A 1 314 ? -4.767 23.203 16.295 1.00 74.06 314 PRO A CA 1
ATOM 2514 C C . PRO A 1 314 ? -4.231 22.006 15.493 1.00 74.06 314 PRO A C 1
ATOM 2516 O O . PRO A 1 314 ? -4.935 21.463 14.637 1.00 74.06 314 PRO A O 1
ATOM 2519 N N . TYR A 1 315 ? -2.993 21.600 15.773 1.00 78.62 315 TYR A N 1
ATOM 2520 C CA . TYR A 1 315 ? -2.278 20.546 15.045 1.00 78.62 315 TYR A CA 1
ATOM 2521 C C . TYR A 1 315 ? -1.557 19.596 16.003 1.00 78.62 315 TYR A C 1
ATOM 2523 O O . TYR A 1 315 ? -1.071 20.017 17.053 1.00 78.62 315 TYR A O 1
ATOM 2531 N N . SER A 1 316 ? -1.478 18.309 15.655 1.00 80.69 316 SER A N 1
ATOM 2532 C CA . SER A 1 316 ? -0.583 17.371 16.340 1.00 80.69 316 SER A CA 1
ATOM 2533 C C . SER A 1 316 ? 0.799 17.400 15.694 1.00 80.69 316 SER A C 1
ATOM 2535 O O . SER A 1 316 ? 0.928 17.361 14.469 1.00 80.69 316 SER A O 1
ATOM 2537 N N . VAL A 1 317 ? 1.835 17.450 16.528 1.00 82.81 317 VAL A N 1
ATOM 2538 C CA . VAL A 1 317 ? 3.216 17.162 16.139 1.00 82.81 317 VAL A CA 1
ATOM 2539 C C . VAL A 1 317 ? 3.619 15.884 16.855 1.00 82.81 317 VAL A C 1
ATOM 2541 O O . VAL A 1 317 ? 3.515 15.793 18.078 1.00 82.81 317 VAL A O 1
ATOM 2544 N N . ARG A 1 318 ? 4.054 14.892 16.085 1.00 84.69 318 ARG A N 1
ATOM 2545 C CA . ARG A 1 318 ? 4.488 13.582 16.560 1.00 84.69 318 ARG A CA 1
ATOM 2546 C C . ARG A 1 318 ? 5.954 13.389 16.210 1.00 84.69 318 ARG A C 1
ATOM 2548 O O . ARG A 1 318 ? 6.291 13.434 15.032 1.00 84.69 318 ARG A O 1
ATOM 2555 N N . TRP A 1 319 ? 6.797 13.134 17.200 1.00 83.81 319 TRP A N 1
ATOM 2556 C CA . TRP A 1 319 ? 8.168 12.673 16.998 1.00 83.81 319 TRP A CA 1
ATOM 2557 C C . TRP A 1 319 ? 8.259 11.166 17.239 1.00 83.81 319 TRP A C 1
ATOM 2559 O O . TRP A 1 319 ? 7.559 10.622 18.094 1.00 83.81 319 TRP A O 1
ATOM 2569 N N . ARG A 1 320 ? 9.123 10.502 16.473 1.00 80.75 320 ARG A N 1
ATOM 2570 C CA . ARG A 1 320 ? 9.371 9.064 16.502 1.00 80.75 320 ARG A CA 1
ATOM 2571 C C . ARG A 1 320 ? 10.876 8.818 16.431 1.00 80.75 320 ARG A C 1
ATOM 2573 O O . ARG A 1 320 ? 11.523 9.229 15.469 1.00 80.75 320 ARG A O 1
ATOM 2580 N N . GLY A 1 321 ? 11.427 8.129 17.424 1.00 75.75 321 GLY A N 1
ATOM 2581 C CA . GLY A 1 321 ? 12.840 7.751 17.485 1.00 75.75 321 GLY A CA 1
ATOM 2582 C C . GLY A 1 321 ? 13.012 6.244 17.645 1.00 75.75 321 GLY A C 1
ATOM 2583 O O . GLY A 1 321 ? 12.268 5.610 18.395 1.00 75.75 321 GLY A O 1
ATOM 2584 N N . ILE A 1 322 ? 13.994 5.664 16.951 1.00 71.44 322 ILE A N 1
ATOM 2585 C CA . ILE A 1 322 ? 14.372 4.253 17.115 1.00 71.44 322 ILE A CA 1
ATOM 2586 C C . ILE A 1 322 ? 15.627 4.191 17.988 1.00 71.44 322 ILE A C 1
ATOM 2588 O O . ILE A 1 322 ? 16.715 4.542 17.539 1.00 71.44 322 ILE A O 1
ATOM 2592 N N . ILE A 1 323 ? 15.468 3.750 19.236 1.00 65.31 323 ILE A N 1
ATOM 2593 C CA . ILE A 1 323 ? 16.520 3.728 20.259 1.00 65.31 323 ILE A CA 1
ATOM 2594 C C . ILE A 1 323 ? 16.670 2.289 20.744 1.00 65.31 323 ILE A C 1
ATOM 2596 O O . ILE A 1 323 ? 15.739 1.732 21.328 1.00 65.31 323 ILE A O 1
ATOM 2600 N N . ASN A 1 324 ? 17.832 1.677 20.495 1.00 55.47 324 ASN A N 1
ATOM 2601 C CA . ASN A 1 324 ? 18.158 0.306 20.912 1.00 55.47 324 ASN A CA 1
ATOM 2602 C C . ASN A 1 324 ? 17.012 -0.690 20.647 1.00 55.47 324 ASN A C 1
ATOM 2604 O O . ASN A 1 324 ? 16.513 -1.351 21.553 1.00 55.47 324 ASN A O 1
ATOM 2608 N N . ILE A 1 325 ? 16.578 -0.760 19.380 1.00 58.56 325 ILE A N 1
ATOM 2609 C CA . ILE A 1 325 ? 15.496 -1.626 18.862 1.00 58.56 325 ILE A CA 1
ATOM 2610 C C . ILE A 1 325 ? 14.079 -1.210 19.331 1.00 58.56 325 ILE A C 1
ATOM 2612 O O . ILE A 1 325 ? 13.092 -1.549 18.680 1.00 58.56 325 ILE A O 1
ATOM 2616 N N . THR A 1 326 ? 13.938 -0.396 20.382 1.00 53.09 326 THR A N 1
ATOM 2617 C CA . THR A 1 326 ? 12.637 0.142 20.816 1.00 53.09 326 THR A CA 1
ATOM 2618 C C . THR A 1 326 ? 12.226 1.384 20.017 1.00 53.09 326 THR A C 1
ATOM 2620 O O . THR A 1 326 ? 13.030 2.288 19.784 1.00 53.09 326 THR A O 1
ATOM 2623 N N . GLN A 1 327 ? 10.955 1.453 19.607 1.00 72.62 327 GLN A N 1
ATOM 2624 C CA . GLN A 1 327 ? 10.353 2.674 19.064 1.00 72.62 327 GLN A CA 1
ATOM 2625 C C . GLN A 1 327 ? 9.811 3.520 20.219 1.00 72.62 327 GLN A C 1
ATOM 2627 O O . GLN A 1 327 ? 8.878 3.102 20.905 1.00 72.62 327 GLN A O 1
ATOM 2632 N N . GLN A 1 328 ? 10.359 4.721 20.395 1.00 71.94 328 GLN A N 1
ATOM 2633 C CA . GLN A 1 328 ? 9.750 5.769 21.211 1.00 71.94 328 GLN A CA 1
ATOM 2634 C C . GLN A 1 328 ? 8.963 6.726 20.312 1.00 71.94 328 GLN A C 1
ATOM 2636 O O . GLN A 1 328 ? 9.364 7.012 19.183 1.00 71.94 328 GLN A O 1
ATOM 2641 N N . GLU A 1 329 ? 7.820 7.194 20.806 1.00 77.75 329 GLU A N 1
ATOM 2642 C CA . GLU A 1 329 ? 6.886 8.029 20.055 1.00 77.75 329 GLU A CA 1
ATOM 2643 C C . GLU A 1 329 ? 6.197 9.003 21.019 1.00 77.75 329 GLU A C 1
ATOM 2645 O O . GLU A 1 329 ? 5.514 8.577 21.951 1.00 77.75 329 GLU A O 1
ATOM 2650 N N . GLU A 1 330 ? 6.397 10.305 20.813 1.00 78.00 330 GLU A N 1
ATOM 2651 C CA . GLU A 1 330 ? 5.807 11.383 21.619 1.00 78.00 330 GLU A CA 1
ATOM 2652 C C . GLU A 1 330 ? 4.943 12.260 20.706 1.00 78.00 330 GLU A C 1
ATOM 2654 O O . GLU A 1 330 ? 5.397 12.707 19.652 1.00 78.00 330 GLU A O 1
ATOM 2659 N N . GLU A 1 331 ? 3.684 12.504 21.083 1.00 82.62 331 GLU A N 1
ATOM 2660 C CA . GLU A 1 331 ? 2.757 13.341 20.314 1.00 82.62 331 GLU A CA 1
ATOM 2661 C C . GLU A 1 331 ? 2.165 14.449 21.183 1.00 82.62 331 GLU A C 1
ATOM 2663 O O . GLU A 1 331 ? 1.478 14.186 22.172 1.00 82.62 331 GLU A O 1
ATOM 2668 N N . VAL A 1 332 ? 2.372 15.696 20.761 1.00 82.75 332 VAL A N 1
ATOM 2669 C CA . VAL A 1 332 ? 1.866 16.889 21.443 1.00 82.75 332 VAL A CA 1
ATOM 2670 C C . VAL A 1 332 ? 0.924 17.645 20.511 1.00 82.75 332 VAL A C 1
ATOM 2672 O O . VAL A 1 332 ? 1.202 17.832 19.326 1.00 82.75 332 VAL A O 1
ATOM 2675 N N . LYS A 1 333 ? -0.215 18.092 21.046 1.00 80.69 333 LYS A N 1
ATOM 2676 C CA . LYS A 1 333 ? -1.185 18.918 20.317 1.00 80.69 333 LYS A CA 1
ATOM 2677 C C . LYS A 1 333 ? -0.916 20.387 20.599 1.00 80.69 333 LYS A C 1
ATOM 2679 O O . LYS A 1 333 ? -1.152 20.855 21.711 1.00 80.69 333 LYS A O 1
ATOM 2684 N N . CYS A 1 334 ? -0.432 21.101 19.592 1.00 78.38 334 CYS A N 1
ATOM 2685 C CA . CYS A 1 334 ? -0.185 22.530 19.672 1.00 78.38 334 CYS A CA 1
ATOM 2686 C C . CYS A 1 334 ? -1.464 23.324 19.341 1.00 78.38 334 CYS A C 1
ATOM 2688 O O . CYS A 1 334 ? -2.263 22.890 18.501 1.00 78.38 334 CYS A O 1
ATOM 2690 N N . PRO A 1 335 ? -1.685 24.479 19.998 1.00 73.69 335 PRO A N 1
ATOM 2691 C CA . PRO A 1 335 ? -2.790 25.373 19.670 1.00 73.69 335 PRO A CA 1
ATOM 2692 C C . PRO A 1 335 ? -2.610 25.998 18.278 1.00 73.69 335 PRO A C 1
ATOM 2694 O O . PRO A 1 335 ? -1.524 25.976 17.699 1.00 73.69 335 PRO A O 1
ATOM 2697 N N . GLU A 1 336 ? -3.684 26.584 17.754 1.00 67.25 336 GLU A N 1
ATOM 2698 C CA . GLU A 1 336 ? -3.633 27.399 16.537 1.00 67.25 336 GLU A CA 1
ATOM 2699 C C . GLU A 1 336 ? -2.656 28.580 16.687 1.00 67.25 336 GLU A C 1
ATOM 2701 O O . GLU A 1 336 ? -2.593 29.226 17.736 1.00 67.25 336 GLU A O 1
ATOM 2706 N N . GLN A 1 337 ? -1.879 28.870 15.640 1.00 64.81 337 GLN A N 1
ATOM 2707 C CA . GLN A 1 337 ? -0.937 29.990 15.670 1.00 64.81 337 GLN A CA 1
ATOM 2708 C C . GLN A 1 337 ? -1.645 31.308 15.351 1.00 64.81 337 GLN A C 1
ATOM 2710 O O . GLN A 1 337 ? -2.284 31.453 14.306 1.00 64.81 337 GLN A O 1
ATOM 2715 N N . SER A 1 338 ? -1.483 32.311 16.217 1.00 60.94 338 SER A N 1
ATOM 2716 C CA . SER A 1 338 ? -1.951 33.665 15.928 1.00 60.94 338 SER A CA 1
ATOM 2717 C C . SER A 1 338 ? -1.069 34.311 14.854 1.00 60.94 338 SER A C 1
ATOM 2719 O O . SER A 1 338 ? 0.155 34.372 14.977 1.00 60.94 338 SER A O 1
ATOM 2721 N N . VAL A 1 339 ? -1.696 34.840 13.796 1.00 63.62 339 VAL A N 1
ATOM 2722 C CA . VAL A 1 339 ? -0.996 35.400 12.621 1.00 63.62 339 VAL A CA 1
ATOM 2723 C C . VAL A 1 339 ? 0.062 36.439 13.019 1.00 63.62 339 VAL A C 1
ATOM 2725 O O . VAL A 1 339 ? 1.158 36.444 12.459 1.00 63.62 339 VAL A O 1
ATOM 2728 N N . CYS A 1 340 ? -0.222 37.260 14.036 1.00 68.00 340 CYS A N 1
ATOM 2729 C CA . CYS A 1 340 ? 0.689 38.290 14.538 1.00 68.00 340 CYS A CA 1
ATOM 2730 C C . CYS A 1 340 ? 2.054 37.750 15.001 1.00 68.00 340 CYS A C 1
ATOM 2732 O O . CYS A 1 340 ? 3.058 38.427 14.798 1.00 68.00 340 CYS A O 1
ATOM 2734 N N . ASN A 1 341 ? 2.125 36.535 15.563 1.00 65.25 341 ASN A N 1
ATOM 2735 C CA . ASN A 1 341 ? 3.387 35.957 16.045 1.00 65.25 341 ASN A CA 1
ATOM 2736 C C . ASN A 1 341 ? 4.363 35.612 14.907 1.00 65.25 341 ASN A C 1
ATOM 2738 O O . ASN A 1 341 ? 5.559 35.495 15.156 1.00 65.25 341 ASN A O 1
ATOM 2742 N N . SER A 1 342 ? 3.869 35.463 13.671 1.00 59.19 342 SER A N 1
ATOM 2743 C CA . SER A 1 342 ? 4.693 35.167 12.488 1.00 59.19 342 SER A CA 1
ATOM 2744 C C . SER A 1 342 ? 5.302 36.411 11.818 1.00 59.19 342 SER A C 1
ATOM 2746 O O . SER A 1 342 ? 6.123 36.291 10.908 1.00 59.19 342 SER A O 1
ATOM 2748 N N . ILE A 1 343 ? 4.920 37.621 12.250 1.00 67.50 343 ILE A N 1
ATOM 2749 C CA . ILE A 1 343 ? 5.320 38.882 11.609 1.00 67.50 343 ILE A CA 1
ATOM 2750 C C . ILE A 1 343 ? 6.526 39.484 12.345 1.00 67.50 343 ILE A C 1
ATOM 2752 O O . ILE A 1 343 ? 6.400 40.385 13.169 1.00 67.50 343 ILE A O 1
ATOM 2756 N N . HIS A 1 344 ? 7.728 39.010 12.013 1.00 59.66 344 HIS A N 1
ATOM 2757 C CA . HIS A 1 344 ? 8.985 39.479 12.622 1.00 59.66 344 HIS A CA 1
ATOM 2758 C C . HIS A 1 344 ? 9.510 40.830 12.082 1.00 59.66 344 HIS A C 1
ATOM 2760 O O . HIS A 1 344 ? 10.631 41.226 12.395 1.00 59.66 344 HIS A O 1
ATOM 2766 N N . CYS A 1 345 ? 8.730 41.553 11.270 1.00 64.81 345 CYS A N 1
ATOM 2767 C CA . CYS A 1 345 ? 9.135 42.809 10.632 1.00 64.81 345 CYS A CA 1
ATOM 2768 C C . CYS A 1 345 ? 8.361 44.022 11.179 1.00 64.81 345 CYS A C 1
ATOM 2770 O O . CYS A 1 345 ? 7.135 44.058 11.151 1.00 64.81 345 CYS A O 1
ATOM 2772 N N . THR A 1 346 ? 9.084 45.048 11.647 1.00 59.91 346 THR A N 1
ATOM 2773 C CA . THR A 1 346 ? 8.514 46.277 12.242 1.00 59.91 346 THR A CA 1
ATOM 2774 C C . THR A 1 346 ? 7.892 47.235 11.225 1.00 59.91 346 THR A C 1
ATOM 2776 O O . THR A 1 346 ? 6.979 47.978 11.578 1.00 59.91 346 THR A O 1
ATOM 2779 N N . PHE A 1 347 ? 8.353 47.205 9.972 1.00 61.62 347 PHE A N 1
ATOM 2780 C CA . PHE A 1 347 ? 7.768 47.930 8.843 1.00 61.62 347 PHE A CA 1
ATOM 2781 C C . PHE A 1 347 ? 7.777 47.028 7.605 1.00 61.62 347 PHE A C 1
ATOM 2783 O O . PHE A 1 347 ? 8.811 46.830 6.972 1.00 61.62 347 PHE A O 1
ATOM 2790 N N . CYS A 1 348 ? 6.625 46.448 7.270 1.00 68.94 348 CYS A N 1
ATOM 2791 C CA . CYS A 1 348 ? 6.466 45.562 6.118 1.00 68.94 348 CYS A CA 1
ATOM 2792 C C . CYS A 1 348 ? 4.995 45.505 5.660 1.00 68.94 348 CYS A C 1
ATOM 2794 O O . CYS A 1 348 ? 4.099 45.741 6.477 1.00 68.94 348 CYS A O 1
ATOM 2796 N N . PRO A 1 349 ? 4.708 45.161 4.385 1.00 63.47 349 PRO A N 1
ATOM 2797 C CA . PRO A 1 349 ? 3.337 45.116 3.866 1.00 63.47 349 PRO A CA 1
ATOM 2798 C C . PRO A 1 349 ? 2.413 44.156 4.630 1.00 63.47 349 PRO A C 1
ATOM 2800 O O . PRO A 1 349 ? 1.237 44.461 4.812 1.00 63.47 349 PRO A O 1
ATOM 2803 N N . LEU A 1 350 ? 2.945 43.030 5.124 1.00 63.97 350 LEU A N 1
ATOM 2804 C CA . LEU A 1 350 ? 2.184 42.058 5.919 1.00 63.97 350 LEU A CA 1
ATOM 2805 C C . LEU A 1 350 ? 1.744 42.629 7.273 1.00 63.97 350 LEU A C 1
ATOM 2807 O O . LEU A 1 350 ? 0.615 42.369 7.686 1.00 63.97 350 LEU A O 1
ATOM 2811 N N . LEU A 1 351 ? 2.587 43.433 7.937 1.00 71.31 351 LEU A N 1
ATOM 2812 C CA . LEU A 1 351 ? 2.187 44.134 9.158 1.00 71.31 351 LEU A CA 1
ATOM 2813 C C . LEU A 1 351 ? 1.148 45.212 8.832 1.00 71.31 351 LEU A C 1
ATOM 2815 O O . LEU A 1 351 ? 0.087 45.231 9.442 1.00 71.31 351 LEU A O 1
ATOM 2819 N N . LEU A 1 352 ? 1.416 46.058 7.829 1.00 67.50 352 LEU A N 1
ATOM 2820 C CA . LEU A 1 352 ? 0.527 47.150 7.402 1.00 67.50 352 LEU A CA 1
ATOM 2821 C C . LEU A 1 352 ? -0.881 46.671 7.001 1.00 67.50 352 LEU A C 1
ATOM 2823 O O . LEU A 1 352 ? -1.853 47.380 7.247 1.00 67.50 352 LEU A O 1
ATOM 2827 N N . GLY A 1 353 ? -1.005 45.468 6.430 1.00 65.31 353 GLY A N 1
ATOM 2828 C CA . GLY A 1 353 ? -2.292 44.829 6.131 1.00 65.31 353 GLY A CA 1
ATOM 2829 C C . GLY A 1 353 ? -3.018 44.219 7.341 1.00 65.31 353 GLY A C 1
ATOM 2830 O O . GLY A 1 353 ? -4.179 43.842 7.215 1.00 65.31 353 GLY A O 1
ATOM 2831 N N . ASN A 1 354 ? -2.366 44.126 8.504 1.00 64.31 354 ASN A N 1
ATOM 2832 C CA . ASN A 1 354 ? -2.887 43.525 9.735 1.00 64.31 354 ASN A CA 1
ATOM 2833 C C . ASN A 1 354 ? -2.754 44.500 10.926 1.00 64.31 354 ASN A C 1
ATOM 2835 O O . ASN A 1 354 ? -1.950 44.260 11.832 1.00 64.31 354 ASN A O 1
ATOM 2839 N N . PRO A 1 355 ? -3.534 45.601 10.967 1.00 66.69 355 PRO A N 1
ATOM 2840 C CA . PRO A 1 355 ? -3.403 46.645 11.990 1.00 66.69 355 PRO A CA 1
ATOM 2841 C C . PRO A 1 355 ? -3.577 46.136 13.431 1.00 66.69 355 PRO A C 1
ATOM 2843 O O . PRO A 1 355 ? -2.929 46.648 14.340 1.00 66.69 355 PRO A O 1
ATOM 2846 N N . GLN A 1 356 ? -4.364 45.076 13.643 1.00 64.69 356 GLN A N 1
ATOM 2847 C CA . GLN A 1 356 ? -4.492 44.381 14.932 1.00 64.69 356 GLN A CA 1
ATOM 2848 C C . GLN A 1 356 ? -3.180 43.774 15.476 1.00 64.69 356 GLN A C 1
ATOM 2850 O O . GLN A 1 356 ? -3.122 43.429 16.652 1.00 64.69 356 GLN A O 1
ATOM 2855 N N . CYS A 1 357 ? -2.134 43.648 14.652 1.00 69.25 357 CYS A N 1
ATOM 2856 C CA . CYS A 1 357 ? -0.825 43.115 15.038 1.00 69.25 357 CYS A CA 1
ATOM 2857 C C . CYS A 1 357 ? 0.236 44.201 15.313 1.00 69.25 357 CYS A C 1
ATOM 2859 O O . CYS A 1 357 ? 1.397 43.866 15.544 1.00 69.25 357 CYS A O 1
ATOM 2861 N N . PHE A 1 358 ? -0.107 45.495 15.255 1.00 74.62 358 PHE A N 1
ATOM 2862 C CA . PHE A 1 358 ? 0.870 46.576 15.437 1.00 74.62 358 PHE A CA 1
ATOM 2863 C C . PHE A 1 358 ? 1.453 46.597 16.866 1.00 74.62 358 PHE A C 1
ATOM 2865 O O . PHE A 1 358 ? 0.689 46.641 17.834 1.00 74.62 358 PHE A O 1
ATOM 2872 N N . PRO A 1 359 ? 2.788 46.684 17.033 1.00 70.88 359 PRO A N 1
ATOM 2873 C CA . PRO A 1 359 ? 3.392 46.985 18.326 1.00 70.88 359 PRO A CA 1
ATOM 2874 C C . PRO A 1 359 ? 2.904 48.335 18.868 1.00 70.88 359 PRO A C 1
ATOM 2876 O O . PRO A 1 359 ? 2.837 49.327 18.137 1.00 70.88 359 PRO A O 1
ATOM 2879 N N . THR A 1 360 ? 2.631 48.407 20.172 1.00 68.19 360 THR A N 1
ATOM 2880 C CA . THR A 1 360 ? 2.210 49.649 20.851 1.00 68.19 360 THR A CA 1
ATOM 2881 C C . THR A 1 360 ? 3.236 50.778 20.700 1.00 68.19 360 THR A C 1
ATOM 2883 O O . THR A 1 360 ? 2.866 51.946 20.582 1.00 68.19 360 THR A O 1
ATOM 2886 N N . THR A 1 361 ? 4.521 50.432 20.610 1.00 61.19 361 THR A N 1
ATOM 2887 C CA . THR A 1 361 ? 5.624 51.348 20.285 1.00 61.19 361 THR A CA 1
ATOM 2888 C C . THR A 1 361 ? 5.514 51.921 18.870 1.00 61.19 361 THR A C 1
ATOM 2890 O O . THR A 1 361 ? 5.667 53.128 18.694 1.00 61.19 361 THR A O 1
ATOM 2893 N N . THR A 1 362 ? 5.181 51.107 17.864 1.00 67.69 362 THR A N 1
ATOM 2894 C CA . THR A 1 362 ? 4.966 51.572 16.482 1.00 67.69 362 THR A CA 1
ATOM 2895 C C . THR A 1 362 ? 3.769 52.521 16.398 1.00 67.69 362 THR A C 1
ATOM 2897 O O . THR A 1 362 ? 3.856 53.550 15.731 1.00 67.69 362 THR A O 1
ATOM 2900 N N . ILE A 1 363 ? 2.683 52.250 17.133 1.00 71.94 363 ILE A N 1
ATOM 2901 C CA . ILE A 1 363 ? 1.521 53.155 17.224 1.00 71.94 363 ILE A CA 1
ATOM 2902 C C . ILE A 1 363 ? 1.932 54.512 17.825 1.00 71.94 363 ILE A C 1
ATOM 2904 O O . ILE A 1 363 ? 1.548 55.557 17.296 1.00 71.94 363 ILE A O 1
ATOM 2908 N N . ALA A 1 364 ? 2.771 54.528 18.867 1.00 71.38 364 ALA A N 1
ATOM 2909 C CA . ALA A 1 364 ? 3.291 55.766 19.454 1.00 71.38 364 ALA A CA 1
ATOM 2910 C C . ALA A 1 364 ? 4.208 56.551 18.486 1.00 71.38 364 ALA A C 1
ATOM 2912 O O . ALA A 1 364 ? 4.111 57.776 18.387 1.00 71.38 364 ALA A O 1
ATOM 2913 N N . VAL A 1 365 ? 5.059 55.867 17.714 1.00 74.06 365 VAL A N 1
ATOM 2914 C CA . VAL A 1 365 ? 5.940 56.515 16.720 1.00 74.06 365 VAL A CA 1
ATOM 2915 C C . VAL A 1 365 ? 5.143 57.068 15.532 1.00 74.06 365 VAL A C 1
ATOM 2917 O O . VAL A 1 365 ? 5.390 58.190 15.098 1.00 74.06 365 VAL A O 1
ATOM 2920 N N . VAL A 1 366 ? 4.142 56.341 15.028 1.00 76.06 366 VAL A N 1
ATOM 2921 C CA . VAL A 1 366 ? 3.300 56.823 13.918 1.00 76.06 366 VAL A CA 1
ATOM 2922 C C . VAL A 1 366 ? 2.427 58.004 14.355 1.00 76.06 366 VAL A C 1
ATOM 2924 O O . VAL A 1 366 ? 2.329 58.990 13.627 1.00 76.06 366 VAL A O 1
ATOM 2927 N N . THR A 1 367 ? 1.839 57.964 15.554 1.00 75.38 367 THR A N 1
ATOM 2928 C CA . THR A 1 367 ? 1.024 59.085 16.064 1.00 75.38 367 THR A CA 1
ATOM 2929 C C . THR A 1 367 ? 1.861 60.334 16.364 1.00 75.38 367 THR A C 1
ATOM 2931 O O . THR A 1 367 ? 1.423 61.434 16.027 1.00 75.38 367 THR A O 1
ATOM 2934 N N . THR A 1 368 ? 3.085 60.203 16.894 1.00 75.62 368 THR A N 1
ATOM 2935 C CA . THR A 1 368 ? 3.996 61.357 17.066 1.00 75.62 368 THR A CA 1
ATOM 2936 C C . THR A 1 368 ? 4.493 61.922 15.734 1.00 75.62 368 THR A C 1
ATOM 2938 O O . THR A 1 368 ? 4.494 63.141 15.573 1.00 75.62 368 THR A O 1
ATOM 2941 N N . MET A 1 369 ? 4.823 61.086 14.742 1.00 76.62 369 MET A N 1
ATOM 2942 C CA . MET A 1 369 ? 5.181 61.556 13.394 1.00 76.62 369 MET A CA 1
ATOM 2943 C C . MET A 1 369 ? 4.026 62.299 12.709 1.00 76.62 369 MET A C 1
ATOM 2945 O O . MET A 1 369 ? 4.230 63.391 12.181 1.00 76.62 369 MET A O 1
ATOM 2949 N N . LEU A 1 370 ? 2.798 61.768 12.765 1.00 82.25 370 LEU A N 1
ATOM 2950 C CA . LEU A 1 370 ? 1.616 62.452 12.227 1.00 82.25 370 LEU A CA 1
ATOM 2951 C C . LEU A 1 370 ? 1.333 63.777 12.953 1.00 82.25 370 LEU A C 1
ATOM 2953 O O . LEU A 1 370 ? 0.976 64.758 12.305 1.00 82.25 370 LEU A O 1
ATOM 2957 N N . TYR A 1 371 ? 1.548 63.840 14.269 1.00 84.94 371 TYR A N 1
ATOM 2958 C CA . TYR A 1 371 ? 1.417 65.075 15.045 1.00 84.94 371 TYR A CA 1
ATOM 2959 C C . TYR A 1 371 ? 2.480 66.123 14.667 1.00 84.94 371 TYR A C 1
ATOM 2961 O O . TYR A 1 371 ? 2.155 67.298 14.509 1.00 84.94 371 TYR A O 1
ATOM 2969 N N . ILE A 1 372 ? 3.730 65.710 14.429 1.00 81.50 372 ILE A N 1
ATOM 2970 C CA . ILE A 1 372 ? 4.797 66.594 13.929 1.00 81.50 372 ILE A CA 1
ATOM 2971 C C . ILE A 1 372 ? 4.464 67.110 12.520 1.00 81.50 372 ILE A C 1
ATOM 2973 O O . ILE A 1 372 ? 4.610 68.301 12.258 1.00 81.50 372 ILE A O 1
ATOM 2977 N N . ILE A 1 373 ? 3.951 66.258 11.626 1.00 84.62 373 ILE A N 1
ATOM 2978 C CA . ILE A 1 373 ? 3.511 66.662 10.278 1.00 84.62 373 ILE A CA 1
ATOM 2979 C C . ILE A 1 373 ? 2.315 67.630 10.352 1.00 84.62 373 ILE A C 1
ATOM 2981 O O . ILE A 1 373 ? 2.276 68.615 9.611 1.00 84.62 373 ILE A O 1
ATOM 2985 N N . ALA A 1 374 ? 1.370 67.417 11.272 1.00 81.31 374 ALA A N 1
ATOM 2986 C CA . ALA A 1 374 ? 0.274 68.352 11.524 1.00 81.31 374 ALA A CA 1
ATOM 2987 C C . ALA A 1 374 ? 0.793 69.716 12.020 1.00 81.31 374 ALA A C 1
ATOM 2989 O O . ALA A 1 374 ? 0.410 70.752 11.482 1.00 81.31 374 ALA A O 1
ATOM 2990 N N . LEU A 1 375 ? 1.728 69.739 12.975 1.00 82.31 375 LEU A N 1
ATOM 2991 C CA . LEU A 1 375 ? 2.354 70.980 13.445 1.00 82.31 375 LEU A CA 1
ATOM 2992 C C . LEU A 1 375 ? 3.143 71.700 12.339 1.00 82.31 375 LEU A C 1
ATOM 2994 O O . LEU A 1 375 ? 3.047 72.921 12.227 1.00 82.31 375 LEU A O 1
ATOM 2998 N N . LEU A 1 376 ? 3.879 70.970 11.495 1.00 82.00 376 LEU A N 1
ATOM 2999 C CA . LEU A 1 376 ? 4.619 71.543 10.367 1.00 82.00 376 LEU A CA 1
ATOM 3000 C C . LEU A 1 376 ? 3.685 72.110 9.292 1.00 82.00 376 LEU A C 1
ATOM 3002 O O . LEU A 1 376 ? 3.904 73.224 8.828 1.00 82.00 376 LEU A O 1
ATOM 3006 N N . THR A 1 377 ? 2.616 71.399 8.925 1.00 79.06 377 THR A N 1
ATOM 3007 C CA . THR A 1 377 ? 1.627 71.904 7.954 1.00 79.06 377 THR A CA 1
ATOM 3008 C C . THR A 1 377 ? 0.871 73.122 8.488 1.00 79.06 377 THR A C 1
ATOM 3010 O O . THR A 1 377 ? 0.681 74.084 7.744 1.00 79.06 377 THR A O 1
ATOM 3013 N N . ILE A 1 378 ? 0.539 73.155 9.784 1.00 81.12 378 ILE A N 1
ATOM 3014 C CA . ILE A 1 378 ? -0.012 74.340 10.460 1.00 81.12 378 ILE A CA 1
ATOM 3015 C C . ILE A 1 378 ? 1.001 75.498 10.454 1.00 81.12 378 ILE A C 1
ATOM 3017 O O . ILE A 1 378 ? 0.637 76.621 10.110 1.00 81.12 378 ILE A O 1
ATOM 3021 N N . ALA A 1 379 ? 2.279 75.256 10.759 1.00 79.38 379 ALA A N 1
ATOM 3022 C CA . ALA A 1 379 ? 3.320 76.287 10.718 1.00 79.38 379 ALA A CA 1
ATOM 3023 C C . ALA A 1 379 ? 3.527 76.850 9.298 1.00 79.38 379 ALA A C 1
ATOM 3025 O O . ALA A 1 379 ? 3.581 78.068 9.116 1.00 79.38 379 ALA A O 1
ATOM 3026 N N . CYS A 1 380 ? 3.557 75.991 8.275 1.00 78.44 380 CYS A N 1
ATOM 3027 C CA . CYS A 1 380 ? 3.579 76.403 6.872 1.00 78.44 380 CYS A CA 1
ATOM 3028 C C . CYS A 1 380 ? 2.327 77.208 6.489 1.00 78.44 380 CYS A C 1
ATOM 3030 O O . CYS A 1 380 ? 2.450 78.209 5.785 1.00 78.44 380 CYS A O 1
ATOM 3032 N N . ALA A 1 381 ? 1.143 76.841 6.990 1.00 79.00 381 ALA A N 1
ATOM 3033 C CA . ALA A 1 381 ? -0.083 77.610 6.784 1.00 79.00 381 ALA A CA 1
ATOM 3034 C C . ALA A 1 381 ? -0.029 78.991 7.463 1.00 79.00 381 ALA A C 1
ATOM 3036 O O . ALA A 1 381 ? -0.454 79.971 6.857 1.00 79.00 381 ALA A O 1
ATOM 3037 N N . TYR A 1 382 ? 0.559 79.118 8.660 1.00 77.62 382 TYR A N 1
ATOM 3038 C CA . TYR A 1 382 ? 0.788 80.418 9.307 1.00 77.62 382 TYR A CA 1
ATOM 3039 C C . TYR A 1 382 ? 1.816 81.284 8.561 1.00 77.62 382 TYR A C 1
ATOM 3041 O O . TYR A 1 382 ? 1.613 82.491 8.431 1.00 77.62 382 TYR A O 1
ATOM 3049 N N . LEU A 1 383 ? 2.887 80.698 8.016 1.00 75.38 383 LEU A N 1
ATOM 3050 C CA . LEU A 1 383 ? 3.860 81.417 7.179 1.00 75.38 383 LEU A CA 1
ATOM 3051 C C . LEU A 1 383 ? 3.250 81.841 5.827 1.00 75.38 383 LEU A C 1
ATOM 3053 O O . LEU A 1 383 ? 3.467 82.968 5.372 1.00 75.38 383 LEU A O 1
ATOM 3057 N N . GLY A 1 384 ? 2.417 80.990 5.224 1.00 72.31 384 GLY A N 1
ATOM 3058 C CA . GLY A 1 384 ? 1.607 81.316 4.048 1.00 72.31 384 GLY A CA 1
ATOM 3059 C C . GLY A 1 384 ? 0.600 82.435 4.329 1.00 72.31 384 GLY A C 1
ATOM 3060 O O . GLY A 1 384 ? 0.549 83.423 3.604 1.00 72.31 384 GLY A O 1
ATOM 3061 N N . ALA A 1 385 ? -0.142 82.353 5.434 1.00 70.31 385 ALA A N 1
ATOM 3062 C CA . ALA A 1 385 ? -1.065 83.401 5.860 1.00 70.31 385 ALA A CA 1
ATOM 3063 C C . ALA A 1 385 ? -0.337 84.720 6.165 1.00 70.31 385 ALA A C 1
ATOM 3065 O O . ALA A 1 385 ? -0.820 85.779 5.779 1.00 70.31 385 ALA A O 1
ATOM 3066 N N . SER A 1 386 ? 0.844 84.673 6.789 1.00 67.81 386 SER A N 1
ATOM 3067 C CA . SER A 1 386 ? 1.682 85.849 7.060 1.00 67.81 386 SER A CA 1
ATOM 3068 C C . SER A 1 386 ? 2.172 86.514 5.770 1.00 67.81 386 SER A C 1
ATOM 3070 O O . SER A 1 386 ? 2.018 87.723 5.599 1.00 67.81 386 SER A O 1
ATOM 3072 N N . THR A 1 387 ? 2.682 85.741 4.807 1.00 67.06 387 THR A N 1
ATOM 3073 C CA . THR A 1 387 ? 3.107 86.277 3.501 1.00 67.06 387 THR A CA 1
ATOM 3074 C C . THR A 1 387 ? 1.929 86.807 2.680 1.00 67.06 387 THR A C 1
ATOM 3076 O O . THR A 1 387 ? 2.032 87.898 2.119 1.00 67.06 387 THR A O 1
ATOM 3079 N N . ILE A 1 388 ? 0.773 86.134 2.691 1.00 68.69 388 ILE A N 1
ATOM 3080 C CA . ILE A 1 388 ? -0.473 86.633 2.086 1.00 68.69 388 ILE A CA 1
ATOM 3081 C C . ILE A 1 388 ? -0.952 87.917 2.782 1.00 68.69 388 ILE A C 1
ATOM 3083 O O . ILE A 1 388 ? -1.360 88.852 2.099 1.00 68.69 388 ILE A O 1
ATOM 3087 N N . LEU A 1 389 ? -0.869 88.023 4.111 1.00 67.31 389 LEU A N 1
ATOM 3088 C CA . LEU A 1 389 ? -1.216 89.240 4.855 1.00 67.31 389 LEU A CA 1
ATOM 3089 C C . LEU A 1 389 ? -0.240 90.387 4.575 1.00 67.31 389 LEU A C 1
ATOM 3091 O O . LEU A 1 389 ? -0.680 91.526 4.449 1.00 67.31 389 LEU A O 1
ATOM 3095 N N . LEU A 1 390 ? 1.057 90.115 4.411 1.00 67.62 390 LEU A N 1
ATOM 3096 C CA . LEU A 1 390 ? 2.046 91.114 3.997 1.00 67.62 390 LEU A CA 1
ATOM 3097 C C . LEU A 1 390 ? 1.800 91.588 2.561 1.00 67.62 390 LEU A C 1
ATOM 3099 O O . LEU A 1 390 ? 1.805 92.794 2.317 1.00 67.62 390 LEU A O 1
ATOM 3103 N N . LEU A 1 391 ? 1.504 90.679 1.627 1.00 65.56 391 LEU A N 1
ATOM 3104 C CA . LEU A 1 391 ? 1.113 91.020 0.256 1.00 65.56 391 LEU A CA 1
ATOM 3105 C C . LEU A 1 391 ? -0.201 91.813 0.230 1.00 65.56 391 LEU A C 1
ATOM 3107 O O . LEU A 1 391 ? -0.271 92.844 -0.430 1.00 65.56 391 LEU A O 1
ATOM 3111 N N . LYS A 1 392 ? -1.208 91.415 1.015 1.00 70.19 392 LYS A N 1
ATOM 3112 C CA . LYS A 1 392 ? -2.496 92.114 1.146 1.00 70.19 392 LYS A CA 1
ATOM 3113 C C . LYS A 1 392 ? -2.349 93.474 1.836 1.00 70.19 392 LYS A C 1
ATOM 3115 O O . LYS A 1 392 ? -3.019 94.420 1.445 1.00 70.19 392 LYS A O 1
ATOM 3120 N N . ARG A 1 393 ? -1.420 93.629 2.789 1.00 67.25 393 ARG A N 1
ATOM 3121 C CA . ARG A 1 393 ? -1.047 94.923 3.390 1.00 67.25 393 ARG A CA 1
ATOM 3122 C C . ARG A 1 393 ? -0.323 95.818 2.384 1.00 67.25 393 ARG A C 1
ATOM 3124 O O . ARG A 1 393 ? -0.614 97.005 2.329 1.00 67.25 393 ARG A O 1
ATOM 3131 N N . ARG A 1 394 ? 0.565 95.263 1.552 1.00 69.06 394 ARG A N 1
ATOM 3132 C CA . ARG A 1 394 ? 1.286 95.981 0.482 1.00 69.06 394 ARG A CA 1
ATOM 3133 C C . ARG A 1 394 ? 0.344 96.402 -0.656 1.00 69.06 394 ARG A C 1
ATOM 3135 O O . ARG A 1 394 ? 0.435 97.528 -1.130 1.00 69.06 394 ARG A O 1
ATOM 3142 N N . TRP A 1 395 ? -0.618 95.549 -1.010 1.00 64.25 395 TRP A N 1
ATOM 3143 C CA . TRP A 1 395 ? -1.713 95.831 -1.944 1.00 64.25 395 TRP A CA 1
ATOM 3144 C C . TRP A 1 395 ? -2.690 96.879 -1.397 1.00 64.25 395 TRP A C 1
ATOM 3146 O O . TRP A 1 395 ? -3.045 97.819 -2.101 1.00 64.25 395 TRP A O 1
ATOM 3156 N N . ASN A 1 396 ? -3.071 96.786 -0.121 1.00 61.44 396 ASN A N 1
ATOM 3157 C CA . ASN A 1 396 ? -3.913 97.796 0.517 1.00 61.44 396 ASN A CA 1
ATOM 3158 C C . ASN A 1 396 ? -3.178 99.138 0.671 1.00 61.44 396 ASN A C 1
ATOM 3160 O O . ASN A 1 396 ? -3.812 100.167 0.502 1.00 61.44 396 ASN A O 1
ATOM 3164 N N . LEU A 1 397 ? -1.860 99.158 0.910 1.00 60.72 397 LEU A N 1
ATOM 3165 C CA . LEU A 1 397 ? -1.047 100.386 0.892 1.00 60.72 397 LEU A CA 1
ATOM 3166 C C . LEU A 1 397 ? -0.921 100.999 -0.512 1.00 60.72 397 LEU A C 1
ATOM 3168 O O . LEU A 1 397 ? -0.864 102.217 -0.639 1.00 60.72 397 LEU A O 1
ATOM 3172 N N . TYR A 1 398 ? -0.905 100.176 -1.564 1.00 57.47 398 TYR A N 1
ATOM 3173 C CA . TYR A 1 398 ? -0.976 100.637 -2.954 1.00 57.47 398 TYR A CA 1
ATOM 3174 C C . TYR A 1 398 ? -2.359 101.244 -3.265 1.00 57.47 398 TYR A C 1
ATOM 3176 O O . TYR A 1 398 ? -2.453 102.367 -3.759 1.00 57.47 398 TYR A O 1
ATOM 3184 N N . LYS A 1 399 ? -3.440 100.554 -2.875 1.00 51.25 399 LYS A N 1
ATOM 3185 C CA . LYS A 1 399 ? -4.828 101.000 -3.083 1.00 51.25 399 LYS A CA 1
ATOM 3186 C C . LYS A 1 399 ? -5.222 102.209 -2.216 1.00 51.25 399 LYS A C 1
ATOM 3188 O O . LYS A 1 399 ? -5.980 103.057 -2.664 1.00 51.25 399 LYS A O 1
ATOM 3193 N N . ALA A 1 400 ? -4.661 102.342 -1.013 1.00 55.94 400 ALA A N 1
ATOM 3194 C CA . ALA A 1 400 ? -4.852 103.495 -0.124 1.00 55.94 400 ALA A CA 1
ATOM 3195 C C . ALA A 1 400 ? -4.006 104.725 -0.509 1.00 55.94 400 ALA A C 1
ATOM 3197 O O . ALA A 1 400 ? -4.054 105.740 0.178 1.00 55.94 400 ALA A O 1
ATOM 3198 N N . ARG A 1 401 ? -3.231 104.655 -1.601 1.00 51.09 401 ARG A N 1
ATOM 3199 C CA . ARG A 1 401 ? -2.532 105.807 -2.196 1.00 51.09 401 ARG A CA 1
ATOM 3200 C C . ARG A 1 401 ? -3.288 106.434 -3.374 1.00 51.09 401 ARG A C 1
ATOM 3202 O O . ARG A 1 401 ? -2.765 107.346 -4.003 1.00 51.09 401 ARG A O 1
ATOM 3209 N N . THR A 1 402 ? -4.475 105.910 -3.695 1.00 46.94 402 THR A N 1
ATOM 3210 C CA . THR A 1 402 ? -5.288 106.255 -4.878 1.00 46.94 402 THR A CA 1
ATOM 3211 C C . THR A 1 402 ? -6.797 106.287 -4.567 1.00 46.94 402 THR A C 1
ATOM 3213 O O . THR A 1 402 ? -7.626 105.914 -5.392 1.00 46.94 402 THR A O 1
ATOM 3216 N N . ALA A 1 403 ? -7.163 106.745 -3.367 1.00 43.25 403 ALA A N 1
ATOM 3217 C CA . ALA A 1 403 ? -8.529 107.113 -2.985 1.00 43.25 403 ALA A CA 1
ATOM 3218 C C . ALA A 1 403 ? -8.471 108.271 -1.976 1.00 43.25 403 ALA A C 1
ATOM 3220 O O . ALA A 1 403 ? -7.528 108.337 -1.186 1.00 43.25 403 ALA A O 1
ATOM 3221 N N . ASP A 1 404 ? -9.435 109.188 -2.039 1.00 34.44 404 ASP A N 1
ATOM 3222 C CA . ASP A 1 404 ? -9.308 110.538 -1.480 1.00 34.44 404 ASP A CA 1
ATOM 3223 C C . ASP A 1 404 ? -10.173 110.793 -0.224 1.00 34.44 404 ASP A C 1
ATOM 3225 O O . ASP A 1 404 ? -11.235 110.201 -0.070 1.00 34.44 404 ASP A O 1
ATOM 3229 N N . ASN A 1 405 ? -9.685 111.709 0.621 1.00 33.19 405 ASN A N 1
ATOM 3230 C CA . ASN A 1 405 ? -10.364 112.561 1.615 1.00 33.19 405 ASN A CA 1
ATOM 3231 C C . ASN A 1 405 ? -11.389 112.047 2.678 1.00 33.19 405 ASN A C 1
ATOM 3233 O O . ASN A 1 405 ? -12.353 111.334 2.419 1.00 33.19 405 ASN A O 1
ATOM 3237 N N . THR A 1 406 ? -11.288 112.688 3.860 1.00 34.28 406 THR A N 1
ATOM 3238 C CA . THR A 1 406 ? -12.344 113.008 4.873 1.00 34.28 406 THR A CA 1
ATOM 3239 C C . THR A 1 406 ? -12.873 111.933 5.884 1.00 34.28 406 THR A C 1
ATOM 3241 O O . THR A 1 406 ? -12.653 110.743 5.678 1.00 34.28 406 THR A O 1
ATOM 3244 N N . PRO A 1 407 ? -13.429 112.338 7.070 1.00 46.00 407 PRO A N 1
ATOM 3245 C CA . PRO A 1 407 ? -13.242 111.618 8.360 1.00 46.00 407 PRO A CA 1
ATOM 3246 C C . PRO A 1 407 ? -14.541 111.056 9.054 1.00 46.00 407 PRO A C 1
ATOM 3248 O O . PRO A 1 407 ? -15.621 111.177 8.480 1.00 46.00 407 PRO A O 1
ATOM 3251 N N . PRO A 1 408 ? -14.471 110.410 10.257 1.00 51.25 408 PRO A N 1
ATOM 3252 C CA . PRO A 1 408 ? -15.541 109.566 10.855 1.00 51.25 408 PRO A CA 1
ATOM 3253 C C . PRO A 1 408 ? -16.406 110.279 11.932 1.00 51.25 408 PRO A C 1
ATOM 3255 O O . PRO A 1 408 ? -16.234 111.487 12.112 1.00 51.25 408 PRO A O 1
ATOM 3258 N N . PRO A 1 409 ? -17.315 109.577 12.676 1.00 46.91 409 PRO A N 1
ATOM 3259 C CA . PRO A 1 409 ? -16.976 109.192 14.079 1.00 46.91 409 PRO A CA 1
ATOM 3260 C C . PRO A 1 409 ? -17.752 107.999 14.765 1.00 46.91 409 PRO A C 1
ATOM 3262 O O . PRO A 1 409 ? -18.747 107.515 14.243 1.00 46.91 409 PRO A O 1
ATOM 3265 N N . VAL A 1 410 ? -17.342 107.655 16.016 1.00 31.95 410 VAL A N 1
ATOM 3266 C CA . VAL A 1 410 ? -18.160 107.232 17.217 1.00 31.95 410 VAL A CA 1
ATOM 3267 C C . VAL A 1 410 ? -18.672 105.763 17.450 1.00 31.95 410 VAL A C 1
ATOM 3269 O O . VAL A 1 410 ? -19.496 105.265 16.700 1.00 31.95 410 VAL A O 1
ATOM 3272 N N . LEU A 1 411 ? -18.205 105.165 18.584 1.00 34.72 411 LEU A N 1
ATOM 3273 C CA . LEU A 1 411 ? -18.798 104.260 19.641 1.00 34.72 411 LEU A CA 1
ATOM 3274 C C . LEU A 1 411 ? -19.723 103.036 19.311 1.00 34.72 411 LEU A C 1
ATOM 3276 O O . LEU A 1 411 ? -20.371 103.017 18.277 1.00 34.72 411 LEU A O 1
ATOM 3280 N N . ALA A 1 412 ? -19.916 102.001 20.168 1.00 35.91 412 ALA A N 1
ATOM 3281 C CA . ALA A 1 412 ? -19.292 101.572 21.452 1.00 35.91 412 ALA A CA 1
ATOM 3282 C C . ALA A 1 412 ? -19.565 100.077 21.829 1.00 35.91 412 ALA A C 1
ATOM 3284 O O . ALA A 1 412 ? -20.528 99.473 21.367 1.00 35.91 412 ALA A O 1
ATOM 3285 N N . ASP A 1 413 ? -18.698 99.552 22.709 1.00 40.22 413 ASP A N 1
ATOM 3286 C CA . ASP A 1 413 ? -18.748 98.465 23.725 1.00 40.22 413 ASP A CA 1
ATOM 3287 C C . ASP A 1 413 ? -19.948 97.504 23.932 1.00 40.22 413 ASP A C 1
ATOM 3289 O O . ASP A 1 413 ? -21.107 97.905 24.021 1.00 40.22 413 ASP A O 1
ATOM 3293 N N . THR A 1 414 ? -19.623 96.246 24.296 1.00 31.92 414 THR A N 1
ATOM 3294 C CA . THR A 1 414 ? -20.043 95.609 25.582 1.00 31.92 414 THR A CA 1
ATOM 3295 C C . THR A 1 414 ? -19.179 94.368 25.951 1.00 31.92 414 THR A C 1
ATOM 3297 O O . THR A 1 414 ? -18.326 93.954 25.168 1.00 31.92 414 THR A O 1
ATOM 3300 N N . LEU A 1 415 ? -19.324 93.836 27.180 1.00 37.06 415 LEU A N 1
ATOM 3301 C CA . LEU A 1 415 ? -18.442 92.852 27.875 1.00 37.06 415 LEU A CA 1
ATOM 3302 C C . LEU A 1 415 ? -19.044 91.399 27.845 1.00 37.06 415 LEU A C 1
ATOM 3304 O O . LEU A 1 415 ? -20.083 91.224 27.222 1.00 37.06 415 LEU A O 1
ATOM 3308 N N . GLU A 1 416 ? -18.516 90.286 28.414 1.00 35.72 416 GLU A N 1
ATOM 3309 C CA . GLU A 1 416 ? -17.790 90.076 29.692 1.00 35.72 416 GLU A CA 1
ATOM 3310 C C . GLU A 1 416 ? -17.255 88.603 29.923 1.00 35.72 416 GLU A C 1
ATOM 3312 O O . GLU A 1 416 ? -17.852 87.669 29.404 1.00 35.72 416 GLU A O 1
ATOM 3317 N N . MET A 1 417 ? -16.179 88.410 30.738 1.00 30.97 417 MET A N 1
ATOM 3318 C CA . MET A 1 417 ? -15.744 87.235 31.600 1.00 30.97 417 MET A CA 1
ATOM 3319 C C . MET A 1 417 ? -15.697 85.736 31.112 1.00 30.97 417 MET A C 1
ATOM 3321 O O . MET A 1 417 ? -16.264 85.395 30.089 1.00 30.97 417 MET A O 1
ATOM 3325 N N . GLN A 1 418 ? -15.149 84.708 31.829 1.00 33.69 418 GLN A N 1
ATOM 3326 C CA . GLN A 1 418 ? -13.888 84.382 32.603 1.00 33.69 418 GLN A CA 1
ATOM 3327 C C . GLN A 1 418 ? -13.998 82.900 33.172 1.00 33.69 418 GLN A C 1
ATOM 3329 O O . GLN A 1 418 ? -15.084 82.351 33.060 1.00 33.69 418 GLN A O 1
ATOM 3334 N N . SER A 1 419 ? -13.073 82.125 33.814 1.00 33.22 419 SER A N 1
ATOM 3335 C CA . SER A 1 419 ? -11.610 82.114 34.144 1.00 33.22 419 SER A CA 1
ATOM 3336 C C . SER A 1 419 ? -11.129 80.755 34.797 1.00 33.22 419 SER A C 1
ATOM 3338 O O . SER A 1 419 ? -11.908 80.178 35.544 1.00 33.22 419 SER A O 1
ATOM 3340 N N . ARG A 1 420 ? -9.814 80.389 34.723 1.00 36.12 420 ARG A N 1
ATOM 3341 C CA . ARG A 1 420 ? -8.948 79.682 35.766 1.00 36.12 420 ARG A CA 1
ATOM 3342 C C . ARG A 1 420 ? -9.112 78.149 36.085 1.00 36.12 420 ARG A C 1
ATOM 3344 O O . ARG A 1 420 ? -10.161 77.610 35.781 1.00 36.12 420 ARG A O 1
ATOM 3351 N N . LYS A 1 421 ? -8.185 77.373 36.740 1.00 34.00 421 LYS A N 1
ATOM 3352 C CA . LYS A 1 421 ? -6.690 77.365 37.037 1.00 34.00 421 LYS A CA 1
ATOM 3353 C C . LYS A 1 421 ? -6.171 75.975 37.612 1.00 34.00 421 LYS A C 1
ATOM 3355 O O . LYS A 1 421 ? -7.021 75.119 37.828 1.00 34.00 421 LYS A O 1
ATOM 3360 N N . PRO A 1 422 ? -4.840 75.732 37.876 1.00 44.06 422 PRO A N 1
ATOM 3361 C CA . PRO A 1 422 ? -4.248 74.396 38.230 1.00 44.06 422 PRO A CA 1
ATOM 3362 C C . PRO A 1 422 ? -3.217 74.251 39.433 1.00 44.06 422 PRO A C 1
ATOM 3364 O O . PRO A 1 422 ? -2.681 75.255 39.889 1.00 44.06 422 PRO A O 1
ATOM 3367 N N . MET A 1 423 ? -2.866 72.982 39.796 1.00 32.44 423 MET A N 1
ATOM 3368 C CA . MET A 1 423 ? -1.553 72.348 40.236 1.00 32.44 423 MET A CA 1
ATOM 3369 C C . MET A 1 423 ? -0.894 72.403 41.681 1.00 32.44 423 MET A C 1
ATOM 3371 O O . MET A 1 423 ? -0.885 73.442 42.328 1.00 32.44 423 MET A O 1
ATOM 3375 N N . ASP A 1 424 ? -0.221 71.271 42.067 1.00 34.53 424 ASP A N 1
ATOM 3376 C CA . ASP A 1 424 ? 0.862 70.977 43.096 1.00 34.53 424 ASP A CA 1
ATOM 3377 C C . ASP A 1 424 ? 0.522 70.800 44.630 1.00 34.53 424 ASP A C 1
ATOM 3379 O O . ASP A 1 424 ? -0.610 71.083 44.999 1.00 34.53 424 ASP A O 1
ATOM 3383 N N . THR A 1 425 ? 1.344 70.303 45.614 1.00 33.91 425 THR A N 1
ATOM 3384 C CA . THR A 1 425 ? 2.805 69.919 45.752 1.00 33.91 425 THR A CA 1
ATOM 3385 C C . THR A 1 425 ? 3.202 68.882 46.883 1.00 33.91 425 THR A C 1
ATOM 3387 O O . THR A 1 425 ? 2.589 68.868 47.942 1.00 33.91 425 THR A O 1
ATOM 3390 N N . ARG A 1 426 ? 4.366 68.181 46.720 1.00 33.28 426 ARG A N 1
ATOM 3391 C CA . ARG A 1 426 ? 5.460 67.736 47.692 1.00 33.28 426 ARG A CA 1
ATOM 3392 C C . ARG A 1 426 ? 5.403 66.606 48.799 1.00 33.28 426 ARG A C 1
ATOM 3394 O O . ARG A 1 426 ? 4.643 66.682 49.749 1.00 33.28 426 ARG A O 1
ATOM 3401 N N . GLN A 1 427 ? 6.500 65.791 48.813 1.00 35.38 427 GLN A N 1
ATOM 3402 C CA . GLN A 1 427 ? 7.301 65.157 49.938 1.00 35.38 427 GLN A CA 1
ATOM 3403 C C . GLN A 1 427 ? 6.694 63.997 50.808 1.00 35.38 427 GLN A C 1
ATOM 3405 O O . GLN A 1 427 ? 5.491 63.809 50.778 1.00 35.38 427 GLN A O 1
ATOM 3410 N N . ARG A 1 428 ? 7.422 63.115 51.562 1.00 29.89 428 ARG A N 1
ATOM 3411 C CA . ARG A 1 428 ? 8.836 63.001 52.085 1.00 29.89 428 ARG A CA 1
ATOM 3412 C C . ARG A 1 428 ? 9.310 61.504 52.281 1.00 29.89 428 ARG A C 1
ATOM 3414 O O . ARG A 1 428 ? 8.575 60.596 51.921 1.00 29.89 428 ARG A O 1
ATOM 3421 N N . ARG A 1 429 ? 10.521 61.228 52.836 1.00 31.95 429 ARG A N 1
ATOM 3422 C CA . ARG A 1 429 ? 11.179 59.883 53.056 1.00 31.95 429 ARG A CA 1
ATOM 3423 C C . ARG A 1 429 ? 11.130 59.348 54.518 1.00 31.95 429 ARG A C 1
ATOM 3425 O O . ARG A 1 429 ? 11.145 60.179 55.420 1.00 31.95 429 ARG A O 1
ATOM 3432 N N . SER A 1 430 ? 11.279 58.020 54.741 1.00 30.47 430 SER A N 1
ATOM 3433 C CA . SER A 1 430 ? 11.990 57.381 55.900 1.00 30.47 430 SER A CA 1
ATOM 3434 C C . SER A 1 430 ? 12.286 55.862 55.678 1.00 30.47 430 SER A C 1
ATOM 3436 O O . SER A 1 430 ? 11.956 55.354 54.608 1.00 30.47 430 SER A O 1
ATOM 3438 N N . SER A 1 431 ? 12.926 55.144 56.629 1.00 31.64 431 SER A N 1
ATOM 3439 C CA . SER A 1 431 ? 13.496 53.773 56.465 1.00 31.64 431 SER A CA 1
ATOM 3440 C C . SER A 1 431 ? 13.647 52.920 57.753 1.00 31.64 431 SER A C 1
ATOM 3442 O O . SER A 1 431 ? 13.899 53.494 58.808 1.00 31.64 431 SER A O 1
ATOM 3444 N N . GLY A 1 432 ? 13.697 51.574 57.638 1.00 29.41 432 GLY A N 1
ATOM 3445 C CA . GLY A 1 432 ? 14.411 50.666 58.580 1.00 29.41 432 GLY A CA 1
ATOM 3446 C C . GLY A 1 432 ? 13.625 49.474 59.184 1.00 29.41 432 GLY A C 1
ATOM 3447 O O . GLY A 1 432 ? 12.414 49.561 59.344 1.00 29.41 432 GLY A O 1
ATOM 3448 N N . GLY A 1 433 ? 14.321 48.378 59.555 1.00 30.22 433 GLY A N 1
ATOM 3449 C CA . GLY A 1 433 ? 13.786 47.251 60.366 1.00 30.22 433 GLY A CA 1
ATOM 3450 C C . GLY A 1 433 ? 14.343 45.847 60.018 1.00 30.22 433 GLY A C 1
ATOM 3451 O O . GLY A 1 433 ? 14.286 45.442 58.863 1.00 30.22 433 GLY A O 1
ATOM 3452 N N . GLN A 1 434 ? 14.888 45.096 60.992 1.00 32.09 434 GLN A N 1
ATOM 3453 C CA . GLN A 1 434 ? 15.655 43.840 60.792 1.00 32.09 434 GLN A CA 1
ATOM 3454 C C . GLN A 1 434 ? 14.957 42.536 61.265 1.00 32.09 434 GLN A C 1
ATOM 3456 O O . GLN A 1 434 ? 14.247 42.549 62.259 1.00 32.09 434 GLN A O 1
ATOM 3461 N N . SER A 1 435 ? 15.349 41.407 60.639 1.00 32.94 435 SER A N 1
ATOM 3462 C CA . SER A 1 435 ? 15.686 40.078 61.229 1.00 32.94 435 SER A CA 1
ATOM 3463 C C . SER A 1 435 ? 14.689 39.263 62.086 1.00 32.94 435 SER A C 1
ATOM 3465 O O . SER A 1 435 ? 14.199 39.724 63.111 1.00 32.94 435 SER A O 1
ATOM 3467 N N . THR A 1 436 ? 14.572 37.952 61.794 1.00 32.97 436 THR A N 1
ATOM 3468 C CA . THR A 1 436 ? 14.705 36.849 62.792 1.00 32.97 436 THR A CA 1
ATOM 3469 C C . THR A 1 436 ? 14.896 35.466 62.117 1.00 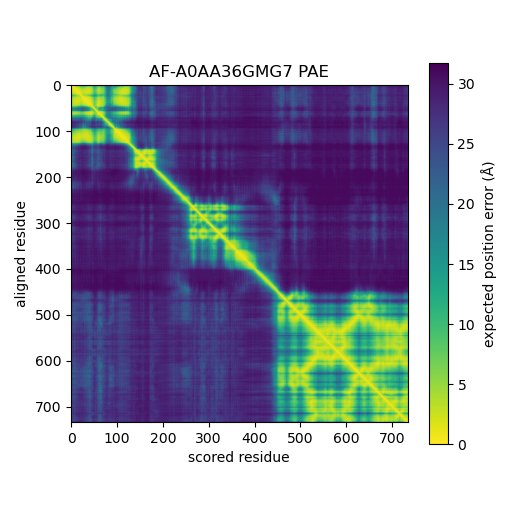32.97 436 THR A C 1
ATOM 3471 O O . THR A 1 436 ? 14.992 35.391 60.894 1.00 32.97 436 THR A O 1
ATOM 3474 N N . ARG A 1 437 ? 15.074 34.373 62.892 1.00 31.73 437 ARG A N 1
ATOM 3475 C CA . ARG A 1 437 ? 15.657 33.079 62.445 1.00 31.73 437 ARG A CA 1
ATOM 3476 C C . ARG A 1 437 ? 14.715 31.868 62.627 1.00 31.73 437 ARG A C 1
ATOM 3478 O O . ARG A 1 437 ? 14.120 31.740 63.684 1.00 31.73 437 ARG A O 1
ATOM 3485 N N . SER A 1 438 ? 14.757 30.938 61.659 1.00 32.44 438 SER A N 1
ATOM 3486 C CA . SER A 1 438 ? 14.701 29.454 61.773 1.00 32.44 438 SER A CA 1
ATOM 3487 C C . SER A 1 438 ? 13.670 28.751 62.686 1.00 32.44 438 SER A C 1
ATOM 3489 O O . SER A 1 438 ? 13.742 28.892 63.905 1.00 32.44 438 SER A O 1
ATOM 3491 N N . LYS A 1 439 ? 12.890 27.802 62.119 1.00 30.72 439 LYS A N 1
ATOM 3492 C CA . LYS A 1 439 ? 12.993 26.349 62.442 1.00 30.72 439 LYS A CA 1
ATOM 3493 C C . LYS A 1 439 ? 12.034 25.430 61.648 1.00 30.72 439 LYS A C 1
ATOM 3495 O O . LYS A 1 439 ? 11.015 25.874 61.138 1.00 30.72 439 LYS A O 1
ATOM 3500 N N . LEU A 1 440 ? 12.367 24.132 61.714 1.00 30.47 440 LEU A N 1
ATOM 3501 C CA . LEU A 1 440 ? 11.523 22.924 61.601 1.00 30.47 440 LEU A CA 1
ATOM 3502 C C . LEU A 1 440 ? 11.160 22.345 60.210 1.00 30.47 440 LEU A C 1
ATOM 3504 O O . LEU A 1 440 ? 10.213 22.757 59.551 1.00 30.47 440 LEU A O 1
ATOM 3508 N N . LEU A 1 441 ? 11.864 21.259 59.866 1.00 41.38 441 LEU A N 1
ATOM 3509 C CA . LEU A 1 441 ? 11.350 20.137 59.068 1.00 41.38 441 LEU A CA 1
ATOM 3510 C C . LEU A 1 441 ? 10.369 19.310 59.917 1.00 41.38 441 LEU A C 1
ATOM 3512 O O . LEU A 1 441 ? 10.715 19.030 61.062 1.00 41.38 441 LEU A O 1
ATOM 3516 N N . PHE A 1 442 ? 9.257 18.823 59.351 1.00 33.84 442 PHE A N 1
ATOM 3517 C CA . PHE A 1 442 ? 8.777 17.438 59.540 1.00 33.84 442 PHE A CA 1
ATOM 3518 C C . PHE A 1 442 ? 7.627 17.087 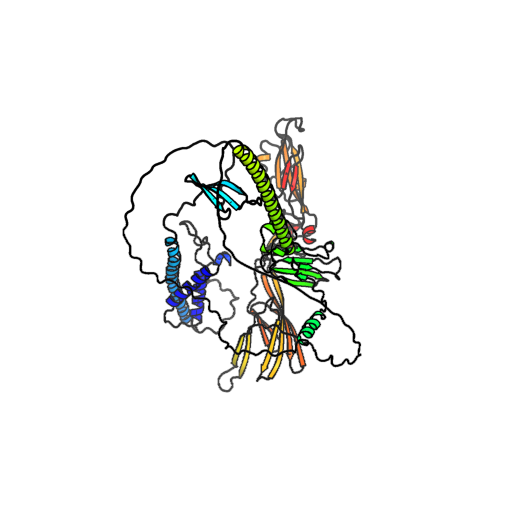58.569 1.00 33.84 442 PHE A C 1
ATOM 3520 O O . PHE A 1 442 ? 7.074 17.969 57.922 1.00 33.84 442 PHE A O 1
ATOM 3527 N N . VAL A 1 443 ? 7.264 15.798 58.511 1.00 31.98 443 VAL A N 1
ATOM 3528 C CA . VAL A 1 443 ? 6.142 15.214 57.737 1.00 31.98 443 VAL A CA 1
ATOM 3529 C C . VAL A 1 443 ? 6.264 15.366 56.212 1.00 31.98 443 VAL A C 1
ATOM 3531 O O . VAL A 1 443 ? 5.488 16.058 55.560 1.00 31.98 443 VAL A O 1
ATOM 3534 N N . LEU A 1 444 ? 7.211 14.623 55.635 1.00 37.00 444 LEU A N 1
ATOM 3535 C CA . LEU A 1 444 ? 7.183 14.242 54.221 1.00 37.00 444 LEU A CA 1
ATOM 3536 C C . LEU A 1 444 ? 7.040 12.712 54.144 1.00 37.00 444 LEU A C 1
ATOM 3538 O O . LEU A 1 444 ? 8.021 11.975 54.083 1.00 37.00 444 LEU A O 1
ATOM 3542 N N . SER A 1 445 ? 5.801 12.231 54.250 1.00 40.72 445 SER A N 1
ATOM 3543 C CA . SER A 1 445 ? 5.437 10.812 54.173 1.00 40.72 445 SER A CA 1
ATOM 3544 C C . SER A 1 445 ? 3.988 10.655 53.694 1.00 40.72 445 SER A C 1
ATOM 3546 O O . SER A 1 445 ? 3.174 11.556 53.867 1.00 40.72 445 SER A O 1
ATOM 3548 N N . ILE A 1 446 ? 3.668 9.494 53.106 1.00 39.88 446 ILE A N 1
ATOM 3549 C CA . ILE A 1 446 ? 2.355 9.152 52.519 1.00 39.88 446 ILE A CA 1
ATOM 3550 C C . ILE A 1 446 ? 2.002 9.943 51.237 1.00 39.88 446 ILE A C 1
ATOM 3552 O O . ILE A 1 446 ? 0.996 10.641 51.155 1.00 39.88 446 ILE A O 1
ATOM 3556 N N . LEU A 1 447 ? 2.783 9.720 50.177 1.00 36.41 447 LEU A N 1
ATOM 3557 C CA . LEU A 1 447 ? 2.258 9.672 48.805 1.00 36.41 447 LEU A CA 1
ATOM 3558 C C . LEU A 1 447 ? 2.756 8.381 48.144 1.00 36.41 447 LEU A C 1
ATOM 3560 O O . LEU A 1 447 ? 3.796 8.353 47.492 1.00 36.41 447 LEU A O 1
ATOM 3564 N N . ALA A 1 448 ? 2.030 7.289 48.389 1.00 39.12 448 ALA A N 1
ATOM 3565 C CA . ALA A 1 448 ? 2.242 6.020 47.699 1.00 39.12 448 ALA A CA 1
ATOM 3566 C C . ALA A 1 448 ? 1.618 6.056 46.293 1.00 39.12 448 ALA A C 1
ATOM 3568 O O . ALA A 1 448 ? 0.688 6.820 46.027 1.00 39.12 448 ALA A O 1
ATOM 3569 N N . THR A 1 449 ? 2.133 5.218 45.397 1.00 40.19 449 THR A N 1
ATOM 3570 C CA . THR A 1 449 ? 1.743 5.134 43.985 1.00 40.19 449 THR A CA 1
ATOM 3571 C C . THR A 1 449 ? 0.256 4.821 43.791 1.00 40.19 449 THR A C 1
ATOM 3573 O O . THR A 1 449 ? -0.237 3.780 44.222 1.00 40.19 449 THR A O 1
ATOM 3576 N N . ALA A 1 450 ? -0.453 5.690 43.066 1.00 38.81 450 ALA A N 1
ATOM 3577 C CA . ALA A 1 450 ? -1.817 5.443 42.604 1.00 38.81 450 ALA A CA 1
ATOM 3578 C C . ALA A 1 450 ? -1.810 5.109 41.103 1.00 38.81 450 ALA A C 1
ATOM 3580 O O . ALA A 1 450 ? -1.676 5.997 40.262 1.00 38.81 450 ALA A O 1
ATOM 3581 N N . ASN A 1 451 ? -1.967 3.827 40.760 1.00 46.34 451 ASN A N 1
ATOM 3582 C CA . ASN A 1 451 ? -2.088 3.391 39.366 1.00 46.34 451 ASN A CA 1
ATOM 3583 C C . ASN A 1 451 ? -3.485 3.746 38.827 1.00 46.34 451 ASN A C 1
ATOM 3585 O O . ASN A 1 451 ? -4.471 3.063 39.108 1.00 46.34 451 ASN A O 1
ATOM 3589 N N . CYS A 1 452 ? -3.577 4.832 38.059 1.00 50.03 452 CYS A N 1
ATOM 3590 C CA . CYS A 1 452 ? -4.832 5.319 37.487 1.00 50.03 452 CYS A CA 1
ATOM 3591 C C . CYS A 1 452 ? -5.189 4.597 36.178 1.00 50.03 452 CYS A C 1
ATOM 3593 O O . CYS A 1 452 ? -4.642 4.902 35.120 1.00 50.03 452 CYS A O 1
ATOM 3595 N N . CYS A 1 453 ? -6.158 3.683 36.234 1.00 60.53 453 CYS A N 1
ATOM 3596 C CA . CYS A 1 453 ? -6.713 3.030 35.047 1.00 60.53 453 CYS A CA 1
ATOM 3597 C C . CYS A 1 453 ? -7.557 3.977 34.176 1.00 60.53 453 CYS A C 1
ATOM 3599 O O . CYS A 1 453 ? -8.297 4.827 34.675 1.00 60.53 453 CYS A O 1
ATOM 3601 N N . GLN A 1 454 ? -7.507 3.779 32.857 1.00 59.78 454 GLN A N 1
ATOM 3602 C CA . GLN A 1 454 ? -8.281 4.558 31.891 1.00 59.78 454 GLN A CA 1
ATOM 3603 C C . GLN A 1 454 ? -9.740 4.073 31.814 1.00 59.78 454 GLN A C 1
ATOM 3605 O O . GLN A 1 454 ? -10.005 2.878 31.709 1.00 59.78 454 GLN A O 1
ATOM 3610 N N . HIS A 1 455 ? -10.707 4.997 31.816 1.00 57.28 455 HIS A N 1
ATOM 3611 C CA . HIS A 1 455 ? -12.125 4.627 31.774 1.00 57.28 455 HIS A CA 1
ATOM 3612 C C . HIS A 1 455 ? -12.557 4.207 30.356 1.00 57.28 455 HIS A C 1
ATOM 3614 O O . HIS A 1 455 ? -12.698 5.033 29.442 1.00 57.28 455 HIS A O 1
ATOM 3620 N N . THR A 1 456 ? -12.789 2.913 30.162 1.00 61.69 456 THR A N 1
ATOM 3621 C CA . THR A 1 456 ? -13.512 2.354 29.012 1.00 61.69 456 THR A CA 1
ATOM 3622 C C . THR A 1 456 ? -15.019 2.320 29.289 1.00 61.69 456 THR A C 1
ATOM 3624 O O . THR A 1 456 ? -15.463 2.558 30.416 1.00 61.69 456 THR A O 1
ATOM 3627 N N . HIS A 1 457 ? -15.814 2.088 28.241 1.00 58.66 457 HIS A N 1
ATOM 3628 C CA . HIS A 1 457 ? -17.206 1.675 28.400 1.00 58.66 457 HIS A CA 1
ATOM 3629 C C . HIS A 1 457 ? -17.234 0.148 28.405 1.00 58.66 457 HIS A C 1
ATOM 3631 O O . HIS A 1 457 ? -16.628 -0.474 27.531 1.00 58.66 457 HIS A O 1
ATOM 3637 N N . VAL A 1 458 ? -17.926 -0.417 29.390 1.00 71.56 458 VAL A N 1
ATOM 3638 C CA . VAL A 1 458 ? -18.193 -1.850 29.510 1.00 71.56 458 VAL A CA 1
ATOM 3639 C C . VAL A 1 458 ? -19.709 -2.014 29.544 1.00 71.56 458 VAL A C 1
ATOM 3641 O O . VAL A 1 458 ? -20.392 -1.262 30.245 1.00 71.56 458 VAL A O 1
ATOM 3644 N N . LEU A 1 459 ? -20.232 -2.944 28.754 1.00 71.44 459 LEU A N 1
ATOM 3645 C CA . LEU A 1 459 ? -21.611 -3.410 28.837 1.00 71.44 459 LEU A CA 1
ATOM 3646 C C . LEU A 1 459 ? -21.608 -4.682 29.683 1.00 71.44 459 LEU A C 1
ATOM 3648 O O . LEU A 1 459 ? -20.836 -5.591 29.396 1.00 71.44 459 LEU A O 1
ATOM 3652 N N . ASN A 1 460 ? -22.446 -4.729 30.720 1.00 78.38 460 ASN A N 1
ATOM 3653 C CA . ASN A 1 460 ? -22.563 -5.890 31.599 1.00 78.38 460 ASN A CA 1
ATOM 3654 C C . ASN A 1 460 ? -23.904 -6.585 31.358 1.00 78.38 460 ASN A C 1
ATOM 3656 O O . ASN A 1 460 ? -24.960 -5.977 31.555 1.00 78.38 460 ASN A O 1
ATOM 3660 N N . THR A 1 461 ? -23.853 -7.863 31.013 1.00 81.00 461 THR A N 1
ATOM 3661 C CA . THR A 1 461 ? -24.997 -8.775 30.897 1.00 81.00 461 THR A CA 1
ATOM 3662 C C . THR A 1 461 ? -24.935 -9.792 32.040 1.00 81.00 461 THR A C 1
ATOM 3664 O O . THR A 1 461 ? -23.862 -10.268 32.403 1.00 81.00 461 THR A O 1
ATOM 3667 N N . LYS A 1 462 ? -26.079 -10.099 32.666 1.00 82.19 462 LYS A N 1
ATOM 3668 C CA . LYS A 1 462 ? -26.191 -11.102 33.739 1.00 82.19 462 LYS A CA 1
ATOM 3669 C C . LYS A 1 462 ? -27.282 -12.093 33.375 1.00 82.19 462 LYS A C 1
ATOM 3671 O O . LYS A 1 462 ? -28.417 -11.681 33.151 1.00 82.19 462 LYS A O 1
ATOM 3676 N N . ASP A 1 463 ? -26.925 -13.368 33.354 1.00 80.12 463 ASP A N 1
ATOM 3677 C CA . ASP A 1 463 ? -27.794 -14.470 32.955 1.00 80.12 463 ASP A CA 1
ATOM 3678 C C . ASP A 1 463 ? -27.670 -15.652 33.936 1.00 80.12 463 ASP A C 1
ATOM 3680 O O . ASP A 1 463 ? -26.750 -15.713 34.760 1.00 80.12 463 ASP A O 1
ATOM 3684 N N . VAL A 1 464 ? -28.616 -16.589 33.881 1.00 83.56 464 VAL A N 1
ATOM 3685 C CA . VAL A 1 464 ? -28.681 -17.770 34.751 1.00 83.56 464 VAL A CA 1
ATOM 3686 C C . VAL A 1 464 ? -28.892 -19.016 33.895 1.00 83.56 464 VAL A C 1
ATOM 3688 O O . VAL A 1 464 ? -30.015 -19.395 33.570 1.00 83.56 464 VAL A O 1
ATOM 3691 N N . ILE A 1 465 ? -27.790 -19.685 33.560 1.00 84.44 465 ILE A N 1
ATOM 3692 C CA . ILE A 1 465 ? -27.809 -20.921 32.774 1.00 84.44 465 ILE A CA 1
ATOM 3693 C C . ILE A 1 465 ? -28.145 -22.082 33.713 1.00 84.44 465 ILE A C 1
ATOM 3695 O O . ILE A 1 465 ? -27.395 -22.349 34.652 1.00 84.44 465 ILE A O 1
ATOM 3699 N N . CYS A 1 466 ? -29.261 -22.772 33.474 1.00 84.94 466 CYS A N 1
ATOM 3700 C CA . CYS A 1 466 ? -29.688 -23.933 34.258 1.00 84.94 466 CYS A CA 1
ATOM 3701 C C . CYS A 1 466 ? -29.570 -25.227 33.452 1.00 84.94 466 CYS A C 1
ATOM 3703 O O . CYS A 1 466 ? -30.334 -25.458 32.517 1.00 84.94 466 CYS A O 1
ATOM 3705 N N . ASP A 1 467 ? -28.641 -26.092 33.856 1.00 82.81 467 ASP A N 1
ATOM 3706 C CA . ASP A 1 467 ? -28.434 -27.396 33.233 1.00 82.81 467 ASP A CA 1
ATOM 3707 C C . ASP A 1 467 ? -29.421 -28.421 33.837 1.00 82.81 467 ASP A C 1
ATOM 3709 O O . ASP A 1 467 ? -29.242 -28.882 34.969 1.00 82.81 467 ASP A O 1
ATOM 3713 N N . GLY A 1 468 ? -30.479 -28.768 33.096 1.00 80.00 468 GLY A N 1
ATOM 3714 C CA . GLY A 1 468 ? -31.490 -29.770 33.476 1.00 80.00 468 GLY A CA 1
ATOM 3715 C C . GLY A 1 468 ? -32.900 -29.208 33.708 1.00 80.00 468 GLY A C 1
ATOM 3716 O O . GLY A 1 468 ? -33.151 -28.017 33.549 1.00 80.00 468 GLY A O 1
ATOM 3717 N N . TYR A 1 469 ? -33.840 -30.081 34.090 1.00 72.62 469 TYR A N 1
ATOM 3718 C CA . TYR A 1 469 ? -35.260 -29.747 34.264 1.00 72.62 469 TYR A CA 1
ATOM 3719 C C . TYR A 1 469 ? -35.765 -30.112 35.667 1.00 72.62 469 TYR A C 1
ATOM 3721 O O . TYR A 1 469 ? -35.422 -31.160 36.210 1.00 72.62 469 TYR A O 1
ATOM 3729 N N . GLY A 1 470 ? -36.646 -29.284 36.235 1.00 76.88 470 GLY A N 1
ATOM 3730 C CA . GLY A 1 470 ? -37.265 -29.542 37.538 1.00 76.88 470 GLY A CA 1
ATOM 3731 C C . GLY A 1 470 ? -36.372 -29.172 38.728 1.00 76.88 470 GLY A C 1
ATOM 3732 O O . GLY A 1 470 ? -35.616 -28.207 38.668 1.00 76.88 470 GLY A O 1
ATOM 3733 N N . LYS A 1 471 ? -36.503 -29.906 39.842 1.00 75.00 471 LYS A N 1
ATOM 3734 C CA . LYS A 1 471 ? -35.832 -29.577 41.117 1.00 75.00 471 LYS A CA 1
ATOM 3735 C C . LYS A 1 471 ? -34.330 -29.873 41.134 1.00 75.00 471 LYS A C 1
ATOM 3737 O O . LYS A 1 471 ? -33.624 -29.273 41.936 1.00 75.00 471 LYS A O 1
ATOM 3742 N N . ASP A 1 472 ? -33.861 -30.747 40.248 1.00 81.31 472 ASP A N 1
ATOM 3743 C CA . ASP A 1 472 ? -32.456 -31.164 40.160 1.00 81.31 472 ASP A CA 1
ATOM 3744 C C . ASP A 1 472 ? -31.649 -30.340 39.133 1.00 81.31 472 ASP A C 1
ATOM 3746 O O . ASP A 1 472 ? -30.480 -30.630 38.874 1.00 81.31 472 ASP A O 1
ATOM 3750 N N . ALA A 1 473 ? -32.260 -29.303 38.542 1.00 82.69 473 ALA A N 1
ATOM 3751 C CA . ALA A 1 473 ? -31.623 -28.426 37.564 1.00 82.69 473 ALA A CA 1
ATOM 3752 C C . ALA A 1 473 ? -30.465 -27.625 38.189 1.00 82.69 473 ALA A C 1
ATOM 3754 O O . ALA A 1 473 ? -30.634 -26.890 39.166 1.00 82.69 473 ALA A O 1
ATOM 3755 N N . ARG A 1 474 ? -29.270 -27.735 37.601 1.00 86.75 474 ARG A N 1
ATOM 3756 C CA . ARG A 1 474 ? -28.056 -27.081 38.098 1.00 86.75 474 ARG A CA 1
ATOM 3757 C C . ARG A 1 474 ? -27.917 -25.683 37.501 1.00 86.75 474 ARG A C 1
ATOM 3759 O O . ARG A 1 474 ? -27.302 -25.502 36.456 1.00 86.75 474 ARG A O 1
ATOM 3766 N N . CYS A 1 475 ? -28.471 -24.691 38.187 1.00 83.56 475 CYS A N 1
ATOM 3767 C CA . CYS A 1 475 ? -28.330 -23.286 37.807 1.00 83.56 475 CYS A CA 1
ATOM 3768 C C . CYS A 1 475 ? -26.959 -22.703 38.184 1.00 83.56 475 CYS A C 1
ATOM 3770 O O . CYS A 1 475 ? -26.506 -22.832 39.324 1.00 83.56 475 CYS A O 1
ATOM 3772 N N . ARG A 1 476 ? -26.326 -22.013 37.231 1.00 84.06 476 ARG A N 1
ATOM 3773 C CA . ARG A 1 476 ? -25.119 -21.198 37.409 1.00 84.06 476 ARG A CA 1
ATOM 3774 C C . ARG A 1 476 ? -25.357 -19.785 36.880 1.00 84.06 476 ARG A C 1
ATOM 3776 O O . ARG A 1 476 ? -25.810 -19.599 35.754 1.00 84.06 476 ARG A O 1
ATOM 3783 N N . ASN A 1 477 ? -25.010 -18.789 37.687 1.00 82.00 477 ASN A N 1
ATOM 3784 C CA . ASN A 1 477 ? -25.030 -17.396 37.251 1.00 82.00 477 ASN A CA 1
ATOM 3785 C C . ASN A 1 477 ? -23.820 -17.145 36.343 1.00 82.00 477 ASN A C 1
ATOM 3787 O O . ASN A 1 477 ? -22.707 -17.563 36.672 1.00 82.00 477 ASN A O 1
ATOM 3791 N N . VAL A 1 478 ? -24.034 -16.444 35.236 1.00 82.69 478 VAL A N 1
ATOM 3792 C CA . VAL A 1 478 ? -22.990 -15.997 34.312 1.00 82.69 478 VAL A CA 1
ATOM 3793 C C . VAL A 1 478 ? -23.077 -14.478 34.206 1.00 82.69 478 VAL A C 1
ATOM 3795 O O . VAL A 1 478 ? -24.163 -13.921 34.065 1.00 82.69 478 VAL A O 1
ATOM 3798 N N . GLU A 1 479 ? -21.934 -13.805 34.308 1.00 83.81 479 GLU A N 1
ATOM 3799 C CA . GLU A 1 479 ? -21.812 -12.376 34.026 1.00 83.81 479 GLU A CA 1
ATOM 3800 C C . GLU A 1 479 ? -20.832 -12.198 32.868 1.00 83.81 479 GLU A C 1
ATOM 3802 O O . GLU A 1 479 ? -19.733 -12.754 32.874 1.00 83.81 479 GLU A O 1
ATOM 3807 N N . GLU A 1 480 ? -21.272 -11.462 31.858 1.00 85.38 480 GLU A N 1
ATOM 3808 C CA . GLU A 1 480 ? -20.557 -11.186 30.620 1.00 85.38 480 GLU A CA 1
ATOM 3809 C C . GLU A 1 480 ? -20.271 -9.680 30.542 1.00 85.38 480 GLU A C 1
ATOM 3811 O O . GLU A 1 480 ? -21.056 -8.846 31.003 1.00 85.38 480 GLU A O 1
ATOM 3816 N N . HIS A 1 481 ? -19.102 -9.333 29.998 1.00 85.25 481 HIS A N 1
ATOM 3817 C CA . HIS A 1 481 ? -18.568 -7.974 29.996 1.00 85.25 481 HIS A CA 1
ATOM 3818 C C . HIS A 1 481 ? -18.020 -7.610 28.612 1.00 85.25 481 HIS A C 1
ATOM 3820 O O . HIS A 1 481 ? -16.850 -7.856 28.319 1.00 85.25 481 HIS A O 1
ATOM 3826 N N . THR A 1 482 ? -18.835 -6.989 27.760 1.00 86.31 482 THR A N 1
ATOM 3827 C CA . THR A 1 482 ? -18.395 -6.516 26.438 1.00 86.31 482 THR A CA 1
ATOM 3828 C C . THR A 1 482 ? -17.695 -5.162 26.568 1.00 86.31 482 THR A C 1
ATOM 3830 O O . THR A 1 482 ? -18.268 -4.209 27.101 1.00 86.31 482 THR A O 1
ATOM 3833 N N . PHE A 1 483 ? -16.470 -5.026 26.055 1.00 86.88 483 PHE A N 1
ATOM 3834 C CA . PHE A 1 483 ? -15.698 -3.777 26.097 1.00 86.88 483 PHE A CA 1
ATOM 3835 C C . PHE A 1 483 ? -14.915 -3.536 24.801 1.00 86.88 483 PHE A C 1
ATOM 3837 O O . PHE A 1 483 ? -14.474 -4.465 24.134 1.00 86.88 483 PHE A O 1
ATOM 3844 N N . THR A 1 484 ? -14.693 -2.266 24.451 1.00 85.44 484 THR A N 1
ATOM 3845 C CA . THR A 1 484 ? -13.968 -1.882 23.225 1.00 85.44 484 THR A CA 1
ATOM 3846 C C . THR A 1 484 ? -12.572 -1.339 23.535 1.00 85.44 484 THR A C 1
ATOM 3848 O O . THR A 1 484 ? -12.446 -0.280 24.161 1.00 85.44 484 THR A O 1
ATOM 3851 N N . MET A 1 485 ? -11.530 -2.016 23.049 1.00 85.88 485 MET A N 1
ATOM 3852 C CA . MET A 1 485 ? -10.128 -1.576 23.137 1.00 85.88 485 MET A CA 1
ATOM 3853 C C . MET A 1 485 ? -9.697 -0.832 21.859 1.00 85.88 485 MET A C 1
ATOM 3855 O O . MET A 1 485 ? -10.308 -0.981 20.804 1.00 85.88 485 MET A O 1
ATOM 3859 N N . SER A 1 486 ? -8.661 0.008 21.936 1.00 81.62 486 SER A N 1
ATOM 3860 C CA . SER A 1 486 ? -8.120 0.745 20.777 1.00 81.62 486 SER A CA 1
ATOM 3861 C C . SER A 1 486 ? -6.710 1.282 21.042 1.00 81.62 486 SER A C 1
ATOM 3863 O O . SER A 1 486 ? -6.286 1.361 22.190 1.00 81.62 486 SER A O 1
ATOM 3865 N N . ASN A 1 487 ? -6.009 1.779 20.018 1.00 74.75 487 ASN A N 1
ATOM 3866 C CA . ASN A 1 487 ? -4.669 2.367 20.185 1.00 74.75 487 ASN A CA 1
ATOM 3867 C C . ASN A 1 487 ? -4.615 3.572 21.156 1.00 74.75 487 ASN A C 1
ATOM 3869 O O . ASN A 1 487 ? -3.543 3.841 21.699 1.00 74.75 487 ASN A O 1
ATOM 3873 N N . PHE A 1 488 ? -5.747 4.257 21.395 1.00 74.50 488 PHE A N 1
ATOM 3874 C CA . PHE A 1 488 ? -5.909 5.345 22.382 1.00 74.50 488 PHE A CA 1
ATOM 3875 C C . PHE A 1 488 ? -6.526 4.895 23.721 1.00 74.50 488 PHE A C 1
ATOM 3877 O O . PHE A 1 488 ? -6.489 5.644 24.697 1.00 74.50 488 PHE A O 1
ATOM 3884 N N . LYS A 1 489 ? -7.128 3.699 23.756 1.00 82.19 489 LYS A N 1
ATOM 3885 C CA . LYS A 1 489 ? -7.674 3.030 24.946 1.00 82.19 489 LYS A CA 1
ATOM 3886 C C . LYS A 1 489 ? -7.163 1.594 24.984 1.00 82.19 489 LYS A C 1
ATOM 3888 O O . LYS A 1 489 ? -7.903 0.657 24.678 1.00 82.19 489 LYS A O 1
ATOM 3893 N N . ARG A 1 490 ? -5.863 1.448 25.256 1.00 84.88 490 ARG A N 1
ATOM 3894 C CA . ARG A 1 490 ? -5.161 0.155 25.202 1.00 84.88 490 ARG A CA 1
ATOM 3895 C C . ARG A 1 490 ? -5.395 -0.707 26.432 1.00 84.88 490 ARG A C 1
ATOM 3897 O O . ARG A 1 490 ? -5.045 -1.876 26.403 1.00 84.88 490 ARG A O 1
ATOM 3904 N N . GLU A 1 491 ? -5.947 -0.149 27.503 1.00 88.62 491 GLU A N 1
ATOM 3905 C CA . GLU A 1 491 ? -6.069 -0.833 28.787 1.00 88.62 491 GLU A CA 1
ATOM 3906 C C . GLU A 1 491 ? -7.505 -0.787 29.310 1.00 88.62 491 GLU A C 1
ATOM 3908 O O . GLU A 1 491 ? -8.192 0.232 29.213 1.00 88.62 491 GLU A O 1
ATOM 3913 N N . VAL A 1 492 ? -7.945 -1.915 29.865 1.00 88.50 492 VAL A N 1
ATOM 3914 C CA . VAL A 1 492 ? -9.229 -2.105 30.544 1.00 88.50 492 VAL A CA 1
ATOM 3915 C C . VAL A 1 492 ? -8.919 -2.603 31.950 1.00 88.50 492 VAL A C 1
ATOM 3917 O O . VAL A 1 492 ? -8.216 -3.599 32.104 1.00 88.50 492 VAL A O 1
ATOM 3920 N N . CYS A 1 493 ? -9.452 -1.939 32.973 1.00 87.25 493 CYS A N 1
ATOM 3921 C CA . CYS A 1 493 ? -9.408 -2.430 34.349 1.00 87.25 493 CYS A CA 1
ATOM 3922 C C . CYS A 1 493 ? -10.829 -2.681 34.844 1.00 87.25 493 CYS A C 1
ATOM 3924 O O . CYS A 1 493 ? -11.676 -1.792 34.752 1.00 87.25 493 CYS A O 1
ATOM 3926 N N . MET A 1 494 ? -11.079 -3.855 35.417 1.00 85.44 494 MET A N 1
ATOM 3927 C CA . MET A 1 494 ? -12.372 -4.216 35.998 1.00 85.44 494 MET A CA 1
ATOM 3928 C C . MET A 1 494 ? -12.210 -4.859 37.375 1.00 85.44 494 MET A C 1
ATOM 3930 O O . MET A 1 494 ? -11.234 -5.556 37.658 1.00 85.44 494 MET A O 1
ATOM 3934 N N . LYS A 1 495 ? -13.186 -4.596 38.246 1.00 87.00 495 LYS A N 1
ATOM 3935 C CA . LYS A 1 495 ? -13.290 -5.177 39.587 1.00 87.00 495 LYS A CA 1
ATOM 3936 C C . LYS A 1 495 ? -14.307 -6.311 39.534 1.00 87.00 495 LYS A C 1
ATOM 3938 O O . LYS A 1 495 ? -15.462 -6.064 39.205 1.00 87.00 495 LYS A O 1
ATOM 3943 N N . ILE A 1 496 ? -13.878 -7.526 39.853 1.00 85.88 496 ILE A N 1
ATOM 3944 C CA . ILE A 1 496 ? -14.740 -8.707 39.926 1.00 85.88 496 ILE A CA 1
ATOM 3945 C C . ILE A 1 496 ? -15.303 -8.762 41.346 1.00 85.88 496 ILE A C 1
ATOM 3947 O O . ILE A 1 496 ? -14.557 -8.954 42.310 1.00 85.88 496 ILE A O 1
ATOM 3951 N N . VAL A 1 497 ? -16.610 -8.534 41.468 1.00 84.50 497 VAL A N 1
ATOM 3952 C CA . VAL A 1 497 ? -17.319 -8.320 42.737 1.00 84.50 497 VAL A CA 1
ATOM 3953 C C . VAL A 1 497 ? -18.463 -9.323 42.860 1.00 84.50 497 VAL A C 1
ATOM 3955 O O . VAL A 1 497 ? -19.210 -9.535 41.907 1.00 84.50 497 VAL A O 1
ATOM 3958 N N . TYR A 1 498 ? -18.624 -9.925 44.035 1.00 82.31 498 TYR A N 1
ATOM 3959 C CA . TYR A 1 498 ? -19.682 -10.888 44.335 1.00 82.31 498 TYR A CA 1
ATOM 3960 C C . TYR A 1 498 ? -20.320 -10.534 45.676 1.00 82.31 498 TYR A C 1
ATOM 3962 O O . TYR A 1 498 ? -19.627 -10.463 46.683 1.00 82.31 498 TYR A O 1
ATOM 3970 N N . LYS A 1 499 ? -21.643 -10.308 45.688 1.00 82.44 499 LYS A N 1
ATOM 3971 C CA . LYS A 1 499 ? -22.385 -9.830 46.875 1.00 82.44 499 LYS A CA 1
ATOM 3972 C C . LYS A 1 499 ? -21.728 -8.597 47.525 1.00 82.44 499 LYS A C 1
ATOM 3974 O O . LYS A 1 499 ? -21.557 -8.544 48.736 1.00 82.44 499 LYS A O 1
ATOM 3979 N N . ASP A 1 500 ? -21.324 -7.647 46.683 1.00 81.81 500 ASP A N 1
ATOM 3980 C CA . ASP A 1 500 ? -20.613 -6.407 47.031 1.00 81.81 500 ASP A CA 1
ATOM 3981 C C . ASP A 1 500 ? -19.202 -6.572 47.649 1.00 81.81 500 ASP A C 1
ATOM 3983 O O . ASP A 1 500 ? -18.505 -5.578 47.857 1.00 81.81 500 ASP A O 1
ATOM 3987 N N . GLU A 1 501 ? -18.704 -7.804 47.819 1.00 88.06 501 GLU A N 1
ATOM 3988 C CA . GLU A 1 501 ? -17.308 -8.090 48.176 1.00 88.06 501 GLU A CA 1
ATOM 3989 C C . GLU A 1 501 ? -16.409 -8.208 46.932 1.00 88.06 501 GLU A C 1
ATOM 3991 O O . GLU A 1 501 ? -16.755 -8.846 45.935 1.00 88.06 501 GLU A O 1
ATOM 3996 N N . LEU A 1 502 ? -15.216 -7.607 46.985 1.00 86.12 502 LEU A N 1
ATOM 3997 C CA . LEU A 1 502 ? -14.213 -7.697 45.920 1.00 86.12 502 LEU A CA 1
ATOM 3998 C C . LEU A 1 502 ? -13.513 -9.065 45.959 1.00 86.12 502 LEU A C 1
ATOM 4000 O O . LEU A 1 502 ? -12.822 -9.373 46.925 1.00 86.12 502 LEU A O 1
ATOM 4004 N N . ILE A 1 503 ? -13.619 -9.848 44.883 1.00 89.00 503 ILE A N 1
ATOM 4005 C CA . ILE A 1 503 ? -12.878 -11.111 44.722 1.00 89.00 503 ILE A CA 1
ATOM 4006 C C . ILE A 1 503 ? -11.507 -10.856 44.087 1.00 89.00 503 ILE A C 1
ATOM 4008 O O . ILE A 1 503 ? -10.491 -11.377 44.554 1.00 89.00 503 ILE A O 1
ATOM 4012 N N . ALA A 1 504 ? -11.478 -10.085 42.998 1.00 89.31 504 ALA A N 1
ATOM 4013 C CA . ALA A 1 504 ? -10.275 -9.868 42.199 1.00 89.31 504 ALA A CA 1
ATOM 4014 C C . ALA A 1 504 ? -10.332 -8.569 41.385 1.00 89.31 504 ALA A C 1
ATOM 4016 O O . ALA A 1 504 ? -11.402 -8.015 41.125 1.00 89.31 504 ALA A O 1
ATOM 4017 N N . THR A 1 505 ? -9.173 -8.118 40.916 1.00 90.00 505 THR A N 1
ATOM 4018 C CA . THR A 1 505 ? -9.041 -7.062 39.909 1.00 90.00 505 THR A CA 1
ATOM 4019 C C . THR A 1 505 ? -8.354 -7.604 38.666 1.00 90.00 505 THR A C 1
ATOM 4021 O O . THR A 1 505 ? -7.282 -8.200 38.762 1.00 90.00 505 THR A O 1
ATOM 4024 N N . MET A 1 506 ? -8.967 -7.392 37.501 1.00 89.19 506 MET A N 1
ATOM 4025 C CA . MET A 1 506 ? -8.400 -7.763 36.205 1.00 89.19 506 MET A CA 1
ATOM 4026 C C . MET A 1 506 ? -7.972 -6.511 35.443 1.00 89.19 506 MET A C 1
ATOM 4028 O O . MET A 1 506 ? -8.733 -5.548 35.341 1.00 89.19 506 MET A O 1
ATOM 4032 N N . HIS A 1 507 ? -6.768 -6.552 34.884 1.00 89.75 507 HIS A N 1
ATOM 4033 C CA . HIS A 1 507 ? -6.183 -5.545 34.006 1.00 89.75 507 HIS A CA 1
ATOM 4034 C C . HIS A 1 507 ? -5.825 -6.219 32.681 1.00 89.75 507 HIS A C 1
ATOM 4036 O O . HIS A 1 507 ? -5.037 -7.161 32.647 1.00 89.75 507 HIS A O 1
ATOM 4042 N N . LEU A 1 508 ? -6.451 -5.776 31.595 1.00 90.69 508 LEU A N 1
ATOM 4043 C CA . LEU A 1 508 ? -6.259 -6.309 30.251 1.00 90.69 508 LEU A CA 1
ATOM 4044 C C . LEU A 1 508 ? -5.646 -5.224 29.369 1.00 90.69 508 LEU A C 1
ATOM 4046 O O . LEU A 1 508 ? -6.205 -4.133 29.250 1.00 90.69 508 LEU A O 1
ATOM 4050 N N . LYS A 1 509 ? -4.512 -5.534 28.742 1.00 91.31 509 LYS A N 1
ATOM 4051 C CA . LYS A 1 509 ? -3.726 -4.614 27.919 1.00 91.31 509 LYS A CA 1
ATOM 4052 C C . LYS A 1 509 ? -3.590 -5.129 26.490 1.00 91.31 509 LYS A C 1
ATOM 4054 O O . LYS A 1 509 ? -3.146 -6.252 26.278 1.00 91.31 509 LYS A O 1
ATOM 4059 N N . LEU A 1 510 ? -3.939 -4.287 25.523 1.00 91.19 510 LEU A N 1
ATOM 4060 C CA . LEU A 1 510 ? -3.672 -4.471 24.101 1.00 91.19 510 LEU A CA 1
ATOM 4061 C C . LEU A 1 510 ? -2.271 -3.935 23.796 1.00 91.19 510 LEU A C 1
ATOM 4063 O O . LEU A 1 510 ? -2.062 -2.721 23.724 1.00 91.19 510 LEU A O 1
ATOM 4067 N N . ASP A 1 511 ? -1.320 -4.847 23.618 1.00 90.44 511 ASP A N 1
ATOM 4068 C CA . ASP A 1 511 ? 0.056 -4.497 23.264 1.00 90.44 511 ASP A CA 1
ATOM 4069 C C . ASP A 1 511 ? 0.148 -4.110 21.782 1.00 90.44 511 ASP A C 1
ATOM 4071 O O . ASP A 1 511 ? 0.681 -3.047 21.446 1.00 90.44 511 ASP A O 1
ATOM 4075 N N . SER A 1 512 ? -0.414 -4.940 20.896 1.00 89.94 512 SER A N 1
ATOM 4076 C CA . SER A 1 512 ? -0.412 -4.716 19.448 1.00 89.94 512 SER A CA 1
ATOM 4077 C C . SER A 1 512 ? -1.546 -5.452 18.722 1.00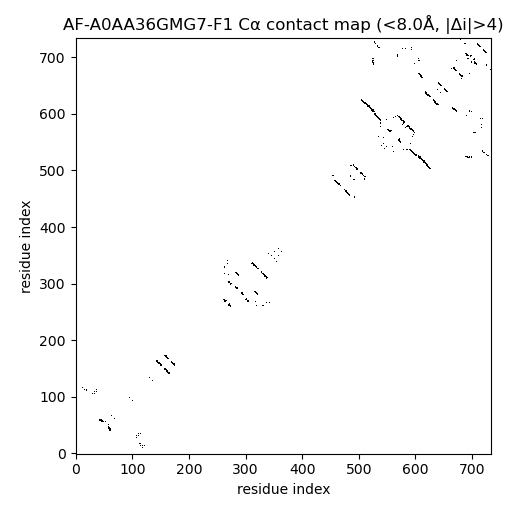 89.94 512 SER A C 1
ATOM 4079 O O . SER A 1 512 ? -2.155 -6.385 19.242 1.00 89.94 512 SER A O 1
ATOM 4081 N N . ILE A 1 513 ? -1.820 -5.021 17.487 1.00 89.00 513 ILE A N 1
ATOM 4082 C CA . ILE A 1 513 ? -2.596 -5.774 16.496 1.00 89.00 513 ILE A CA 1
ATOM 4083 C C . ILE A 1 513 ? -1.608 -6.160 15.394 1.00 89.00 513 ILE A C 1
ATOM 4085 O O . ILE A 1 513 ? -1.021 -5.273 14.767 1.00 89.00 513 ILE A O 1
ATOM 4089 N N . ARG A 1 514 ? -1.404 -7.460 15.184 1.00 89.12 514 ARG A N 1
ATOM 4090 C CA . ARG A 1 514 ? -0.590 -8.017 14.099 1.00 89.12 514 ARG A CA 1
ATOM 4091 C C . ARG A 1 514 ? -1.472 -8.208 12.859 1.00 89.12 514 ARG A C 1
ATOM 4093 O O . ARG A 1 514 ? -2.676 -8.440 12.972 1.00 89.12 514 ARG A O 1
ATOM 4100 N N . TYR A 1 515 ? -0.863 -8.048 11.688 1.00 89.69 515 TYR A N 1
ATOM 4101 C CA . TYR A 1 515 ? -1.493 -8.238 10.384 1.00 89.69 515 TYR A CA 1
ATOM 4102 C C . TYR A 1 515 ? -0.684 -9.290 9.637 1.00 89.69 515 TYR A C 1
ATOM 4104 O O . TYR A 1 515 ? 0.465 -9.042 9.275 1.00 89.69 515 TYR A O 1
ATOM 4112 N N . ASP A 1 516 ? -1.284 -10.451 9.422 1.00 88.75 516 ASP A N 1
ATOM 4113 C CA . ASP A 1 516 ? -0.618 -11.612 8.848 1.00 88.75 516 ASP A CA 1
ATOM 4114 C C . ASP A 1 516 ? -1.011 -11.714 7.363 1.00 88.75 516 ASP A C 1
ATOM 4116 O O . ASP A 1 516 ? -2.188 -11.873 7.021 1.00 88.75 516 ASP A O 1
ATOM 4120 N N . CYS A 1 517 ? -0.037 -11.528 6.466 1.00 89.00 517 CYS A N 1
ATOM 4121 C CA . CYS A 1 517 ? -0.257 -11.533 5.016 1.00 89.00 517 CYS A CA 1
ATOM 4122 C C . CYS A 1 517 ? -0.658 -12.927 4.519 1.00 89.00 517 CYS A C 1
ATOM 4124 O O . CYS A 1 517 ? 0.018 -13.908 4.823 1.00 89.00 517 CYS A O 1
ATOM 4126 N N . ILE A 1 518 ? -1.679 -12.993 3.661 1.00 89.62 518 ILE A N 1
ATOM 4127 C CA . ILE A 1 518 ? -1.928 -14.153 2.799 1.00 89.62 518 ILE A CA 1
ATOM 4128 C C . ILE A 1 518 ? -1.396 -13.799 1.396 1.00 89.62 518 ILE A C 1
ATOM 4130 O O . ILE A 1 518 ? -2.036 -13.011 0.691 1.00 89.62 518 ILE A O 1
ATOM 4134 N N . PRO A 1 519 ? -0.202 -14.284 0.996 1.00 91.19 519 PRO A N 1
ATOM 4135 C CA . PRO A 1 519 ? 0.488 -13.801 -0.197 1.00 91.19 519 PRO A CA 1
ATOM 4136 C C . PRO A 1 519 ? -0.055 -14.417 -1.492 1.00 91.19 519 PRO A C 1
ATOM 4138 O O . PRO A 1 519 ? -0.347 -15.607 -1.568 1.00 91.19 519 PRO A O 1
ATOM 4141 N N . VAL A 1 520 ? -0.103 -13.605 -2.551 1.00 92.81 520 VAL A N 1
ATOM 4142 C CA . VAL A 1 520 ? -0.347 -14.039 -3.933 1.00 92.81 520 VAL A CA 1
ATOM 4143 C C . VAL A 1 520 ? 0.801 -13.563 -4.822 1.00 92.81 520 VAL A C 1
ATOM 4145 O O . VAL A 1 520 ? 1.003 -12.360 -5.023 1.00 92.81 520 VAL A O 1
ATOM 4148 N N . THR A 1 521 ? 1.567 -14.515 -5.351 1.00 93.38 521 THR A N 1
ATOM 4149 C CA . THR A 1 521 ? 2.751 -14.285 -6.190 1.00 93.38 521 THR A CA 1
ATOM 4150 C C . THR A 1 521 ? 2.372 -13.771 -7.583 1.00 93.38 521 THR A C 1
ATOM 4152 O O . THR A 1 521 ? 1.560 -14.377 -8.278 1.00 93.38 521 THR A O 1
ATOM 4155 N N . HIS A 1 522 ? 2.992 -12.673 -8.033 1.00 92.25 522 HIS A N 1
ATOM 4156 C CA . HIS A 1 522 ? 2.820 -12.127 -9.392 1.00 92.25 522 HIS A CA 1
ATOM 4157 C C . HIS A 1 522 ? 3.878 -12.664 -10.360 1.00 92.25 522 HIS A C 1
ATOM 4159 O O . HIS A 1 522 ? 3.553 -13.008 -11.495 1.00 92.25 522 HIS A O 1
ATOM 4165 N N . PHE A 1 523 ? 5.150 -12.676 -9.949 1.00 94.50 523 PHE A N 1
ATOM 4166 C CA . PHE A 1 523 ? 6.275 -13.198 -10.735 1.00 94.50 523 PHE A CA 1
ATOM 4167 C C . PHE A 1 523 ? 7.539 -13.351 -9.879 1.00 94.50 523 PHE A C 1
ATOM 4169 O O . PHE A 1 523 ? 7.698 -12.700 -8.848 1.00 94.50 523 PHE A O 1
ATOM 4176 N N . PHE A 1 524 ? 8.478 -14.157 -10.370 1.00 94.88 524 PHE A N 1
ATOM 4177 C CA . PHE A 1 524 ? 9.845 -14.250 -9.857 1.00 94.88 524 PHE A CA 1
ATOM 4178 C C . PHE A 1 524 ? 10.803 -13.409 -10.711 1.00 94.88 524 PHE A C 1
ATOM 4180 O O . PHE A 1 524 ? 10.550 -13.169 -11.896 1.00 94.88 524 PHE A O 1
ATOM 4187 N N . THR A 1 525 ? 11.918 -12.970 -10.135 1.00 94.31 525 THR A N 1
ATOM 4188 C CA . THR A 1 525 ? 12.949 -12.179 -10.821 1.00 94.31 525 THR A CA 1
ATOM 4189 C C . THR A 1 525 ? 14.340 -12.386 -10.194 1.00 94.31 525 THR A C 1
ATOM 4191 O O . THR A 1 525 ? 14.481 -13.119 -9.215 1.00 94.31 525 THR A O 1
ATOM 4194 N N . ARG A 1 526 ? 15.381 -11.783 -10.780 1.00 92.56 526 ARG A N 1
ATOM 4195 C CA . ARG A 1 526 ? 16.764 -11.733 -10.262 1.00 92.56 526 ARG A CA 1
ATOM 4196 C C . ARG A 1 526 ? 17.283 -10.303 -10.381 1.00 92.56 526 ARG A C 1
ATOM 4198 O O . ARG A 1 526 ? 16.940 -9.611 -11.346 1.00 92.56 526 ARG A O 1
ATOM 4205 N N . ASN A 1 527 ? 18.147 -9.883 -9.462 1.00 93.69 527 ASN A N 1
ATOM 4206 C CA . ASN A 1 527 ? 18.861 -8.621 -9.617 1.00 93.69 527 ASN A CA 1
ATOM 4207 C C . ASN A 1 527 ? 19.782 -8.700 -10.855 1.00 93.69 527 ASN A C 1
ATOM 4209 O O . ASN A 1 527 ? 20.496 -9.688 -11.051 1.00 93.69 527 ASN A O 1
ATOM 4213 N N . THR A 1 528 ? 19.670 -7.727 -11.761 1.00 92.62 528 THR A N 1
ATOM 4214 C CA . THR A 1 528 ? 20.142 -7.861 -13.152 1.00 92.62 528 THR A CA 1
ATOM 4215 C C . THR A 1 528 ? 20.562 -6.527 -13.774 1.00 92.62 528 THR A C 1
ATOM 4217 O O . THR A 1 528 ? 19.801 -5.561 -13.787 1.00 92.62 528 THR A O 1
ATOM 4220 N N . GLU A 1 529 ? 21.728 -6.498 -14.416 1.00 92.94 529 GLU A N 1
ATOM 4221 C CA . GLU A 1 529 ? 22.148 -5.389 -15.276 1.00 92.94 529 GLU A CA 1
ATOM 4222 C C . GLU A 1 529 ? 21.617 -5.601 -16.708 1.00 92.94 529 GLU A C 1
ATOM 4224 O O . GLU A 1 529 ? 21.738 -6.693 -17.273 1.00 92.94 529 GLU A O 1
ATOM 4229 N N . LEU A 1 530 ? 21.052 -4.564 -17.337 1.00 92.75 530 LEU A N 1
ATOM 4230 C CA . LEU A 1 530 ? 20.588 -4.615 -18.732 1.00 92.75 530 LEU A CA 1
ATOM 4231 C C . LEU A 1 530 ? 21.687 -4.194 -19.714 1.00 92.75 530 LEU A C 1
ATOM 4233 O O . LEU A 1 530 ? 21.813 -3.023 -20.082 1.00 92.75 530 LEU A O 1
ATOM 4237 N N . ARG A 1 531 ? 22.447 -5.170 -20.213 1.00 92.19 531 ARG A N 1
ATOM 4238 C CA . ARG A 1 531 ? 23.523 -4.943 -21.187 1.00 92.19 531 ARG A CA 1
ATOM 4239 C C . ARG A 1 531 ? 22.990 -4.921 -22.618 1.00 92.19 531 ARG A C 1
ATOM 4241 O O . ARG A 1 531 ? 22.064 -5.648 -22.973 1.00 92.19 531 ARG A O 1
ATOM 4248 N N . THR A 1 532 ? 23.582 -4.082 -23.470 1.00 92.75 532 THR A N 1
ATOM 4249 C CA . THR A 1 532 ? 23.238 -3.998 -24.900 1.00 92.75 532 THR A CA 1
ATOM 4250 C C . THR A 1 532 ? 24.457 -4.254 -25.773 1.00 92.75 532 THR A C 1
ATOM 4252 O O . THR A 1 532 ? 25.473 -3.579 -25.640 1.00 92.75 532 THR A O 1
ATOM 4255 N N . ILE A 1 533 ? 24.322 -5.180 -26.723 1.00 93.50 533 ILE A N 1
ATOM 4256 C CA . ILE A 1 533 ? 25.270 -5.383 -27.823 1.00 93.50 533 ILE A CA 1
ATOM 4257 C C . ILE A 1 533 ? 24.714 -4.755 -29.110 1.00 93.50 533 ILE A C 1
ATOM 4259 O O . ILE A 1 533 ? 23.498 -4.713 -29.309 1.00 93.50 533 ILE A O 1
ATOM 4263 N N . SER A 1 534 ? 25.582 -4.261 -29.996 1.00 94.56 534 SER A N 1
ATOM 4264 C CA . SER A 1 534 ? 25.183 -3.739 -31.311 1.00 94.56 534 SER A CA 1
ATOM 4265 C C . SER A 1 534 ? 26.199 -4.070 -32.404 1.00 94.56 534 SER A C 1
ATOM 4267 O O . SER A 1 534 ? 27.369 -4.314 -32.118 1.00 94.56 534 SER A O 1
ATOM 4269 N N . SER A 1 535 ? 25.737 -4.117 -33.654 1.00 94.19 535 SER A N 1
ATOM 4270 C CA . SER A 1 535 ? 26.553 -4.417 -34.831 1.00 94.19 535 SER A CA 1
ATOM 4271 C C . SER A 1 535 ? 26.002 -3.697 -36.062 1.00 94.19 535 SER A C 1
ATOM 4273 O O . SER A 1 535 ? 24.821 -3.835 -36.394 1.00 94.19 535 SER A O 1
ATOM 4275 N N . LYS A 1 536 ? 26.852 -2.923 -36.746 1.00 93.19 536 LYS A N 1
ATOM 4276 C CA . LYS A 1 536 ? 26.517 -2.273 -38.019 1.00 93.19 536 LYS A CA 1
ATOM 4277 C C . LYS A 1 536 ? 26.829 -3.202 -39.192 1.00 93.19 536 LYS A C 1
ATOM 4279 O O . LYS A 1 536 ? 27.921 -3.761 -39.288 1.00 93.19 536 LYS A O 1
ATOM 4284 N N . ARG A 1 537 ? 25.897 -3.291 -40.138 1.00 93.94 537 ARG A N 1
ATOM 4285 C CA . ARG A 1 537 ? 26.095 -3.880 -41.466 1.00 93.94 537 ARG A CA 1
ATOM 4286 C C . ARG A 1 537 ? 25.744 -2.867 -42.549 1.00 93.94 537 ARG A C 1
ATOM 4288 O O . ARG A 1 537 ? 24.762 -2.143 -42.427 1.00 93.94 537 ARG A O 1
ATOM 4295 N N . CYS A 1 538 ? 26.536 -2.819 -43.614 1.00 93.75 538 CYS A N 1
ATOM 4296 C CA . CYS A 1 538 ? 26.213 -2.031 -44.803 1.00 93.75 538 CYS A CA 1
ATOM 4297 C C . CYS A 1 538 ? 25.030 -2.642 -45.568 1.00 93.75 538 CYS A C 1
ATOM 4299 O O . CYS A 1 538 ? 24.742 -3.830 -45.416 1.00 93.75 538 CYS A O 1
ATOM 4301 N N . ALA A 1 539 ? 24.370 -1.850 -46.417 1.00 93.44 539 ALA A N 1
ATOM 4302 C CA . ALA A 1 539 ? 23.316 -2.349 -47.296 1.00 93.44 539 ALA A CA 1
ATOM 4303 C C . ALA A 1 539 ? 23.786 -3.580 -48.094 1.00 93.44 539 ALA A C 1
ATOM 4305 O O . ALA A 1 539 ? 24.867 -3.560 -48.683 1.00 93.44 539 ALA A O 1
ATOM 4306 N N . ARG A 1 540 ? 22.960 -4.634 -48.127 1.00 91.38 540 ARG A N 1
ATOM 4307 C CA . ARG A 1 540 ? 23.229 -5.934 -48.774 1.00 91.38 540 ARG A CA 1
ATOM 4308 C C . ARG A 1 540 ? 24.378 -6.758 -48.159 1.00 91.38 540 ARG A C 1
ATOM 4310 O O . ARG A 1 540 ? 24.749 -7.770 -48.745 1.00 91.38 540 ARG A O 1
ATOM 4317 N N . ALA A 1 541 ? 24.914 -6.383 -46.993 1.00 91.94 541 ALA A N 1
ATOM 4318 C CA . ALA A 1 541 ? 25.950 -7.144 -46.286 1.00 91.94 541 ALA A CA 1
ATOM 4319 C C . ALA A 1 541 ? 25.396 -7.867 -45.043 1.00 91.94 541 ALA A C 1
ATOM 4321 O O . ALA A 1 541 ? 24.674 -7.275 -44.236 1.00 91.94 541 ALA A O 1
ATOM 4322 N N . GLY A 1 542 ? 25.773 -9.137 -44.850 1.00 91.88 542 GLY A N 1
ATOM 4323 C CA . GLY A 1 542 ? 25.292 -9.956 -43.728 1.00 91.88 542 GLY A CA 1
ATOM 4324 C C . GLY A 1 542 ? 23.762 -10.010 -43.674 1.00 91.88 542 GLY A C 1
ATOM 4325 O O . GLY A 1 542 ? 23.105 -10.137 -44.705 1.00 91.88 542 GLY A O 1
ATOM 4326 N N . SER A 1 543 ? 23.183 -9.836 -42.486 1.00 93.56 543 SER A N 1
ATOM 4327 C CA . SER A 1 543 ? 21.723 -9.812 -42.312 1.00 93.56 543 SER A CA 1
ATOM 4328 C C . SER A 1 543 ? 21.015 -8.588 -42.919 1.00 93.56 543 SER A C 1
ATOM 4330 O O . SER A 1 543 ? 19.784 -8.541 -42.892 1.00 93.56 543 SER A O 1
ATOM 4332 N N . CYS A 1 544 ? 21.733 -7.578 -43.430 1.00 93.81 544 CYS A N 1
ATOM 4333 C CA . CYS A 1 544 ? 21.149 -6.310 -43.883 1.00 93.81 544 CYS A CA 1
ATOM 4334 C C . CYS A 1 544 ? 20.578 -6.375 -45.311 1.00 93.81 544 CYS A C 1
ATOM 4336 O O . CYS A 1 544 ? 21.105 -5.787 -46.259 1.00 93.81 544 CYS A O 1
ATOM 4338 N N . THR A 1 545 ? 19.472 -7.101 -45.464 1.00 91.38 545 THR A N 1
ATOM 4339 C CA . THR A 1 545 ? 18.661 -7.113 -46.688 1.00 91.38 545 THR A CA 1
ATOM 4340 C C . THR A 1 545 ? 17.766 -5.873 -46.787 1.00 91.38 545 THR A C 1
ATOM 4342 O O . THR A 1 545 ? 17.545 -5.153 -45.810 1.00 91.38 545 THR A O 1
ATOM 4345 N N . GLN A 1 546 ? 17.200 -5.634 -47.973 1.00 83.38 546 GLN A N 1
ATOM 4346 C CA . GLN A 1 546 ? 16.212 -4.574 -48.180 1.00 83.38 546 GLN A CA 1
ATOM 4347 C C . GLN A 1 546 ? 15.048 -4.710 -47.175 1.00 83.38 546 GLN A C 1
ATOM 4349 O O . GLN A 1 546 ? 14.601 -5.817 -46.877 1.00 83.38 546 GLN A O 1
ATOM 4354 N N . HIS A 1 547 ? 14.612 -3.582 -46.607 1.00 84.69 547 HIS A N 1
ATOM 4355 C CA . HIS A 1 547 ? 13.586 -3.471 -45.555 1.00 84.69 547 HIS A CA 1
ATOM 4356 C C . HIS A 1 547 ? 13.840 -4.245 -44.239 1.00 84.69 547 HIS A C 1
ATOM 4358 O O . HIS A 1 547 ? 12.971 -4.218 -43.366 1.00 84.69 547 HIS A O 1
ATOM 4364 N N . LYS A 1 548 ? 15.018 -4.859 -44.020 1.00 91.44 548 LYS A N 1
ATOM 4365 C CA . LYS A 1 548 ? 15.271 -5.721 -42.846 1.00 91.44 548 LYS A CA 1
ATOM 4366 C C . LYS A 1 548 ? 14.919 -5.057 -41.513 1.00 91.44 548 LYS A C 1
ATOM 4368 O O . LYS A 1 548 ? 14.238 -5.688 -40.701 1.00 91.44 548 LYS A O 1
ATOM 4373 N N . CYS A 1 549 ? 15.316 -3.800 -41.288 1.00 90.81 549 CYS A N 1
ATOM 4374 C CA . CYS A 1 549 ? 15.004 -3.124 -40.025 1.00 90.81 549 CYS A CA 1
ATOM 4375 C C . CYS A 1 549 ? 13.498 -2.977 -39.773 1.00 90.81 549 CYS A C 1
ATOM 4377 O O . CYS A 1 549 ? 13.065 -3.171 -38.643 1.00 90.81 549 CYS A O 1
ATOM 4379 N N . ARG A 1 550 ? 12.691 -2.749 -40.817 1.00 90.38 550 ARG A N 1
ATOM 4380 C CA . ARG A 1 550 ? 11.224 -2.644 -40.710 1.00 90.38 550 ARG A CA 1
ATOM 4381 C C . ARG A 1 550 ? 10.566 -3.984 -40.365 1.00 90.38 550 ARG A C 1
ATOM 4383 O O . ARG A 1 550 ? 9.514 -4.007 -39.745 1.00 90.38 550 ARG A O 1
ATOM 4390 N N . THR A 1 551 ? 11.213 -5.095 -40.726 1.00 91.50 551 THR A N 1
ATOM 4391 C CA . THR A 1 551 ? 10.779 -6.469 -40.396 1.00 91.50 551 THR A CA 1
ATOM 4392 C C . THR A 1 551 ? 11.374 -7.030 -39.096 1.00 91.50 551 THR A C 1
ATOM 4394 O O . THR A 1 551 ? 11.067 -8.160 -38.724 1.00 91.50 551 THR A O 1
ATOM 4397 N N . THR A 1 552 ? 12.262 -6.297 -38.411 1.00 91.69 552 THR A N 1
ATOM 4398 C CA . THR A 1 552 ? 12.947 -6.797 -37.206 1.00 91.69 552 THR A CA 1
ATOM 4399 C C . THR A 1 552 ? 12.105 -6.516 -35.963 1.00 91.69 552 THR A C 1
ATOM 4401 O O . THR A 1 552 ? 12.096 -5.399 -35.454 1.00 91.69 552 THR A O 1
ATOM 4404 N N . GLY A 1 553 ? 11.412 -7.540 -35.466 1.00 90.12 553 GLY A N 1
ATOM 4405 C CA . GLY A 1 553 ? 10.668 -7.489 -34.208 1.00 90.12 553 GLY A CA 1
ATOM 4406 C C . GLY A 1 553 ? 11.534 -7.808 -32.984 1.00 90.12 553 GLY A C 1
ATOM 4407 O O . GLY A 1 553 ? 12.653 -8.308 -33.102 1.00 90.12 553 GLY A O 1
ATOM 4408 N N . GLN A 1 554 ? 10.980 -7.589 -31.787 1.00 90.12 554 GLN A N 1
ATOM 4409 C CA . GLN A 1 554 ? 11.685 -7.765 -30.504 1.00 90.12 554 GLN A CA 1
ATOM 4410 C C . GLN A 1 554 ? 12.285 -9.171 -30.302 1.00 90.12 554 GLN A C 1
ATOM 4412 O O . GLN A 1 554 ? 13.342 -9.307 -29.688 1.00 90.12 554 GLN A O 1
ATOM 4417 N N . ASN A 1 555 ? 11.645 -10.204 -30.861 1.00 89.50 555 ASN A N 1
ATOM 4418 C CA . ASN A 1 555 ? 12.073 -11.604 -30.762 1.00 89.50 555 ASN A CA 1
ATOM 4419 C C . ASN A 1 555 ? 12.821 -12.116 -32.012 1.00 89.50 555 ASN A C 1
ATOM 4421 O O . ASN A 1 555 ? 13.124 -13.304 -32.093 1.00 89.50 555 ASN A O 1
ATOM 4425 N N . SER A 1 556 ? 13.101 -11.266 -33.009 1.00 91.31 556 SER A N 1
ATOM 4426 C CA . SER A 1 556 ? 13.781 -11.691 -34.239 1.00 91.31 556 SER A CA 1
ATOM 4427 C C . SER A 1 556 ? 15.226 -12.120 -33.969 1.00 91.31 556 SER A C 1
ATOM 4429 O O . SER A 1 556 ? 15.988 -11.386 -33.341 1.00 91.31 556 SER A O 1
ATOM 4431 N N . TYR A 1 557 ? 15.625 -13.280 -34.499 1.00 93.19 557 TYR A N 1
ATOM 4432 C CA . TYR A 1 557 ? 17.016 -13.732 -34.450 1.00 93.19 557 TYR A CA 1
ATOM 4433 C C . TYR A 1 557 ? 17.906 -12.915 -35.400 1.00 93.19 557 TYR A C 1
ATOM 4435 O O . TYR A 1 557 ? 17.527 -12.614 -36.536 1.00 93.19 557 TYR A O 1
ATOM 4443 N N . ILE A 1 558 ? 19.101 -12.567 -34.920 1.00 94.62 558 ILE A N 1
ATOM 4444 C CA . ILE A 1 558 ? 20.106 -11.763 -35.623 1.00 94.62 558 ILE A CA 1
ATOM 4445 C C . ILE A 1 558 ? 21.470 -12.454 -35.437 1.00 94.62 558 ILE A C 1
ATOM 4447 O O . ILE A 1 558 ? 22.038 -12.348 -34.343 1.00 94.62 558 ILE A O 1
ATOM 4451 N N . PRO A 1 559 ? 22.006 -13.138 -36.470 1.00 93.44 559 PRO A N 1
ATOM 4452 C CA . PRO A 1 559 ? 23.292 -13.842 -36.423 1.00 93.44 559 PRO A CA 1
ATOM 4453 C C . PRO A 1 559 ? 24.461 -12.993 -35.907 1.00 93.44 559 PRO A C 1
ATOM 4455 O O . PRO A 1 559 ? 25.285 -13.476 -35.135 1.00 93.44 559 PRO A O 1
ATOM 4458 N N . GLU A 1 560 ? 24.508 -11.705 -36.264 1.00 92.88 560 GLU A N 1
ATOM 4459 C CA . GLU A 1 560 ? 25.527 -10.750 -35.809 1.00 92.88 560 GLU A CA 1
ATOM 4460 C C . GLU A 1 560 ? 25.636 -10.609 -34.283 1.00 92.88 560 GLU A C 1
ATOM 4462 O O . GLU A 1 560 ? 26.664 -10.150 -33.791 1.00 92.88 560 GLU A O 1
ATOM 4467 N N . LEU A 1 561 ? 24.588 -10.967 -33.535 1.00 94.12 561 LEU A N 1
ATOM 4468 C CA . LEU A 1 561 ? 24.483 -10.747 -32.091 1.00 94.12 561 LEU A CA 1
ATOM 4469 C C . LEU A 1 561 ? 24.427 -12.071 -31.304 1.00 94.12 561 LEU A C 1
ATOM 4471 O O . LEU A 1 561 ? 23.976 -12.080 -30.157 1.00 94.12 561 LEU A O 1
ATOM 4475 N N . ASN A 1 562 ? 24.864 -13.189 -31.905 1.00 93.12 562 ASN A N 1
ATOM 4476 C CA . ASN A 1 562 ? 24.665 -14.558 -31.402 1.00 93.12 562 ASN A CA 1
ATOM 4477 C C . ASN A 1 562 ? 25.056 -14.768 -29.919 1.00 93.12 562 ASN A C 1
ATOM 4479 O O . ASN A 1 562 ? 24.366 -15.471 -29.184 1.00 93.12 562 ASN A O 1
ATOM 4483 N N . SER A 1 563 ? 26.113 -14.102 -29.442 1.00 90.44 563 SER A N 1
ATOM 4484 C CA . SER A 1 563 ? 26.570 -14.159 -28.041 1.00 90.44 563 SER A CA 1
ATOM 4485 C C . SER A 1 563 ? 25.503 -13.751 -27.012 1.00 90.44 563 SER A C 1
ATOM 4487 O O . SER A 1 563 ? 25.500 -14.268 -25.896 1.00 90.44 563 SER A O 1
ATOM 4489 N N . SER A 1 564 ? 24.566 -12.877 -27.391 1.00 90.62 564 SER A N 1
ATOM 4490 C CA . SER A 1 564 ? 23.490 -12.362 -26.528 1.00 90.62 564 SER A CA 1
ATOM 4491 C C . SER A 1 564 ? 22.223 -13.229 -26.475 1.00 90.62 564 SER A C 1
ATOM 4493 O O . SER A 1 564 ? 21.256 -12.858 -25.810 1.00 90.62 564 SER A O 1
ATOM 4495 N N . TYR A 1 565 ? 22.192 -14.381 -27.156 1.00 90.19 565 TYR A N 1
ATOM 4496 C CA . TYR A 1 565 ? 21.046 -15.307 -27.123 1.00 90.19 565 TYR A CA 1
ATOM 4497 C C . TYR A 1 565 ? 21.137 -16.359 -26.007 1.00 90.19 565 TYR A C 1
ATOM 4499 O O . TYR A 1 565 ? 20.230 -17.174 -25.865 1.00 90.19 565 TYR A O 1
ATOM 4507 N N . ARG A 1 566 ? 22.182 -16.304 -25.165 1.00 88.31 566 ARG A N 1
ATOM 4508 C CA . ARG A 1 566 ? 22.239 -17.057 -23.896 1.00 88.31 566 ARG A CA 1
ATOM 4509 C C . ARG A 1 566 ? 21.164 -16.603 -22.896 1.00 88.31 566 ARG A C 1
ATOM 4511 O O . ARG A 1 566 ? 20.696 -17.418 -22.111 1.00 88.31 566 ARG A O 1
ATOM 4518 N N . SER A 1 567 ? 20.758 -15.333 -22.964 1.00 87.75 567 SER A N 1
ATOM 4519 C CA . SER A 1 567 ? 19.674 -14.745 -22.167 1.00 87.75 567 SER A CA 1
ATOM 4520 C C . SER A 1 567 ? 18.469 -14.384 -23.055 1.00 87.75 567 SER A C 1
ATOM 4522 O O . SER A 1 567 ? 18.645 -14.051 -24.239 1.00 87.75 567 SER A O 1
ATOM 4524 N N . PRO A 1 568 ? 17.235 -14.363 -22.508 1.00 91.94 568 PRO A N 1
ATOM 4525 C CA . PRO A 1 568 ? 16.115 -13.679 -23.152 1.00 91.94 568 PRO A CA 1
ATOM 4526 C C . PRO A 1 568 ? 16.438 -12.185 -23.301 1.00 91.94 568 PRO A C 1
ATOM 4528 O O . PRO A 1 568 ? 17.300 -11.648 -22.614 1.00 91.94 568 PRO A O 1
ATOM 4531 N N . GLY A 1 569 ? 15.775 -11.492 -24.219 1.00 92.12 569 GLY A N 1
ATOM 4532 C CA . GLY A 1 569 ? 16.148 -10.117 -24.537 1.00 92.12 569 GLY A CA 1
ATOM 4533 C C . GLY A 1 569 ? 15.486 -9.607 -25.803 1.00 92.12 569 GLY A C 1
ATOM 4534 O O . GLY A 1 569 ? 14.867 -10.375 -26.542 1.00 92.12 569 GLY A O 1
ATOM 4535 N N . ILE A 1 570 ? 15.647 -8.311 -26.043 1.00 93.25 570 ILE A N 1
ATOM 4536 C CA . ILE A 1 570 ? 14.909 -7.534 -27.036 1.00 93.25 570 ILE A CA 1
ATOM 4537 C C . ILE A 1 570 ? 15.858 -7.112 -28.155 1.00 93.25 570 ILE A C 1
ATOM 4539 O O . ILE A 1 570 ? 16.790 -6.338 -27.931 1.00 93.25 570 ILE A O 1
ATOM 4543 N N . ALA A 1 571 ? 15.618 -7.629 -29.359 1.00 93.94 571 ALA A N 1
ATOM 4544 C CA . ALA A 1 571 ? 16.272 -7.210 -30.591 1.00 93.94 571 ALA A CA 1
ATOM 4545 C C . ALA A 1 571 ? 15.632 -5.926 -31.151 1.00 93.94 571 ALA A C 1
ATOM 4547 O O . ALA A 1 571 ? 14.417 -5.745 -31.088 1.00 93.94 571 ALA A O 1
ATOM 4548 N N . ARG A 1 572 ? 16.448 -5.030 -31.715 1.00 93.62 572 ARG A N 1
ATOM 4549 C CA . ARG A 1 572 ? 16.026 -3.798 -32.402 1.00 93.62 572 ARG A CA 1
ATOM 4550 C C . ARG A 1 572 ? 16.929 -3.545 -33.613 1.00 93.62 572 ARG A C 1
ATOM 4552 O O . ARG A 1 572 ? 18.085 -3.972 -33.634 1.00 93.62 572 ARG A O 1
ATOM 4559 N N . CYS A 1 573 ? 16.429 -2.825 -34.612 1.00 93.19 573 CYS A N 1
ATOM 4560 C CA . CYS A 1 573 ? 17.189 -2.443 -35.804 1.00 93.19 573 CYS A CA 1
ATOM 4561 C C . CYS A 1 573 ? 16.898 -0.982 -36.145 1.00 93.19 573 CYS A C 1
ATOM 4563 O O . CYS A 1 573 ? 15.736 -0.584 -36.195 1.00 93.19 573 CYS A O 1
ATOM 4565 N N . GLN A 1 574 ? 17.944 -0.193 -36.366 1.00 92.75 574 GLN A N 1
ATOM 4566 C CA . GLN A 1 574 ? 17.854 1.209 -36.778 1.00 92.75 574 GLN A CA 1
ATOM 4567 C C . GLN A 1 574 ? 18.548 1.370 -38.138 1.00 92.75 574 GLN A C 1
ATOM 4569 O O . GLN A 1 574 ? 19.618 0.799 -38.361 1.00 92.75 574 GLN A O 1
ATOM 4574 N N . GLU A 1 575 ? 17.942 2.116 -39.064 1.00 91.19 575 GLU A N 1
ATOM 4575 C CA . GLU A 1 575 ? 18.590 2.463 -40.336 1.00 91.19 575 GLU A CA 1
ATOM 4576 C C . GLU A 1 575 ? 19.768 3.427 -40.044 1.00 91.19 575 GLU A C 1
ATOM 4578 O O . GLU A 1 575 ? 19.681 4.299 -39.180 1.00 91.19 575 GLU A O 1
ATOM 4583 N N . SER A 1 576 ? 20.913 3.221 -40.699 1.00 90.56 576 SER A N 1
ATOM 4584 C CA . SER A 1 576 ? 22.201 3.867 -40.398 1.00 90.56 576 SER A CA 1
ATOM 4585 C C . SER A 1 576 ? 22.858 4.391 -41.677 1.00 90.56 576 SER A C 1
ATOM 4587 O O . SER A 1 576 ? 22.586 3.891 -42.767 1.00 90.56 576 SER A O 1
ATOM 4589 N N . CYS A 1 577 ? 23.745 5.384 -41.576 1.00 89.94 577 CYS A N 1
ATOM 4590 C CA . CYS A 1 577 ? 24.349 6.005 -42.756 1.00 89.94 577 CYS A CA 1
ATOM 4591 C C . CYS A 1 577 ? 25.142 5.003 -43.619 1.00 89.94 577 CYS A C 1
ATOM 4593 O O . CYS A 1 577 ? 25.949 4.214 -43.108 1.00 89.94 577 CYS A O 1
ATOM 4595 N N . GLY A 1 578 ? 24.888 5.054 -44.929 1.00 90.25 578 GLY A N 1
ATOM 4596 C CA . GLY A 1 578 ? 25.636 4.352 -45.972 1.00 90.25 578 GLY A CA 1
ATOM 4597 C C . GLY A 1 578 ? 26.737 5.219 -46.587 1.00 90.25 578 GLY A C 1
ATOM 4598 O O . GLY A 1 578 ? 27.006 6.326 -46.125 1.00 90.25 578 GLY A O 1
ATOM 4599 N N . GLY A 1 579 ? 27.360 4.717 -47.651 1.00 90.69 579 GLY A N 1
ATOM 4600 C CA . GLY A 1 579 ? 28.429 5.407 -48.373 1.00 90.69 579 GLY A CA 1
ATOM 4601 C C . GLY A 1 579 ? 29.794 5.385 -47.676 1.00 90.69 579 GLY A C 1
ATOM 4602 O O . GLY A 1 579 ? 29.945 4.964 -46.523 1.00 90.69 579 GLY A O 1
ATOM 4603 N N . ILE A 1 580 ? 30.812 5.831 -48.420 1.00 89.75 580 ILE A N 1
ATOM 4604 C CA . ILE A 1 580 ? 32.233 5.641 -48.086 1.00 89.75 580 ILE A CA 1
ATOM 4605 C C . ILE A 1 580 ? 32.587 6.315 -46.753 1.00 89.75 580 ILE A C 1
ATOM 4607 O O . ILE A 1 580 ? 33.202 5.685 -45.895 1.00 89.75 580 ILE A O 1
ATOM 4611 N N . GLY A 1 581 ? 32.094 7.538 -46.518 1.00 86.81 581 GLY A N 1
ATOM 4612 C CA . GLY A 1 581 ? 32.276 8.270 -45.253 1.00 86.81 581 GLY A CA 1
ATOM 4613 C C . GLY A 1 581 ? 31.655 7.602 -44.015 1.00 86.81 581 GLY A C 1
ATOM 4614 O O . GLY A 1 581 ? 31.930 8.018 -42.896 1.00 86.81 581 GLY A O 1
ATOM 4615 N N . CYS A 1 582 ? 30.853 6.548 -44.197 1.00 87.38 582 CYS A N 1
ATOM 4616 C CA . CYS A 1 582 ? 30.273 5.737 -43.128 1.00 87.38 582 CYS A CA 1
ATOM 4617 C C . CYS A 1 582 ? 30.734 4.265 -43.147 1.00 87.38 582 CYS A C 1
ATOM 4619 O O . CYS A 1 582 ? 30.104 3.419 -42.498 1.00 87.38 582 CYS A O 1
ATOM 4621 N N . GLY A 1 583 ? 31.831 3.971 -43.860 1.00 88.50 583 GLY A N 1
ATOM 4622 C CA . GLY A 1 583 ? 32.470 2.653 -43.928 1.00 88.50 583 GLY A CA 1
ATOM 4623 C C . GLY A 1 583 ? 31.821 1.669 -44.906 1.00 88.50 583 GLY A C 1
ATOM 4624 O O . GLY A 1 583 ? 32.027 0.466 -44.772 1.00 88.50 583 GLY A O 1
ATOM 4625 N N . CYS A 1 584 ? 31.016 2.148 -45.861 1.00 92.19 584 CYS A N 1
ATOM 4626 C CA . CYS A 1 584 ? 30.232 1.305 -46.764 1.00 92.19 584 CYS A CA 1
ATOM 4627 C C . CYS A 1 584 ? 30.486 1.627 -48.242 1.00 92.19 584 CYS A C 1
ATOM 4629 O O . CYS A 1 584 ? 30.445 2.781 -48.649 1.00 92.19 584 CYS A O 1
ATOM 4631 N N . LEU A 1 585 ? 30.670 0.599 -49.078 1.00 93.50 585 LEU A N 1
ATOM 4632 C CA . LEU A 1 585 ? 30.866 0.781 -50.525 1.00 93.50 585 LEU A CA 1
ATOM 4633 C C . LEU A 1 585 ? 29.619 1.351 -51.229 1.00 93.50 585 LEU A C 1
ATOM 4635 O O . LEU A 1 585 ? 29.734 2.134 -52.166 1.00 93.50 585 LEU A O 1
ATOM 4639 N N . LEU A 1 586 ? 28.423 0.958 -50.780 1.00 91.44 586 LEU A N 1
ATOM 4640 C CA . LEU A 1 586 ? 27.148 1.369 -51.374 1.00 91.44 586 LEU A CA 1
ATOM 4641 C C . LEU A 1 586 ? 26.554 2.578 -50.624 1.00 91.44 586 LEU A C 1
ATOM 4643 O O . LEU A 1 586 ? 26.593 2.587 -49.391 1.00 91.44 586 LEU A O 1
ATOM 4647 N N . PRO A 1 587 ? 25.949 3.561 -51.324 1.00 91.00 587 PRO A N 1
ATOM 4648 C CA . PRO A 1 587 ? 25.351 4.752 -50.705 1.00 91.00 587 PRO A CA 1
ATOM 4649 C C . PRO A 1 587 ? 24.033 4.472 -49.962 1.00 91.00 587 PRO A C 1
ATOM 4651 O O . PRO A 1 587 ? 23.587 5.297 -49.170 1.00 91.00 587 PRO A O 1
ATOM 4654 N N . MET A 1 588 ? 23.411 3.311 -50.195 1.00 91.12 588 MET A N 1
ATOM 4655 C CA . MET A 1 588 ? 22.188 2.880 -49.505 1.00 91.12 588 MET A CA 1
ATOM 4656 C C . MET A 1 588 ? 22.402 2.747 -47.983 1.00 91.12 588 MET A C 1
ATOM 4658 O O . MET A 1 588 ? 23.479 2.308 -47.565 1.00 91.12 588 MET A O 1
ATOM 4662 N N . PRO A 1 589 ? 21.387 3.057 -47.151 1.00 91.50 589 PRO A N 1
ATOM 4663 C CA . PRO A 1 589 ? 21.503 2.987 -45.698 1.00 91.50 589 PRO A CA 1
ATOM 4664 C C . PRO A 1 589 ? 21.835 1.571 -45.212 1.00 91.50 589 PRO A C 1
ATOM 4666 O O . PRO A 1 589 ? 21.302 0.574 -45.701 1.00 91.50 589 PRO A O 1
ATOM 4669 N N . GLY A 1 590 ? 22.729 1.493 -44.229 1.00 92.12 590 GLY A N 1
ATOM 4670 C CA . GLY A 1 590 ? 23.051 0.263 -43.516 1.00 92.12 590 GLY A CA 1
ATOM 4671 C C . GLY A 1 590 ? 22.044 -0.056 -42.410 1.00 92.12 590 GLY A C 1
ATOM 4672 O O . GLY A 1 590 ? 21.216 0.768 -42.030 1.00 92.12 590 GLY A O 1
ATOM 4673 N N . CYS A 1 591 ? 22.166 -1.249 -41.843 1.00 93.94 591 CYS A N 1
ATOM 4674 C CA . CYS A 1 591 ? 21.385 -1.715 -40.708 1.00 93.94 591 CYS A CA 1
ATOM 4675 C C . CYS A 1 591 ? 22.265 -1.685 -39.458 1.00 93.94 591 CYS A C 1
ATOM 4677 O O . CYS A 1 591 ? 23.297 -2.360 -39.405 1.00 93.94 591 CYS A O 1
ATOM 4679 N N . LEU A 1 592 ? 21.861 -0.925 -38.444 1.00 94.38 592 LEU A N 1
ATOM 4680 C CA . LEU A 1 592 ? 22.450 -0.969 -37.111 1.00 94.38 592 LEU A CA 1
ATOM 4681 C C . LEU A 1 592 ? 21.574 -1.864 -36.230 1.00 94.38 592 LEU A C 1
ATOM 4683 O O . LEU A 1 592 ? 20.544 -1.445 -35.699 1.00 94.38 592 LEU A O 1
ATOM 4687 N N . PHE A 1 593 ? 21.977 -3.127 -36.117 1.00 95.00 593 PHE A N 1
ATOM 4688 C CA . PHE A 1 593 ? 21.326 -4.103 -35.254 1.00 95.00 593 PHE A CA 1
ATOM 4689 C C . PHE A 1 593 ? 21.755 -3.886 -33.802 1.00 95.00 593 PHE A C 1
ATOM 4691 O O . PHE A 1 593 ? 22.921 -3.603 -33.527 1.00 95.00 593 PHE A O 1
ATOM 4698 N N . SER A 1 594 ? 20.838 -4.073 -32.857 1.00 94.50 594 SER A N 1
ATOM 4699 C CA . SER A 1 594 ? 21.148 -4.109 -31.426 1.00 94.50 594 SER A CA 1
ATOM 4700 C C . SER A 1 594 ? 20.273 -5.112 -30.686 1.00 94.50 594 SER A C 1
ATOM 4702 O O . SER A 1 594 ? 19.177 -5.446 -31.137 1.00 94.50 594 SER A O 1
ATOM 4704 N N . ARG A 1 595 ? 20.760 -5.614 -29.552 1.00 94.25 595 ARG A N 1
ATOM 4705 C CA . ARG A 1 595 ? 20.004 -6.499 -28.665 1.00 94.25 595 ARG A CA 1
ATOM 4706 C C . ARG A 1 595 ? 20.333 -6.182 -27.215 1.00 94.25 595 ARG A C 1
ATOM 4708 O O . ARG A 1 595 ? 21.502 -6.206 -26.832 1.00 94.25 595 ARG A O 1
ATOM 4715 N N . THR A 1 596 ? 19.302 -5.889 -26.428 1.00 94.19 596 THR A N 1
ATOM 4716 C CA . THR A 1 596 ? 19.410 -5.694 -24.977 1.00 94.19 596 THR A CA 1
ATOM 4717 C C . THR A 1 596 ? 18.994 -6.971 -24.258 1.00 94.19 596 THR A C 1
ATOM 4719 O O . THR A 1 596 ? 17.973 -7.563 -24.609 1.00 94.19 596 THR A O 1
ATOM 4722 N N . TYR A 1 597 ? 19.766 -7.395 -23.264 1.00 93.06 597 TYR A N 1
ATOM 4723 C CA . TYR A 1 597 ? 19.547 -8.622 -22.503 1.00 93.06 597 TYR A CA 1
ATOM 4724 C C . TYR A 1 597 ? 20.023 -8.447 -21.048 1.00 93.06 597 TYR A C 1
ATOM 4726 O O . TYR A 1 597 ? 20.940 -7.661 -20.803 1.00 93.06 597 TYR A O 1
ATOM 4734 N N . PRO A 1 598 ? 19.419 -9.149 -20.074 1.00 93.75 598 PRO A N 1
ATOM 4735 C CA . PRO A 1 598 ? 19.853 -9.106 -18.691 1.00 93.75 598 PRO A CA 1
ATOM 4736 C C . PRO A 1 598 ? 21.066 -10.017 -18.464 1.00 93.75 598 PRO A C 1
ATOM 4738 O O . PRO A 1 598 ? 21.140 -11.140 -18.984 1.00 93.75 598 PRO A O 1
ATOM 4741 N N . THR A 1 599 ? 21.982 -9.547 -17.626 1.00 92.00 599 THR A N 1
ATOM 4742 C CA . THR A 1 599 ? 23.019 -10.343 -16.962 1.00 92.00 599 THR A CA 1
ATOM 4743 C C . THR A 1 599 ? 22.803 -10.255 -15.451 1.00 92.00 599 THR A C 1
ATOM 4745 O O . THR A 1 599 ? 22.650 -9.138 -14.959 1.00 92.00 599 THR A O 1
ATOM 4748 N N . PRO A 1 600 ? 22.741 -11.377 -14.712 1.00 91.69 600 PRO A N 1
ATOM 4749 C CA . PRO A 1 600 ? 22.521 -11.336 -13.270 1.00 91.69 600 PRO A CA 1
ATOM 4750 C C . PRO A 1 600 ? 23.732 -10.744 -12.544 1.00 91.69 600 PRO A C 1
ATOM 4752 O O . PRO A 1 600 ? 24.867 -10.970 -12.963 1.00 91.69 600 PRO A O 1
ATOM 4755 N N . GLU A 1 601 ? 23.475 -10.007 -11.466 1.00 92.00 601 GLU A N 1
ATOM 4756 C CA . GLU A 1 601 ? 24.517 -9.459 -10.582 1.00 92.00 601 GLU A CA 1
ATOM 4757 C C . GLU A 1 601 ? 24.787 -10.376 -9.378 1.00 92.00 601 GLU A C 1
ATOM 4759 O O . GLU A 1 601 ? 25.931 -10.522 -8.957 1.00 92.00 601 GLU A O 1
ATOM 4764 N N . ASP A 1 602 ? 23.745 -11.041 -8.869 1.00 90.06 602 ASP A N 1
ATOM 4765 C CA . ASP A 1 602 ? 23.795 -11.975 -7.740 1.00 90.06 602 ASP A CA 1
ATOM 4766 C C . ASP A 1 602 ? 22.956 -13.237 -8.005 1.00 90.06 602 ASP A C 1
ATOM 4768 O O . ASP A 1 602 ? 22.099 -13.267 -8.895 1.00 90.06 602 ASP A O 1
ATOM 4772 N N . ASP A 1 603 ? 23.225 -14.306 -7.247 1.00 89.12 603 ASP A N 1
ATOM 4773 C CA . ASP A 1 603 ? 22.537 -15.608 -7.328 1.00 89.12 603 ASP A CA 1
ATOM 4774 C C . ASP A 1 603 ? 21.252 -15.710 -6.491 1.00 89.12 603 ASP A C 1
ATOM 4776 O O . ASP A 1 603 ? 20.657 -16.787 -6.381 1.00 89.12 603 ASP A O 1
ATOM 4780 N N . LEU A 1 604 ? 20.773 -14.584 -5.956 1.00 91.06 604 LEU A N 1
ATOM 4781 C CA . LEU A 1 604 ? 19.498 -14.524 -5.255 1.00 91.06 604 LEU A CA 1
ATOM 4782 C C . LEU A 1 604 ? 18.328 -14.540 -6.247 1.00 91.06 604 LEU A C 1
ATOM 4784 O O . LEU A 1 604 ? 18.417 -14.090 -7.392 1.00 91.06 604 LEU A O 1
ATOM 4788 N N . ILE A 1 605 ? 17.207 -15.098 -5.795 1.00 93.31 605 ILE A N 1
ATOM 4789 C CA . ILE A 1 605 ? 15.943 -15.133 -6.530 1.00 93.31 605 ILE A CA 1
ATOM 4790 C C . ILE A 1 605 ? 14.944 -14.342 -5.706 1.00 93.31 605 ILE A C 1
ATOM 4792 O O . ILE A 1 605 ? 14.759 -14.618 -4.523 1.00 93.31 605 ILE A O 1
ATOM 4796 N N . TYR A 1 606 ? 14.289 -13.384 -6.344 1.00 94.00 606 TYR A N 1
ATOM 4797 C CA . TYR A 1 606 ? 13.328 -12.505 -5.701 1.00 94.00 606 TYR A CA 1
ATOM 4798 C C . TYR A 1 606 ? 11.916 -12.876 -6.131 1.00 94.00 606 TYR A C 1
ATOM 4800 O O . TYR A 1 606 ? 11.637 -13.062 -7.318 1.00 94.00 606 TYR A O 1
ATOM 4808 N N . GLU A 1 607 ? 11.023 -12.979 -5.160 1.00 94.94 607 GLU A N 1
ATOM 4809 C CA . GLU A 1 607 ? 9.598 -13.185 -5.366 1.00 94.94 607 GLU A CA 1
ATOM 4810 C C . GLU A 1 607 ? 8.870 -11.849 -5.227 1.00 94.94 607 GLU A C 1
ATOM 4812 O O . GLU A 1 607 ? 9.029 -11.160 -4.221 1.00 94.94 607 GLU A O 1
ATOM 4817 N N . VAL A 1 608 ? 8.068 -11.480 -6.230 1.00 94.56 608 VAL A N 1
ATOM 4818 C CA . VAL A 1 608 ? 7.219 -10.284 -6.195 1.00 94.56 608 VAL A CA 1
ATOM 4819 C C . VAL A 1 608 ? 5.769 -10.717 -6.018 1.00 94.56 608 VAL A C 1
ATOM 4821 O O . VAL A 1 608 ? 5.198 -11.368 -6.896 1.00 94.56 608 VAL A O 1
ATOM 4824 N N . PHE A 1 609 ? 5.164 -10.340 -4.895 1.00 93.50 609 PHE A N 1
ATOM 4825 C CA . PHE A 1 609 ? 3.829 -10.768 -4.470 1.00 93.50 609 PHE A CA 1
ATOM 4826 C C . PHE A 1 609 ? 2.980 -9.585 -3.976 1.00 93.50 609 PHE A C 1
ATOM 4828 O O . PHE A 1 609 ? 3.449 -8.450 -3.899 1.00 93.50 609 PHE A O 1
ATOM 4835 N N . SER A 1 610 ? 1.709 -9.826 -3.672 1.00 93.62 610 SER A N 1
ATOM 4836 C CA . SER A 1 610 ? 0.825 -8.885 -2.967 1.00 93.62 610 SER A CA 1
ATOM 4837 C C . SER A 1 610 ? -0.082 -9.642 -2.006 1.00 93.62 610 SER A C 1
ATOM 4839 O O . SER A 1 610 ? -0.384 -10.805 -2.260 1.00 93.62 610 SER A O 1
ATOM 4841 N N . CYS A 1 611 ? -0.572 -8.979 -0.965 1.00 92.25 611 CYS A N 1
ATOM 4842 C CA . CYS A 1 611 ? -1.430 -9.578 0.055 1.00 92.25 611 CYS A CA 1
ATOM 4843 C C . CYS A 1 611 ? -2.881 -9.072 -0.117 1.00 92.25 611 CYS A C 1
ATOM 4845 O O . CYS A 1 611 ? -3.231 -8.051 0.476 1.00 92.25 611 CYS A O 1
ATOM 4847 N N . PRO A 1 612 ? -3.734 -9.711 -0.949 1.00 86.69 612 PRO A N 1
ATOM 4848 C CA . PRO A 1 612 ? -5.124 -9.272 -1.140 1.00 86.69 612 PRO A CA 1
ATOM 4849 C C . PRO A 1 612 ? -5.989 -9.487 0.111 1.00 86.69 612 PRO A C 1
ATOM 4851 O O . PRO A 1 612 ? -7.021 -8.839 0.269 1.00 86.69 612 PRO A O 1
ATOM 4854 N N . VAL A 1 613 ? -5.566 -10.388 1.001 1.00 87.69 613 VAL A N 1
ATOM 4855 C CA . VAL A 1 613 ? -6.185 -10.642 2.301 1.00 87.69 613 VAL A CA 1
ATOM 4856 C C . VAL A 1 613 ? -5.104 -10.556 3.375 1.00 87.69 613 VAL A C 1
ATOM 4858 O O . VAL A 1 613 ? -3.990 -11.054 3.203 1.00 87.69 613 VAL A O 1
ATOM 4861 N N . TRP A 1 614 ? -5.460 -9.922 4.488 1.00 88.69 614 TRP A N 1
ATOM 4862 C CA . TRP A 1 614 ? -4.655 -9.854 5.701 1.00 88.69 614 TRP A CA 1
ATOM 4863 C C . TRP A 1 614 ? -5.484 -10.416 6.847 1.00 88.69 614 TRP A C 1
ATOM 4865 O O . TRP A 1 614 ? -6.529 -9.845 7.184 1.00 88.69 614 TRP A O 1
ATOM 4875 N N . SER A 1 615 ? -5.022 -11.513 7.446 1.00 89.44 615 SER A N 1
ATOM 4876 C CA . SER A 1 615 ? -5.543 -11.927 8.746 1.00 89.44 615 SER A CA 1
ATOM 4877 C C . SER A 1 615 ? -5.104 -10.913 9.806 1.00 89.44 615 SER A C 1
ATOM 4879 O O . SER A 1 615 ? -4.165 -10.138 9.600 1.00 89.44 615 SER A O 1
ATOM 4881 N N . LYS A 1 616 ? -5.821 -10.863 10.925 1.00 89.81 616 LYS A N 1
ATOM 4882 C CA . LYS A 1 616 ? -5.565 -9.916 12.012 1.00 89.81 616 LYS A CA 1
ATOM 4883 C C . LYS A 1 616 ? -5.605 -10.664 13.327 1.00 89.81 616 LYS A C 1
ATOM 4885 O O . LYS A 1 616 ? -6.599 -11.323 13.607 1.00 89.81 616 LYS A O 1
ATOM 4890 N N . THR A 1 617 ? -4.580 -10.498 14.146 1.00 91.94 617 THR A N 1
ATOM 4891 C CA . THR A 1 617 ? -4.490 -11.114 15.472 1.00 91.94 617 THR A CA 1
ATOM 4892 C C . THR A 1 617 ? -4.208 -10.033 16.519 1.00 91.94 617 THR A C 1
ATOM 4894 O O . THR A 1 617 ? -3.408 -9.122 16.298 1.00 91.94 617 THR A O 1
ATOM 4897 N N . ALA A 1 618 ? -4.916 -10.064 17.648 1.00 91.88 618 ALA A N 1
ATOM 4898 C CA . ALA A 1 618 ? -4.763 -9.091 18.729 1.00 91.88 618 ALA A CA 1
ATOM 4899 C C . ALA A 1 618 ? -3.899 -9.680 19.848 1.00 91.88 618 ALA A C 1
ATOM 4901 O O . ALA A 1 618 ? -4.284 -10.673 20.464 1.00 91.88 618 ALA A O 1
ATOM 4902 N N . ARG A 1 619 ? -2.751 -9.055 20.137 1.00 93.00 619 ARG A N 1
ATOM 4903 C CA . ARG A 1 619 ? -1.881 -9.457 21.246 1.00 93.00 619 ARG A CA 1
ATOM 4904 C C . ARG A 1 619 ? -2.330 -8.789 22.536 1.00 93.00 619 ARG A C 1
ATOM 4906 O O . ARG A 1 619 ? -2.173 -7.575 22.711 1.00 93.00 619 ARG A O 1
ATOM 4913 N N . LEU A 1 620 ? -2.861 -9.596 23.446 1.00 92.62 620 LEU A N 1
ATOM 4914 C CA . LEU A 1 620 ? -3.344 -9.173 24.752 1.00 92.62 620 LEU A CA 1
ATOM 4915 C C . LEU A 1 620 ? -2.441 -9.706 25.870 1.00 92.62 620 LEU A C 1
ATOM 4917 O O . LEU A 1 620 ? -2.099 -10.889 25.895 1.00 92.62 620 LEU A O 1
ATOM 4921 N N . ARG A 1 621 ? -2.117 -8.850 26.843 1.00 93.56 621 ARG A N 1
ATOM 4922 C CA . ARG A 1 621 ? -1.583 -9.247 28.152 1.00 93.56 621 ARG A CA 1
ATOM 4923 C C . ARG A 1 621 ? -2.674 -9.047 29.199 1.00 93.56 621 ARG A C 1
ATOM 4925 O O . ARG A 1 621 ? -3.106 -7.919 29.430 1.00 93.56 621 ARG A O 1
ATOM 4932 N N . ALA A 1 622 ? -3.121 -10.131 29.822 1.00 92.56 622 ALA A N 1
ATOM 4933 C CA . ALA A 1 622 ? -4.047 -10.100 30.948 1.00 92.56 622 ALA A CA 1
ATOM 4934 C C . ALA A 1 622 ? -3.290 -10.312 32.262 1.00 92.56 622 ALA A C 1
ATOM 4936 O O . ALA A 1 622 ? -2.467 -11.221 32.358 1.00 92.56 622 ALA A O 1
ATOM 4937 N N . HIS A 1 623 ? -3.606 -9.505 33.270 1.00 93.25 623 HIS A N 1
ATOM 4938 C CA . HIS A 1 623 ? -3.141 -9.620 34.648 1.00 93.25 623 HIS A CA 1
ATOM 4939 C C . HIS A 1 623 ? -4.361 -9.694 35.572 1.00 93.25 623 HIS A C 1
ATOM 4941 O O . HIS A 1 623 ? -5.253 -8.849 35.500 1.00 93.25 623 HIS A O 1
ATOM 4947 N N . LEU A 1 624 ? -4.414 -10.698 36.441 1.00 92.75 624 LEU A N 1
ATOM 4948 C CA . LEU A 1 624 ? -5.520 -10.948 37.360 1.00 92.75 624 LEU A CA 1
ATOM 4949 C C . LEU A 1 624 ? -4.973 -11.130 38.773 1.00 92.75 624 LEU A C 1
ATOM 4951 O O . LEU A 1 624 ? -4.277 -12.108 39.042 1.00 92.75 624 LEU A O 1
ATOM 4955 N N . SER A 1 625 ? -5.303 -10.206 39.671 1.00 92.12 625 SER A N 1
ATOM 4956 C CA . SER A 1 625 ? -4.897 -10.238 41.077 1.00 92.12 625 SER A CA 1
ATOM 4957 C C . SER A 1 625 ? -6.109 -10.479 41.979 1.00 92.12 625 SER A C 1
ATOM 4959 O O . SER A 1 625 ? -7.071 -9.710 41.990 1.00 92.12 625 SER A O 1
ATOM 4961 N N . PHE A 1 626 ? -6.085 -11.587 42.717 1.00 90.94 626 PHE A N 1
ATOM 4962 C CA . PHE A 1 626 ? -7.116 -11.977 43.677 1.00 90.94 626 PHE A CA 1
ATOM 4963 C C . PHE A 1 626 ? -6.823 -11.369 45.053 1.00 90.94 626 PHE A C 1
ATOM 4965 O O . PHE A 1 626 ? -5.668 -11.297 45.471 1.00 90.94 626 PHE A O 1
ATOM 4972 N N . VAL A 1 627 ? -7.865 -11.039 45.822 1.00 88.19 627 VAL A N 1
ATOM 4973 C CA . VAL A 1 627 ? -7.725 -10.530 47.205 1.00 88.19 627 VAL A CA 1
ATOM 4974 C C . VAL A 1 627 ? -7.050 -11.551 48.141 1.00 88.19 627 VAL A C 1
ATOM 4976 O O . VAL A 1 627 ? -6.467 -11.178 49.153 1.00 88.19 627 VAL A O 1
ATOM 4979 N N . THR A 1 628 ? -7.015 -12.833 47.763 1.00 86.81 628 THR A N 1
ATOM 4980 C CA . THR A 1 628 ? -6.250 -13.890 48.451 1.00 86.81 628 THR A CA 1
ATOM 4981 C C . THR A 1 628 ? -4.732 -13.843 48.202 1.00 86.81 628 THR A C 1
ATOM 4983 O O . THR A 1 628 ? -4.039 -14.787 48.571 1.00 86.81 628 THR A O 1
ATOM 4986 N N . GLY A 1 629 ? -4.207 -12.826 47.508 1.00 85.94 629 GLY A N 1
ATOM 4987 C CA . GLY A 1 629 ? -2.780 -12.706 47.173 1.00 85.94 629 GLY A CA 1
ATOM 4988 C C . GLY A 1 629 ? -2.296 -13.626 46.045 1.00 85.94 629 GLY A C 1
ATOM 4989 O O . GLY A 1 629 ? -1.094 -13.741 45.823 1.00 85.94 629 GLY A O 1
ATOM 4990 N N . ARG A 1 630 ? -3.207 -14.292 45.321 1.00 90.62 630 ARG A N 1
ATOM 4991 C CA . ARG A 1 630 ? -2.872 -15.023 44.088 1.00 90.62 630 ARG A CA 1
ATOM 4992 C C . ARG A 1 630 ? -2.856 -14.038 42.925 1.00 90.62 630 ARG A C 1
ATOM 4994 O O . ARG A 1 630 ? -3.842 -13.336 42.719 1.00 90.62 630 ARG A O 1
ATOM 5001 N N . GLU A 1 631 ? -1.802 -14.056 42.121 1.00 92.31 631 GLU A N 1
ATOM 5002 C CA . GLU A 1 631 ? -1.729 -13.298 40.869 1.00 92.31 631 GLU A CA 1
ATOM 5003 C C . GLU A 1 631 ? -1.522 -14.244 39.681 1.00 92.31 631 GLU A C 1
ATOM 5005 O O . GLU A 1 631 ? -0.875 -15.286 39.800 1.00 92.31 631 GLU A O 1
ATOM 5010 N N . VAL A 1 632 ? -2.125 -13.913 38.538 1.00 92.50 632 VAL A N 1
ATOM 5011 C CA . VAL A 1 632 ? -2.063 -14.698 37.300 1.00 92.50 632 VAL A CA 1
ATOM 5012 C C . VAL A 1 632 ? -1.884 -13.743 36.126 1.00 92.50 632 VAL A C 1
ATOM 5014 O O . VAL A 1 632 ? -2.752 -12.914 35.865 1.00 92.50 632 VAL A O 1
ATOM 5017 N N . THR A 1 633 ? -0.779 -13.881 35.392 1.00 93.25 633 THR A N 1
ATOM 5018 C CA . THR A 1 633 ? -0.525 -13.129 34.153 1.00 93.25 633 THR A CA 1
ATOM 5019 C C . THR A 1 633 ? -0.472 -14.085 32.966 1.00 93.25 633 THR A C 1
ATOM 5021 O O . THR A 1 633 ? 0.140 -15.148 33.062 1.00 93.25 633 THR A O 1
ATOM 5024 N N . LYS A 1 634 ? -1.100 -13.718 31.844 1.00 92.06 634 LYS A N 1
ATOM 5025 C CA . LYS A 1 634 ? -1.063 -14.472 30.583 1.00 92.06 634 LYS A CA 1
ATOM 5026 C C . LYS A 1 634 ? -0.941 -13.516 29.398 1.00 92.06 634 LYS A C 1
ATOM 5028 O O . LYS A 1 634 ? -1.708 -12.562 29.292 1.00 92.06 634 LYS A O 1
ATOM 5033 N N . GLU A 1 635 ? -0.007 -13.803 28.496 1.00 94.25 635 GLU A N 1
ATOM 5034 C CA . GLU A 1 635 ? -0.024 -13.258 27.136 1.00 94.25 635 GLU A CA 1
ATOM 5035 C C . GLU A 1 635 ? -0.745 -14.226 26.198 1.00 94.25 635 GLU A C 1
ATOM 5037 O O . GLU A 1 635 ? -0.657 -15.445 26.355 1.00 94.25 635 GLU A O 1
ATOM 5042 N N . MET A 1 636 ? -1.484 -13.672 25.242 1.00 91.50 636 MET A N 1
ATOM 5043 C CA . MET A 1 636 ? -2.270 -14.414 24.261 1.00 91.50 636 MET A CA 1
ATOM 5044 C C . MET A 1 636 ? -2.440 -13.571 22.996 1.00 91.50 636 MET A C 1
ATOM 5046 O O . MET A 1 636 ? -2.887 -12.426 23.066 1.00 91.50 636 MET A O 1
ATOM 5050 N N . ASP A 1 637 ? -2.074 -14.144 21.852 1.00 91.62 637 ASP A N 1
ATOM 5051 C CA . ASP A 1 637 ? -2.484 -13.648 20.538 1.00 91.62 637 ASP A CA 1
ATOM 5052 C C . ASP A 1 637 ? -3.866 -14.281 20.257 1.00 91.62 637 ASP A C 1
ATOM 5054 O O . ASP A 1 637 ? -3.998 -15.496 20.396 1.00 91.62 637 ASP A O 1
ATOM 5058 N N . ILE A 1 638 ? -4.895 -13.481 19.947 1.00 92.56 638 ILE A N 1
ATOM 5059 C CA . ILE A 1 638 ? -6.279 -13.953 19.717 1.00 92.56 638 ILE A CA 1
ATOM 5060 C C . ILE A 1 638 ? -6.776 -13.504 18.336 1.00 92.56 638 ILE A C 1
ATOM 5062 O O . ILE A 1 638 ? -6.598 -12.341 17.955 1.00 92.56 638 ILE A O 1
ATOM 5066 N N . SER A 1 639 ? -7.424 -14.403 17.600 1.00 90.75 639 SER A N 1
ATOM 5067 C CA . SER A 1 639 ? -8.054 -14.148 16.297 1.00 90.75 639 SER A CA 1
ATOM 5068 C C . SER A 1 639 ? -9.525 -13.710 16.443 1.00 90.75 639 SER A C 1
ATOM 5070 O O . SER A 1 639 ? -10.176 -14.042 17.432 1.00 90.75 639 SER A O 1
ATOM 5072 N N . PRO A 1 640 ? -10.109 -12.983 15.472 1.00 89.94 640 PRO A N 1
ATOM 5073 C CA . PRO A 1 640 ? -11.550 -12.747 15.422 1.00 89.94 640 PRO A CA 1
ATOM 5074 C C . PRO A 1 640 ? -12.355 -14.051 15.519 1.00 89.94 640 PRO A C 1
ATOM 5076 O O . PRO A 1 640 ? -12.017 -15.031 14.864 1.00 89.94 640 PRO A O 1
ATOM 5079 N N . GLN A 1 641 ? -13.423 -14.035 16.319 1.00 89.38 641 GLN A N 1
ATOM 5080 C CA . GLN A 1 641 ? -14.287 -15.174 16.672 1.00 89.38 641 GLN A CA 1
ATOM 5081 C C . GLN A 1 641 ? -13.603 -16.310 17.464 1.00 89.38 641 GLN A C 1
ATOM 5083 O O . GLN A 1 641 ? -14.257 -17.290 17.820 1.00 89.38 641 GLN A O 1
ATOM 5088 N N . GLU A 1 642 ? -12.324 -16.175 17.824 1.00 90.81 642 GLU A N 1
ATOM 5089 C CA . GLU A 1 642 ? -11.621 -17.127 18.685 1.00 90.81 642 GLU A CA 1
ATOM 5090 C C . GLU A 1 642 ? -11.962 -16.901 20.171 1.00 90.81 642 GLU A C 1
ATOM 5092 O O . GLU A 1 642 ? -12.226 -15.779 20.613 1.00 90.81 642 GLU A O 1
ATOM 5097 N N . THR A 1 643 ? -11.955 -17.985 20.955 1.00 91.06 643 THR A N 1
ATOM 5098 C CA . THR A 1 643 ? -12.198 -17.966 22.406 1.00 91.06 643 THR A CA 1
ATOM 5099 C C . THR A 1 643 ? -10.994 -18.535 23.145 1.00 91.06 643 THR A C 1
ATOM 5101 O O . THR A 1 643 ? -10.694 -19.721 23.019 1.00 91.06 643 THR A O 1
ATOM 5104 N N . VAL A 1 644 ? -10.333 -17.726 23.975 1.00 92.19 644 VAL A N 1
ATOM 5105 C CA . VAL A 1 644 ? -9.192 -18.164 24.791 1.00 92.19 644 VAL A CA 1
ATOM 5106 C C . VAL A 1 644 ? -9.584 -18.234 26.264 1.00 92.19 644 VAL A C 1
ATOM 5108 O O . VAL A 1 644 ? -10.032 -17.254 26.857 1.00 92.19 644 VAL A O 1
ATOM 5111 N N . GLN A 1 645 ? -9.369 -19.394 26.889 1.00 90.00 645 GLN A N 1
ATOM 5112 C CA . GLN A 1 645 ? -9.574 -19.557 28.329 1.00 90.00 645 GLN A CA 1
ATOM 5113 C C . GLN A 1 645 ? -8.444 -18.886 29.135 1.00 90.00 645 GLN A C 1
ATOM 5115 O O . GLN A 1 645 ? -7.250 -19.046 28.839 1.00 90.00 645 GLN A O 1
ATOM 5120 N N . PHE A 1 646 ? -8.816 -18.164 30.191 1.00 88.31 646 PHE A N 1
ATOM 5121 C CA . PHE A 1 646 ? -7.925 -17.493 31.136 1.00 88.31 646 PHE A CA 1
ATOM 5122 C C . PHE A 1 646 ? -8.419 -17.721 32.574 1.00 88.31 646 PHE A C 1
ATOM 5124 O O . PHE A 1 646 ? -9.433 -17.171 33.002 1.00 88.31 646 PHE A O 1
ATOM 5131 N N . ASP A 1 647 ? -7.705 -18.574 33.318 1.00 87.62 647 ASP A N 1
ATOM 5132 C CA . ASP A 1 647 ? -8.138 -19.113 34.617 1.00 87.62 647 ASP A CA 1
ATOM 5133 C C . ASP A 1 647 ? -9.566 -19.706 34.538 1.00 87.62 647 ASP A C 1
ATOM 5135 O O . ASP A 1 647 ? -9.781 -20.698 33.836 1.00 87.62 647 ASP A O 1
ATOM 5139 N N . ARG A 1 648 ? -10.545 -19.107 35.226 1.00 84.50 648 ARG A N 1
ATOM 5140 C CA . ARG A 1 648 ? -11.965 -19.511 35.217 1.00 84.50 648 ARG A CA 1
ATOM 5141 C C . ARG A 1 648 ? -12.852 -18.683 34.275 1.00 84.50 648 ARG A C 1
ATOM 5143 O O . ARG A 1 648 ? -14.072 -18.787 34.359 1.00 84.50 648 ARG A O 1
ATOM 5150 N N . MET A 1 649 ? -12.262 -17.855 33.415 1.00 85.94 649 MET A N 1
ATOM 5151 C CA . MET A 1 649 ? -12.968 -16.982 32.474 1.00 85.94 649 MET A CA 1
ATOM 5152 C C . MET A 1 649 ? -12.666 -17.386 31.027 1.00 85.94 649 MET A C 1
ATOM 5154 O O . MET A 1 649 ? -11.574 -17.869 30.724 1.00 85.94 649 MET A O 1
ATOM 5158 N N . ASN A 1 650 ? -13.615 -17.130 30.129 1.00 90.56 650 ASN A N 1
ATOM 5159 C CA . ASN A 1 650 ? -13.417 -17.227 28.685 1.00 90.56 650 ASN A CA 1
ATOM 5160 C C . ASN A 1 650 ? -13.333 -15.809 28.117 1.00 90.56 650 ASN A C 1
ATOM 5162 O O . ASN A 1 650 ? -14.168 -14.972 28.453 1.00 90.56 650 ASN A O 1
ATOM 5166 N N . LEU A 1 651 ? -12.341 -15.545 27.268 1.00 89.56 651 LEU A N 1
ATOM 5167 C CA . LEU A 1 651 ? -12.182 -14.272 26.572 1.00 89.56 651 LEU A CA 1
ATOM 5168 C C . LEU A 1 651 ? -12.399 -14.492 25.071 1.00 89.56 651 LEU A C 1
ATOM 5170 O O . LEU A 1 651 ? -11.603 -15.174 24.425 1.00 89.56 651 LEU A O 1
ATOM 5174 N N . THR A 1 652 ? -13.481 -13.930 24.540 1.00 90.81 652 THR A N 1
ATOM 5175 C CA . THR A 1 652 ? -13.796 -13.897 23.106 1.00 90.81 652 THR A CA 1
ATOM 5176 C C . THR A 1 652 ? -13.242 -12.627 22.463 1.00 90.81 652 THR A C 1
ATOM 5178 O O . THR A 1 652 ? -13.072 -11.602 23.129 1.00 90.81 652 THR A O 1
ATOM 5181 N N . LEU A 1 653 ? -12.976 -12.670 21.155 1.00 90.50 653 LEU A N 1
ATOM 5182 C CA . LEU A 1 653 ? -12.656 -11.481 20.364 1.00 90.50 653 LEU A CA 1
ATOM 5183 C C . LEU A 1 653 ? -13.609 -11.352 19.173 1.00 90.50 653 LEU A C 1
ATOM 5185 O O . LEU A 1 653 ? -13.355 -11.909 18.112 1.00 90.50 653 LEU A O 1
ATOM 5189 N N . ASP A 1 654 ? -14.694 -10.594 19.325 1.00 85.69 654 ASP A N 1
ATOM 5190 C CA . ASP A 1 654 ? -15.773 -10.544 18.327 1.00 85.69 654 ASP A CA 1
ATOM 5191 C C . ASP A 1 654 ? -15.291 -10.114 16.926 1.00 85.69 654 ASP A C 1
ATOM 5193 O O . ASP A 1 654 ? -15.570 -10.784 15.930 1.00 85.69 654 ASP A O 1
ATOM 5197 N N . PHE A 1 655 ? -14.562 -8.992 16.828 1.00 86.25 655 PHE A N 1
ATOM 5198 C CA . PHE A 1 655 ? -14.024 -8.474 15.564 1.00 86.25 655 PHE A CA 1
ATOM 5199 C C . PHE A 1 655 ? -12.891 -7.448 15.755 1.00 86.25 655 PHE A C 1
ATOM 5201 O O . PHE A 1 655 ? -12.814 -6.753 16.766 1.00 86.25 655 PHE A O 1
ATOM 5208 N N . ILE A 1 656 ? -12.049 -7.277 14.723 1.00 87.31 656 ILE A N 1
ATOM 5209 C CA . ILE A 1 656 ? -11.016 -6.225 14.656 1.00 87.31 656 ILE A CA 1
ATOM 5210 C C . ILE A 1 656 ? -11.322 -5.239 13.512 1.00 87.31 656 ILE A C 1
ATOM 5212 O O . ILE A 1 656 ? -10.921 -5.429 12.353 1.00 87.31 656 ILE A O 1
ATOM 5216 N N . THR A 1 657 ? -11.996 -4.133 13.840 1.00 83.12 657 THR A N 1
ATOM 5217 C CA . THR A 1 657 ? -12.076 -2.956 12.958 1.00 83.12 657 THR A CA 1
ATOM 5218 C C . THR A 1 657 ? -10.745 -2.213 12.941 1.00 83.12 657 THR A C 1
ATOM 5220 O O . THR A 1 657 ? -10.288 -1.721 13.969 1.00 83.12 657 THR A O 1
ATOM 5223 N N . ALA A 1 658 ? -10.162 -2.083 11.752 1.00 76.25 658 ALA A N 1
ATOM 5224 C CA . ALA A 1 658 ? -8.933 -1.342 11.493 1.00 76.25 658 ALA A CA 1
ATOM 5225 C C . ALA A 1 658 ? -9.141 -0.410 10.287 1.00 76.25 658 ALA A C 1
ATOM 5227 O O . ALA A 1 658 ? -9.907 -0.774 9.389 1.00 76.25 658 ALA A O 1
ATOM 5228 N N . PRO A 1 659 ? -8.487 0.765 10.235 1.00 75.12 659 PRO A N 1
ATOM 5229 C CA . PRO A 1 659 ? -8.480 1.593 9.034 1.00 75.12 659 PRO A CA 1
ATOM 5230 C C . PRO A 1 659 ? -7.750 0.878 7.887 1.00 75.12 659 PRO A C 1
ATOM 5232 O O . PRO A 1 659 ? -6.868 0.052 8.114 1.00 75.12 659 PRO A O 1
ATOM 5235 N N . THR A 1 660 ? -8.080 1.229 6.646 1.00 71.06 660 THR A N 1
ATOM 5236 C CA . THR A 1 660 ? -7.316 0.806 5.465 1.00 71.06 660 THR A CA 1
ATOM 5237 C C . THR A 1 660 ? -5.920 1.428 5.503 1.00 71.06 660 THR A C 1
ATOM 5239 O O . THR A 1 660 ? -5.800 2.653 5.493 1.00 71.06 660 THR A O 1
ATOM 5242 N N . ILE A 1 661 ? -4.873 0.602 5.530 1.00 79.88 661 ILE A N 1
ATOM 5243 C CA . ILE A 1 661 ? -3.471 1.041 5.549 1.00 79.88 661 ILE A CA 1
ATOM 5244 C C . ILE A 1 661 ? -2.931 0.977 4.103 1.00 79.88 661 ILE A C 1
ATOM 5246 O O . ILE A 1 661 ? -2.709 -0.127 3.606 1.00 79.88 661 ILE A O 1
ATOM 5250 N N . PRO A 1 662 ? -2.703 2.107 3.395 1.00 76.94 662 PRO A N 1
ATOM 5251 C CA . PRO A 1 662 ? -2.430 2.092 1.947 1.00 76.94 662 PRO A CA 1
ATOM 5252 C C . PRO A 1 662 ? -1.094 1.461 1.523 1.00 76.94 662 PRO A C 1
ATOM 5254 O O . PRO A 1 662 ? -0.856 1.261 0.335 1.00 76.94 662 PRO A O 1
ATOM 5257 N N . THR A 1 663 ? -0.198 1.163 2.465 1.00 79.88 663 THR A N 1
ATOM 5258 C CA . THR A 1 663 ? 1.033 0.405 2.196 1.00 79.88 663 THR A CA 1
ATOM 5259 C C . THR A 1 663 ? 0.796 -1.103 2.099 1.00 79.88 663 THR A C 1
ATOM 5261 O O . THR A 1 663 ? 1.611 -1.782 1.484 1.00 79.88 663 THR A O 1
ATOM 5264 N N . LEU A 1 664 ? -0.312 -1.624 2.643 1.00 82.81 664 LEU A N 1
ATOM 5265 C CA . LEU A 1 664 ? -0.648 -3.054 2.618 1.00 82.81 664 LEU A CA 1
ATOM 5266 C C . LEU A 1 664 ? -1.242 -3.526 1.276 1.00 82.81 664 LEU A C 1
ATOM 5268 O O . LEU A 1 664 ? -1.191 -4.714 0.973 1.00 82.81 664 LEU A O 1
ATOM 5272 N N . ASP A 1 665 ? -1.756 -2.594 0.466 1.00 79.06 665 ASP A N 1
ATOM 5273 C CA . ASP A 1 665 ? -2.272 -2.815 -0.901 1.00 79.06 665 ASP A CA 1
ATOM 5274 C C . ASP A 1 665 ? -1.160 -2.736 -1.976 1.00 79.06 665 ASP A C 1
ATOM 5276 O O . ASP A 1 665 ? -1.400 -2.776 -3.183 1.00 79.06 665 ASP A O 1
ATOM 5280 N N . ARG A 1 666 ? 0.104 -2.589 -1.554 1.00 87.38 666 ARG A N 1
ATOM 5281 C CA . ARG A 1 666 ? 1.257 -2.554 -2.462 1.00 87.38 666 ARG A CA 1
ATOM 5282 C C . ARG A 1 666 ? 1.766 -3.958 -2.781 1.00 87.38 666 ARG A C 1
ATOM 5284 O O . ARG A 1 666 ? 1.405 -4.952 -2.154 1.00 87.38 666 ARG A O 1
ATOM 5291 N N . ARG A 1 667 ? 2.650 -4.030 -3.779 1.00 91.56 667 ARG A N 1
ATOM 5292 C CA . ARG A 1 667 ? 3.464 -5.226 -4.005 1.00 91.56 667 ARG A CA 1
ATOM 5293 C C . ARG A 1 667 ? 4.632 -5.252 -3.030 1.00 91.56 667 ARG A C 1
ATOM 5295 O O . ARG A 1 667 ? 5.249 -4.222 -2.766 1.00 91.56 667 ARG A O 1
ATOM 5302 N N . PHE A 1 668 ? 4.959 -6.447 -2.574 1.00 93.12 668 PHE A N 1
ATOM 5303 C CA . PHE A 1 668 ? 6.114 -6.752 -1.750 1.00 93.12 668 PHE A CA 1
ATOM 5304 C C . PHE A 1 668 ? 7.121 -7.538 -2.591 1.00 93.12 668 PHE A C 1
ATOM 5306 O O . PHE A 1 668 ? 6.741 -8.261 -3.516 1.00 93.12 668 PHE A O 1
ATOM 5313 N N . VAL A 1 669 ? 8.404 -7.377 -2.285 1.00 94.12 669 VAL A N 1
ATOM 5314 C CA . VAL A 1 669 ? 9.495 -8.174 -2.851 1.00 94.12 669 VAL A CA 1
ATOM 5315 C C . VAL A 1 669 ? 10.195 -8.869 -1.698 1.00 94.12 669 VAL A C 1
ATOM 5317 O O . VAL A 1 669 ? 10.552 -8.197 -0.732 1.00 94.12 669 VAL A O 1
ATOM 5320 N N . GLN A 1 670 ? 10.405 -10.179 -1.795 1.00 93.19 670 GLN A N 1
ATOM 5321 C CA . GLN A 1 670 ? 11.144 -10.951 -0.794 1.00 93.19 670 GLN A CA 1
ATOM 5322 C C . GLN A 1 670 ? 12.206 -11.845 -1.426 1.00 93.19 670 GLN A C 1
ATOM 5324 O O . GLN A 1 670 ? 12.076 -12.248 -2.586 1.00 93.19 670 GLN A O 1
ATOM 5329 N N . VAL A 1 671 ? 13.249 -12.179 -0.666 1.00 93.25 671 VAL A N 1
ATOM 5330 C CA . VAL A 1 671 ? 14.198 -13.228 -1.062 1.00 93.25 671 VAL A CA 1
ATOM 5331 C C . VAL A 1 671 ? 13.498 -14.586 -0.977 1.00 93.25 671 VAL A C 1
ATOM 5333 O O . VAL A 1 671 ? 12.990 -14.976 0.071 1.00 93.25 671 VAL A O 1
ATOM 5336 N N . TYR A 1 672 ? 13.454 -15.317 -2.085 1.00 89.88 672 TYR A N 1
ATOM 5337 C CA . TYR A 1 672 ? 12.792 -16.615 -2.147 1.00 89.88 672 TYR A CA 1
ATOM 5338 C C . TYR A 1 672 ? 13.609 -17.699 -1.426 1.00 89.88 672 TYR A C 1
ATOM 5340 O O . TYR A 1 672 ? 14.823 -17.798 -1.612 1.00 89.88 672 TYR A O 1
ATOM 5348 N N . ASN A 1 673 ? 12.924 -18.570 -0.676 1.00 83.56 673 ASN A N 1
ATOM 5349 C CA . ASN A 1 673 ? 13.506 -19.718 0.034 1.00 83.56 673 ASN A CA 1
ATOM 5350 C C . ASN A 1 673 ? 14.528 -19.337 1.137 1.00 83.56 673 ASN A C 1
ATOM 5352 O O . ASN A 1 673 ? 15.577 -19.969 1.278 1.00 83.56 673 ASN A O 1
ATOM 5356 N N . GLN A 1 674 ? 14.194 -18.320 1.938 1.00 83.75 674 GLN A N 1
ATOM 5357 C CA . GLN A 1 674 ? 14.780 -18.040 3.258 1.00 83.75 674 GLN A CA 1
ATOM 5358 C C . GLN A 1 674 ? 13.687 -18.153 4.338 1.00 83.75 674 GLN A C 1
ATOM 5360 O O . GLN A 1 674 ? 12.513 -17.971 4.024 1.00 83.75 674 GLN A O 1
ATOM 5365 N N . SER A 1 675 ? 14.055 -18.477 5.584 1.00 74.81 675 SER A N 1
ATOM 5366 C CA . SER A 1 675 ? 13.101 -18.633 6.701 1.00 74.81 675 SER A CA 1
ATOM 5367 C C . SER A 1 675 ? 12.574 -17.295 7.222 1.00 74.81 675 SER A C 1
ATOM 5369 O O . SER A 1 675 ? 11.374 -17.152 7.422 1.00 74.81 675 SER A O 1
ATOM 5371 N N . ASP A 1 676 ? 13.469 -16.315 7.358 1.00 78.00 676 ASP A N 1
ATOM 5372 C CA . ASP A 1 676 ? 13.165 -14.912 7.646 1.00 78.00 676 ASP A CA 1
ATOM 5373 C C . ASP A 1 676 ? 13.646 -14.076 6.448 1.00 78.00 676 ASP A C 1
ATOM 5375 O O . ASP A 1 676 ? 14.761 -13.545 6.464 1.00 78.00 676 ASP A O 1
ATOM 5379 N N . PRO A 1 677 ? 12.884 -14.038 5.339 1.00 81.94 677 PRO A N 1
ATOM 5380 C CA . PRO A 1 677 ? 13.331 -13.384 4.120 1.00 81.94 677 PRO A CA 1
ATOM 5381 C C . PRO A 1 677 ? 13.325 -11.861 4.286 1.00 81.94 677 PRO A C 1
ATOM 5383 O O . PRO A 1 677 ? 12.366 -11.278 4.794 1.00 81.94 677 PRO A O 1
ATOM 5386 N N . ALA A 1 678 ? 14.365 -11.189 3.790 1.00 83.00 678 ALA A N 1
ATOM 5387 C CA . ALA A 1 678 ? 14.354 -9.731 3.698 1.00 83.00 678 ALA A CA 1
ATOM 5388 C C . ALA A 1 678 ? 13.208 -9.283 2.771 1.00 83.00 678 ALA A C 1
ATOM 5390 O O . ALA A 1 678 ? 13.154 -9.695 1.609 1.00 83.00 678 ALA A O 1
ATOM 5391 N N . THR A 1 679 ? 12.289 -8.461 3.290 1.00 88.44 679 THR A N 1
ATOM 5392 C CA . THR A 1 679 ? 11.125 -7.948 2.550 1.00 88.44 679 THR A CA 1
ATOM 5393 C C . THR A 1 679 ? 11.243 -6.444 2.311 1.00 88.44 679 THR A C 1
ATOM 5395 O O . THR A 1 679 ? 11.546 -5.681 3.226 1.00 88.44 679 THR A O 1
ATOM 5398 N N . MET A 1 680 ? 10.964 -5.994 1.086 1.00 91.00 680 MET A N 1
ATOM 5399 C CA . MET A 1 680 ? 10.814 -4.571 0.757 1.00 91.00 680 MET A CA 1
ATOM 5400 C C . MET A 1 680 ? 9.449 -4.285 0.124 1.00 91.00 680 MET A C 1
ATOM 5402 O O . MET A 1 680 ? 8.866 -5.131 -0.557 1.00 91.00 680 MET A O 1
ATOM 5406 N N . ILE A 1 681 ? 8.951 -3.063 0.311 1.00 90.81 681 ILE A N 1
ATOM 5407 C CA . ILE A 1 681 ? 7.740 -2.575 -0.358 1.00 90.81 681 ILE A CA 1
ATOM 5408 C C . ILE A 1 681 ? 8.133 -1.999 -1.718 1.00 90.81 681 ILE A C 1
ATOM 5410 O O . ILE A 1 681 ? 8.965 -1.096 -1.801 1.00 90.81 681 ILE A O 1
ATOM 5414 N N . SER A 1 682 ? 7.491 -2.481 -2.779 1.00 89.62 682 SER A N 1
ATOM 5415 C CA . SER A 1 682 ? 7.680 -1.940 -4.120 1.00 89.62 682 SER A CA 1
ATOM 5416 C C . SER A 1 682 ? 6.948 -0.601 -4.284 1.00 89.62 682 SER A C 1
ATOM 5418 O O . SER A 1 682 ? 5.767 -0.465 -3.946 1.00 89.62 682 SER A O 1
ATOM 5420 N N . LEU A 1 683 ? 7.657 0.399 -4.805 1.00 87.00 683 LEU A N 1
ATOM 5421 C CA . LEU A 1 683 ? 7.140 1.726 -5.142 1.00 87.00 683 LEU A CA 1
ATOM 5422 C C . LEU A 1 683 ? 6.750 1.807 -6.636 1.00 87.00 683 LEU A C 1
ATOM 5424 O O . LEU A 1 683 ? 7.186 0.979 -7.435 1.00 87.00 683 LEU A O 1
ATOM 5428 N N . PRO A 1 684 ? 5.951 2.808 -7.063 1.00 81.75 684 PRO A N 1
ATOM 5429 C CA . PRO A 1 684 ? 5.544 2.956 -8.469 1.00 81.75 684 PRO A CA 1
ATOM 5430 C C . PRO A 1 684 ? 6.697 3.175 -9.466 1.00 81.75 684 PRO A C 1
ATOM 5432 O O . PRO A 1 684 ? 6.513 2.979 -10.665 1.00 81.75 684 PRO A O 1
ATOM 5435 N N . GLU A 1 685 ? 7.872 3.575 -8.978 1.00 85.62 685 GLU A N 1
ATOM 5436 C CA . GLU A 1 685 ? 9.090 3.817 -9.764 1.00 85.62 685 GLU A CA 1
ATOM 5437 C C . GLU A 1 685 ? 9.892 2.522 -10.034 1.00 85.62 685 GLU A C 1
ATOM 5439 O O . GLU A 1 685 ? 10.878 2.529 -10.775 1.00 85.62 685 GLU A O 1
ATOM 5444 N N . ASP A 1 686 ? 9.465 1.390 -9.466 1.00 88.75 686 ASP A N 1
ATOM 5445 C CA . ASP A 1 686 ? 10.237 0.147 -9.414 1.00 88.75 686 ASP A CA 1
ATOM 5446 C C . ASP A 1 686 ? 10.063 -0.680 -10.689 1.00 88.75 686 ASP A C 1
ATOM 5448 O O . ASP A 1 686 ? 9.223 -1.579 -10.817 1.00 88.75 686 ASP A O 1
ATOM 5452 N N . ILE A 1 687 ? 10.885 -0.356 -11.679 1.00 90.44 687 ILE A N 1
ATOM 5453 C CA . ILE A 1 687 ? 10.828 -0.977 -12.997 1.00 90.44 687 ILE A CA 1
ATOM 5454 C C . ILE A 1 687 ? 11.576 -2.318 -12.976 1.00 90.44 687 ILE A C 1
ATOM 5456 O O . ILE A 1 687 ? 12.775 -2.389 -13.226 1.00 90.44 687 ILE A O 1
ATOM 5460 N N . PHE A 1 688 ? 10.849 -3.408 -12.715 1.00 92.62 688 PHE A N 1
ATOM 5461 C CA . PHE A 1 688 ? 11.343 -4.780 -12.904 1.00 92.62 688 PHE A CA 1
ATOM 5462 C C . PHE A 1 688 ? 11.413 -5.125 -14.398 1.00 92.62 688 PHE A C 1
ATOM 5464 O O . PHE A 1 688 ? 10.388 -5.414 -15.029 1.00 92.62 688 PHE A O 1
ATOM 5471 N N . SER A 1 689 ? 12.616 -5.112 -14.973 1.00 90.81 689 SER A N 1
ATOM 5472 C CA . SER A 1 689 ? 12.822 -5.411 -16.396 1.00 90.81 689 SER A CA 1
ATOM 5473 C C . SER A 1 689 ? 12.679 -6.892 -16.757 1.00 90.81 689 SER A C 1
ATOM 5475 O O . SER A 1 689 ? 12.304 -7.198 -17.889 1.00 90.81 689 SER A O 1
ATOM 5477 N N . VAL A 1 690 ? 12.926 -7.810 -15.817 1.00 93.19 690 VAL A N 1
ATOM 5478 C CA . VAL A 1 690 ? 12.827 -9.266 -16.016 1.00 93.19 690 VAL A CA 1
ATOM 5479 C C . VAL A 1 690 ? 11.704 -9.839 -15.158 1.00 93.19 690 VAL A C 1
ATOM 5481 O O . VAL A 1 690 ? 11.644 -9.577 -13.956 1.00 93.19 690 VAL A O 1
ATOM 5484 N N . LYS A 1 691 ? 10.819 -10.638 -15.767 1.00 94.50 691 LYS A N 1
ATOM 5485 C CA . LYS A 1 691 ? 9.695 -11.304 -15.089 1.00 94.50 691 LYS A CA 1
ATOM 5486 C C . LYS A 1 691 ? 9.611 -12.771 -15.505 1.00 94.50 691 LYS A C 1
ATOM 5488 O O . LYS A 1 691 ? 9.488 -13.082 -16.689 1.00 94.50 691 LYS A O 1
ATOM 5493 N N . CYS A 1 692 ? 9.682 -13.669 -14.534 1.00 93.94 692 CYS A N 1
ATOM 5494 C CA . CYS A 1 692 ? 9.732 -15.118 -14.702 1.00 93.94 692 CYS A CA 1
ATOM 5495 C C . CYS A 1 692 ? 8.515 -15.763 -14.017 1.00 93.94 692 CYS A C 1
ATOM 5497 O O . CYS A 1 692 ? 8.055 -15.267 -12.991 1.00 93.94 692 CYS A O 1
ATOM 5499 N N . ASN A 1 693 ? 7.981 -16.863 -14.558 1.00 92.31 693 ASN A N 1
ATOM 5500 C CA . ASN A 1 693 ? 6.763 -17.485 -14.011 1.00 92.31 693 ASN A CA 1
ATOM 5501 C C . ASN A 1 693 ? 7.023 -18.410 -12.807 1.00 92.31 693 ASN A C 1
ATOM 5503 O O . ASN A 1 693 ? 6.091 -18.781 -12.107 1.00 92.31 693 ASN A O 1
ATOM 5507 N N . SER A 1 694 ? 8.277 -18.804 -12.586 1.00 92.62 694 SER A N 1
ATOM 5508 C CA . SER A 1 694 ? 8.683 -19.761 -11.553 1.00 92.62 694 SER A CA 1
ATOM 5509 C C . SER A 1 694 ? 10.116 -19.494 -11.095 1.00 92.62 694 SER A C 1
ATOM 5511 O O . SER A 1 694 ? 10.948 -19.027 -11.881 1.00 92.62 694 SER A O 1
ATOM 5513 N N . SER A 1 695 ? 10.437 -19.858 -9.854 1.00 90.94 695 SER A N 1
ATOM 5514 C CA . SER A 1 695 ? 11.794 -19.767 -9.296 1.00 90.94 695 SER A CA 1
ATOM 5515 C C . SER A 1 695 ? 12.837 -20.515 -10.144 1.00 90.94 695 SER A C 1
ATOM 5517 O O . SER A 1 695 ? 13.944 -20.017 -10.336 1.00 90.94 695 SER A O 1
ATOM 5519 N N . VAL A 1 696 ? 12.471 -21.649 -10.758 1.00 90.38 696 VAL A N 1
ATOM 5520 C CA . VAL A 1 696 ? 13.335 -22.401 -11.691 1.00 90.38 696 VAL A CA 1
ATOM 5521 C C . VAL A 1 696 ? 13.636 -21.598 -12.964 1.00 90.38 696 VAL A C 1
ATOM 5523 O O . VAL A 1 696 ? 14.797 -21.499 -13.367 1.00 90.38 696 VAL A O 1
ATOM 5526 N N . THR A 1 697 ? 12.624 -20.973 -13.585 1.00 91.44 697 THR A N 1
ATOM 5527 C CA . THR A 1 697 ? 12.860 -20.086 -14.743 1.00 91.44 697 THR A CA 1
ATOM 5528 C C . THR A 1 697 ? 13.695 -18.863 -14.376 1.00 91.44 697 THR A C 1
ATOM 5530 O O . THR A 1 697 ? 14.572 -18.493 -15.153 1.00 91.44 697 THR A O 1
ATOM 5533 N N . ALA A 1 698 ? 13.489 -18.288 -13.184 1.00 90.94 698 ALA A N 1
ATOM 5534 C CA . ALA A 1 698 ? 14.285 -17.173 -12.680 1.00 90.94 698 ALA A CA 1
ATOM 5535 C C . ALA A 1 698 ? 15.753 -17.560 -12.470 1.00 90.94 698 ALA A C 1
ATOM 5537 O O . ALA 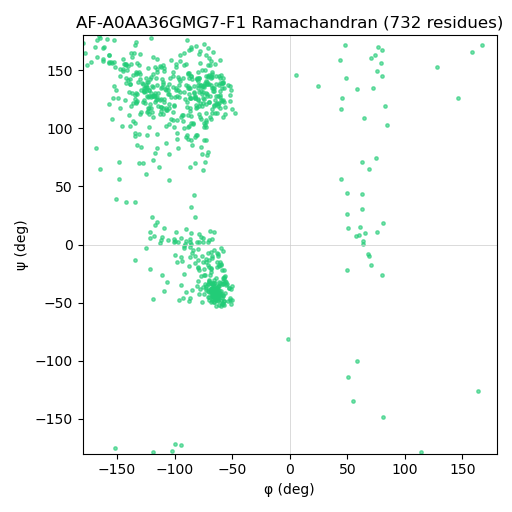A 1 698 ? 16.629 -16.859 -12.973 1.00 90.94 698 ALA A O 1
ATOM 5538 N N . ARG A 1 699 ? 16.030 -18.703 -11.820 1.00 89.56 699 ARG A N 1
ATOM 5539 C CA . ARG A 1 699 ? 17.395 -19.198 -11.568 1.00 89.56 699 ARG A CA 1
ATOM 5540 C C . ARG A 1 699 ? 18.233 -19.225 -12.843 1.00 89.56 699 ARG A C 1
ATOM 5542 O O . ARG A 1 699 ? 19.311 -18.643 -12.865 1.00 89.56 699 ARG A O 1
ATOM 5549 N N . ASN A 1 700 ? 17.718 -19.829 -13.911 1.00 88.19 700 ASN A N 1
ATOM 5550 C CA . ASN A 1 700 ? 18.454 -19.969 -15.171 1.00 88.19 700 ASN A CA 1
ATOM 5551 C C . ASN A 1 700 ? 18.215 -18.801 -16.153 1.00 88.19 700 ASN A C 1
ATOM 5553 O O . ASN A 1 700 ? 18.705 -18.847 -17.279 1.00 88.19 700 ASN A O 1
ATOM 5557 N N . LEU A 1 701 ? 17.404 -17.800 -15.780 1.00 87.88 701 LEU A N 1
ATOM 5558 C CA . LEU A 1 701 ? 16.839 -16.751 -16.651 1.00 87.88 701 LEU A CA 1
ATOM 5559 C C . LEU A 1 701 ? 16.137 -17.271 -17.929 1.00 87.88 701 LEU A C 1
ATOM 5561 O O . LEU A 1 701 ? 15.824 -16.511 -18.845 1.00 87.88 701 LEU A O 1
ATOM 5565 N N . THR A 1 702 ? 15.842 -18.569 -18.010 1.00 84.69 702 THR A N 1
ATOM 5566 C CA . THR A 1 702 ? 15.235 -19.208 -19.188 1.00 84.69 702 THR A CA 1
ATOM 5567 C C . THR A 1 702 ? 13.735 -18.939 -19.269 1.00 84.69 702 THR A C 1
ATOM 5569 O O . THR A 1 702 ? 13.033 -19.064 -18.273 1.00 84.69 702 THR A O 1
ATOM 5572 N N . LYS A 1 703 ? 13.222 -18.628 -20.468 1.00 84.38 703 LYS A N 1
ATOM 5573 C CA . LYS A 1 703 ? 11.797 -18.327 -20.744 1.00 84.38 703 LYS A CA 1
ATOM 5574 C C . LYS A 1 703 ? 11.205 -17.119 -19.982 1.00 84.38 703 LYS A C 1
ATOM 5576 O O . LYS A 1 703 ? 10.006 -16.878 -20.089 1.00 84.38 703 LYS A O 1
ATOM 5581 N N . CYS A 1 704 ? 12.012 -16.328 -19.272 1.00 90.81 704 CYS A N 1
ATOM 5582 C CA . CYS A 1 704 ? 11.550 -15.089 -18.643 1.00 90.81 704 CYS A CA 1
ATOM 5583 C C . CYS A 1 704 ? 11.190 -14.016 -19.685 1.00 90.81 704 CYS A C 1
ATOM 5585 O O . CYS A 1 704 ? 11.867 -13.860 -20.704 1.00 90.81 704 CYS A O 1
ATOM 5587 N N . ARG A 1 705 ? 10.148 -13.229 -19.402 1.00 91.75 705 ARG A N 1
ATOM 5588 C CA . ARG A 1 705 ? 9.747 -12.066 -20.199 1.00 91.75 705 ARG A CA 1
ATOM 5589 C C . ARG A 1 705 ? 10.613 -10.867 -19.817 1.00 91.75 705 ARG A C 1
ATOM 5591 O O . ARG A 1 705 ? 10.586 -10.426 -18.670 1.00 91.75 705 ARG A O 1
ATOM 5598 N N . VAL A 1 706 ? 11.337 -10.324 -20.792 1.00 91.69 706 VAL A N 1
ATOM 5599 C CA . VAL A 1 706 ? 12.040 -9.038 -20.667 1.00 91.69 706 VAL A CA 1
ATOM 5600 C C . VAL A 1 706 ? 11.100 -7.917 -21.121 1.00 91.69 706 VAL A C 1
ATOM 5602 O O . VAL A 1 706 ? 10.372 -8.073 -22.102 1.00 91.69 706 VAL A O 1
ATOM 5605 N N . MET A 1 707 ? 11.077 -6.807 -20.389 1.00 90.25 707 MET A N 1
ATOM 5606 C CA . MET A 1 707 ? 10.276 -5.615 -20.686 1.00 90.25 707 MET A CA 1
ATOM 5607 C C . MET A 1 707 ? 11.132 -4.571 -21.416 1.00 90.25 707 MET A C 1
ATOM 5609 O O . MET A 1 707 ? 12.315 -4.432 -21.113 1.00 90.25 707 MET A O 1
ATOM 5613 N N . ASP A 1 708 ? 10.559 -3.825 -22.370 1.00 88.38 708 ASP A N 1
ATOM 5614 C CA . ASP A 1 708 ? 11.311 -2.762 -23.053 1.00 88.38 708 ASP A CA 1
ATOM 5615 C C . ASP A 1 708 ? 11.342 -1.487 -22.200 1.00 88.38 708 ASP A C 1
ATOM 5617 O O . ASP A 1 708 ? 10.416 -0.679 -22.215 1.00 88.38 708 ASP A O 1
ATOM 5621 N N . THR A 1 709 ? 12.408 -1.342 -21.415 1.00 90.50 709 THR A N 1
ATOM 5622 C CA . THR A 1 709 ? 12.630 -0.221 -20.489 1.00 90.50 709 THR A CA 1
ATOM 5623 C C . THR A 1 709 ? 13.749 0.713 -20.970 1.00 90.50 709 THR A C 1
ATOM 5625 O O . THR A 1 709 ? 14.259 1.533 -20.203 1.00 90.50 709 THR A O 1
ATOM 5628 N N . CYS A 1 710 ? 14.165 0.584 -22.238 1.00 91.25 710 CYS A N 1
ATOM 5629 C CA . CYS A 1 710 ? 15.405 1.156 -22.755 1.00 91.25 710 CYS A CA 1
ATOM 5630 C C . CYS A 1 710 ? 15.185 2.217 -23.835 1.00 91.25 710 CYS A C 1
ATOM 5632 O O . CYS A 1 710 ? 14.632 1.951 -24.900 1.00 91.25 710 CYS A O 1
ATOM 5634 N N . LYS A 1 711 ? 15.736 3.413 -23.614 1.00 92.38 711 LYS A N 1
ATOM 5635 C CA . LYS A 1 711 ? 15.819 4.472 -24.625 1.00 92.38 711 LYS A CA 1
ATOM 5636 C C . LYS A 1 711 ? 17.170 4.369 -25.335 1.00 92.38 711 LYS A C 1
ATOM 5638 O O . LYS A 1 711 ? 18.213 4.588 -24.720 1.00 92.38 711 LYS A O 1
ATOM 5643 N N . CYS A 1 712 ? 17.144 3.993 -26.613 1.00 90.50 712 CYS A N 1
ATOM 5644 C CA . CYS A 1 712 ? 18.325 3.632 -27.403 1.00 90.50 712 CYS A CA 1
ATOM 5645 C C . CYS A 1 712 ? 18.591 4.620 -28.544 1.00 90.50 712 CYS A C 1
ATOM 5647 O O . CYS A 1 712 ? 17.770 4.747 -29.454 1.00 90.50 712 CYS A O 1
ATOM 5649 N N . THR A 1 713 ? 19.754 5.275 -28.529 1.00 89.56 713 THR A N 1
ATOM 5650 C CA . THR A 1 713 ? 20.189 6.205 -29.581 1.00 89.56 713 THR A CA 1
ATOM 5651 C C . THR A 1 713 ? 21.347 5.638 -30.401 1.00 89.56 713 THR A C 1
ATOM 5653 O O . THR A 1 713 ? 22.275 5.018 -29.879 1.00 89.56 713 THR A O 1
ATOM 5656 N N . SER A 1 714 ? 21.300 5.857 -31.714 1.00 85.62 714 SER A N 1
ATOM 5657 C CA . SER A 1 714 ? 22.356 5.468 -32.647 1.00 85.62 714 SER A CA 1
ATOM 5658 C C . SER A 1 714 ? 23.520 6.462 -32.621 1.00 85.62 714 SER A C 1
ATOM 5660 O O . SER A 1 714 ? 23.334 7.648 -32.900 1.00 85.62 714 SER A O 1
ATOM 5662 N N . LYS A 1 715 ? 24.737 5.970 -32.384 1.00 77.19 715 LYS A N 1
ATOM 5663 C CA . LYS A 1 715 ? 25.975 6.593 -32.874 1.00 77.19 715 LYS A CA 1
ATOM 5664 C C . LYS A 1 715 ? 26.300 6.028 -34.268 1.00 77.19 715 LYS A C 1
ATOM 5666 O O . LYS A 1 715 ? 25.615 5.139 -34.769 1.00 77.19 715 LYS A O 1
ATOM 5671 N N . THR A 1 716 ? 27.348 6.538 -34.912 1.00 74.44 716 THR A N 1
ATOM 5672 C CA . THR A 1 716 ? 27.727 6.208 -36.306 1.00 74.44 716 THR A CA 1
ATOM 5673 C C . THR A 1 716 ? 27.963 4.714 -36.580 1.00 74.44 716 THR A C 1
ATOM 5675 O O . THR A 1 716 ? 27.752 4.261 -37.710 1.00 74.44 716 THR A O 1
ATOM 5678 N N . THR A 1 717 ? 28.380 3.947 -35.565 1.00 80.81 717 THR A N 1
ATOM 5679 C CA . THR A 1 717 ? 28.671 2.501 -35.654 1.00 80.81 717 THR A CA 1
ATOM 5680 C C . THR A 1 717 ? 28.083 1.649 -34.521 1.00 80.81 717 THR A C 1
ATOM 5682 O O . THR A 1 717 ? 28.056 0.427 -34.653 1.00 80.81 717 THR A O 1
ATOM 5685 N N . THR A 1 718 ? 27.602 2.253 -33.429 1.00 87.50 718 THR A N 1
ATOM 5686 C CA . THR A 1 718 ? 27.143 1.561 -32.207 1.00 87.50 718 THR A CA 1
ATOM 5687 C C . THR A 1 718 ? 25.852 2.170 -31.657 1.00 87.50 718 THR A C 1
ATOM 5689 O O . THR A 1 718 ? 25.563 3.342 -31.891 1.00 87.50 718 THR A O 1
ATOM 5692 N N . VAL A 1 719 ? 25.068 1.392 -30.907 1.00 91.12 719 VAL A N 1
ATOM 5693 C CA . VAL A 1 719 ? 23.877 1.883 -30.186 1.00 91.12 719 VAL A CA 1
ATOM 5694 C C . VAL A 1 719 ? 24.219 2.131 -28.720 1.00 91.12 719 VAL A C 1
ATOM 5696 O O . VAL A 1 719 ? 24.790 1.264 -28.063 1.00 91.12 719 VAL A O 1
ATOM 5699 N N . LEU A 1 720 ? 23.819 3.289 -28.194 1.00 90.75 720 LEU A N 1
ATOM 5700 C CA . LEU A 1 720 ? 23.841 3.599 -26.767 1.00 90.75 720 LEU A CA 1
ATOM 5701 C C . LEU A 1 720 ? 22.416 3.501 -26.210 1.00 90.75 720 LEU A C 1
ATOM 5703 O O . LEU A 1 720 ? 21.580 4.362 -26.478 1.00 90.75 720 LEU A O 1
ATOM 5707 N N . CYS A 1 721 ? 22.137 2.464 -25.421 1.00 91.25 721 CYS A N 1
ATOM 5708 C CA . CYS A 1 721 ? 20.882 2.339 -24.679 1.00 91.25 721 CYS A CA 1
ATOM 5709 C C . CYS A 1 721 ? 21.059 2.815 -23.236 1.00 91.25 721 CYS A C 1
ATOM 5711 O O . CYS A 1 721 ? 21.998 2.407 -22.559 1.00 91.25 721 CYS A O 1
ATOM 5713 N N . ARG A 1 722 ? 20.125 3.640 -22.755 1.00 92.25 722 ARG A N 1
ATOM 5714 C CA . ARG A 1 722 ? 19.906 3.893 -21.325 1.00 92.25 722 ARG A CA 1
ATOM 5715 C C . ARG A 1 722 ? 18.650 3.139 -20.909 1.00 92.25 722 ARG A C 1
ATOM 5717 O O . ARG A 1 722 ? 17.579 3.413 -21.450 1.00 92.25 722 ARG A O 1
ATOM 5724 N N . CYS A 1 723 ? 18.789 2.187 -19.996 1.00 92.19 723 CYS A N 1
ATOM 5725 C CA . CYS A 1 723 ? 17.701 1.335 -19.531 1.00 92.19 723 CYS A CA 1
ATOM 5726 C C . CYS A 1 723 ? 17.339 1.656 -18.084 1.00 92.19 723 CYS A C 1
ATOM 5728 O O . CYS A 1 723 ? 18.230 1.902 -17.276 1.00 92.19 723 CYS A O 1
ATOM 5730 N N . ALA A 1 724 ? 16.049 1.616 -17.759 1.00 91.00 724 ALA A N 1
ATOM 5731 C CA . ALA A 1 724 ? 15.595 1.609 -16.374 1.00 91.00 724 ALA A CA 1
ATOM 5732 C C . ALA A 1 724 ? 15.464 0.160 -15.877 1.00 91.00 724 ALA A C 1
ATOM 5734 O O . ALA A 1 724 ? 14.771 -0.651 -16.499 1.00 91.00 724 ALA A O 1
ATOM 5735 N N . ASN A 1 725 ? 16.122 -0.157 -14.766 1.00 92.62 725 ASN A N 1
ATOM 5736 C CA . ASN A 1 725 ? 15.883 -1.359 -13.973 1.00 92.62 725 ASN A CA 1
ATOM 5737 C C . ASN A 1 725 ? 16.094 -1.015 -12.494 1.00 92.62 725 ASN A C 1
ATOM 5739 O O . ASN A 1 725 ? 16.921 -0.158 -12.185 1.00 92.62 725 ASN A O 1
ATOM 5743 N N . ILE A 1 726 ? 15.374 -1.679 -11.596 1.00 91.69 726 ILE A N 1
ATOM 5744 C CA . ILE A 1 726 ? 15.663 -1.633 -10.159 1.00 91.69 726 ILE A CA 1
ATOM 5745 C C . ILE A 1 726 ? 16.880 -2.517 -9.841 1.00 91.69 726 ILE A C 1
ATOM 5747 O O . ILE A 1 726 ? 16.893 -3.689 -10.220 1.00 91.69 726 ILE A O 1
ATOM 5751 N N . ASN A 1 727 ? 17.873 -1.979 -9.122 1.00 92.00 727 ASN A N 1
ATOM 5752 C CA . ASN A 1 727 ? 18.837 -2.811 -8.400 1.00 92.00 727 ASN A CA 1
ATOM 5753 C C . ASN A 1 727 ? 18.154 -3.295 -7.114 1.00 92.00 727 ASN A C 1
ATOM 5755 O O . ASN A 1 727 ? 17.842 -2.488 -6.238 1.00 92.00 727 ASN A O 1
ATOM 5759 N N . ILE A 1 728 ? 17.834 -4.587 -7.034 1.00 91.31 728 ILE A N 1
ATOM 5760 C CA . ILE A 1 728 ? 17.007 -5.143 -5.944 1.00 91.31 728 ILE A CA 1
ATOM 5761 C C . ILE A 1 728 ? 17.834 -5.330 -4.661 1.00 91.31 728 ILE A C 1
ATOM 5763 O O . ILE A 1 728 ? 17.287 -5.342 -3.560 1.00 91.31 728 ILE A O 1
ATOM 5767 N N . THR A 1 729 ? 19.156 -5.414 -4.791 1.00 88.81 729 THR A N 1
ATOM 5768 C CA . THR A 1 729 ? 20.069 -5.720 -3.687 1.00 88.81 729 THR A CA 1
ATOM 5769 C C . THR A 1 729 ? 20.527 -4.440 -2.979 1.00 88.81 729 THR A C 1
ATOM 5771 O O . THR A 1 729 ? 20.492 -4.381 -1.753 1.00 88.81 729 THR A O 1
ATOM 5774 N N . GLU A 1 730 ? 20.818 -3.372 -3.732 1.00 88.69 730 GLU A N 1
ATOM 5775 C CA . GLU A 1 730 ? 20.921 -1.998 -3.207 1.00 88.69 730 GLU A CA 1
ATOM 5776 C C . GLU A 1 730 ? 19.575 -1.593 -2.566 1.00 88.69 730 GLU A C 1
ATOM 5778 O O . GLU A 1 730 ? 19.518 -1.337 -1.363 1.00 88.69 730 GLU A O 1
ATOM 5783 N N . ARG A 1 731 ? 18.491 -1.742 -3.353 1.00 88.19 731 ARG A N 1
ATOM 5784 C CA . ARG A 1 731 ? 17.104 -2.099 -2.966 1.00 88.19 731 ARG A CA 1
ATOM 5785 C C . ARG A 1 731 ? 16.844 -2.375 -1.482 1.00 88.19 731 ARG A C 1
ATOM 5787 O O . ARG A 1 731 ? 16.293 -1.557 -0.756 1.00 88.19 731 ARG A O 1
ATOM 5794 N N . MET A 1 732 ? 17.171 -3.594 -1.060 1.00 85.25 732 MET A N 1
ATOM 5795 C CA . MET A 1 732 ? 16.854 -4.110 0.277 1.00 85.25 732 MET A CA 1
ATOM 5796 C C . MET A 1 732 ? 17.806 -3.626 1.386 1.00 85.25 732 MET A C 1
ATOM 5798 O O . MET A 1 732 ? 17.585 -3.962 2.548 1.00 85.25 732 MET A O 1
ATOM 5802 N N . SER A 1 733 ? 18.853 -2.861 1.056 1.00 79.88 733 SER A N 1
ATOM 5803 C CA . SER A 1 733 ? 19.858 -2.377 2.018 1.00 79.88 733 SER A CA 1
ATOM 5804 C C . SER A 1 733 ? 19.661 -0.926 2.492 1.00 79.88 733 SER A C 1
ATOM 5806 O O . SER A 1 733 ? 20.350 -0.507 3.424 1.00 79.88 733 SER A O 1
ATOM 5808 N N . SER A 1 734 ? 18.735 -0.171 1.880 1.00 68.00 734 SER A N 1
ATOM 5809 C CA . SER A 1 734 ? 18.457 1.251 2.172 1.00 68.00 734 SER A CA 1
ATOM 5810 C C . SER A 1 734 ? 17.306 1.476 3.162 1.00 68.00 734 SER A C 1
ATOM 5812 O O . SER A 1 734 ? 17.551 2.085 4.233 1.00 68.00 734 SER A O 1
#

Sequence (734 aa):
MGGTWERMVGTVKRTLLKTIERRKISEPIFYTVLCEIKSAVNSRPLTVTGENDDVNDVLRPVDFIYKNIRHGMEIITQDDESQEDPPYQPNPELSTQRDAKRAISEAEKLTAKFWDKWKTEYLTELRDRHVLYGSNYKDHWPMGLIQELIKSRDGEIRSAILKTSSGRHIQCPINRLIPLEIHASTSPDAVTEIRHEDEQVQRNEASQELQQRPRLARKAKRPVNYSENMAILRPRLAISKAPIMLLALAACSLLTSVESTILKCTNTGFLLDVKSLDDNIKSEICINHMDCQAIHPSQLPLHGYLLPRQITSPYSVRWRGIINITQQEEEVKCPEQSVCNSIHCTFCPLLLGNPQCFPTTTIAVVTTMLYIIALLTIACAYLGASTILLLKRRWNLYKARTADNTPPPVLADTLEMQSRKPMDTRQRRSSGGQSTRSKLLFVLSILATANCCQHTHVLNTKDVICDGYGKDARCRNVEEHTFTMSNFKREVCMKIVYKDELIATMHLKLDSIRYDCIPVTHFFTRNTELRTISSKRCARAGSCTQHKCRTTGQNSYIPELNSSYRSPGIARCQESCGGIGCGCLLPMPGCLFSRTYPTPEDDLIYEVFSCPVWSKTARLRAHLSFVTGREVTKEMDISPQETVQFDRMNLTLDFITAPTIPTLDRRFVQVYNQSDPATMISLPEDIFSVKCNSSVTARNLTKCRVMDTCKCTSKTTTVLCRCANINITERMSS

Secondary structure (DSSP, 8-state):
-HHHHHHHHHHHHHHHHHHHTT----HHHHHHHHHHHHHHHHSS-SSPPPTT--TTSS--GGGGTSTT---S-----TT---TTPPP--S--S--SHHHHHHHHHHHHHHHHHHHHHHHHHHHHHHHHHHHHS-S--SS----EEEEEEEE-TTS-EEEEEEEETTS-EEEEEGGG----S------S------------------------------PPPPP----------PPPP----TTHHHHHHHHHTT-------SEEEETTEEEE---SS-TT--EEEEETTTEEEEE-GGG-SEE----SS---S-EEEEEEEEETTEEEEEEEEEPPPPGGGG---SS-HHHHT-GGG--HHHHHHHHHHHHHHHHHHHHHHHHHHHHHHHHHHHHHHHHTTSS------------------------------------------------------EEEEEEEEEESSGGG-EEEEEEEEEE--BTTB-EEEEEEEETTEEEEEEEEEEEEEEEEEEEEEEEEE--EEEEEEEEEE-TTSTT--TTGGGG--TT---GGGGGGGGS--EEEEEEE--SGGGT-SSSSPEEEEEEEEEEESSS--EEEEEEEEEEEEEEEEEEEEETTS-EEEEEEEE-TT-EEEETTEEEE---------TTTTSEEEEETT-SS--EEEPPTT----EEBSSHHHHH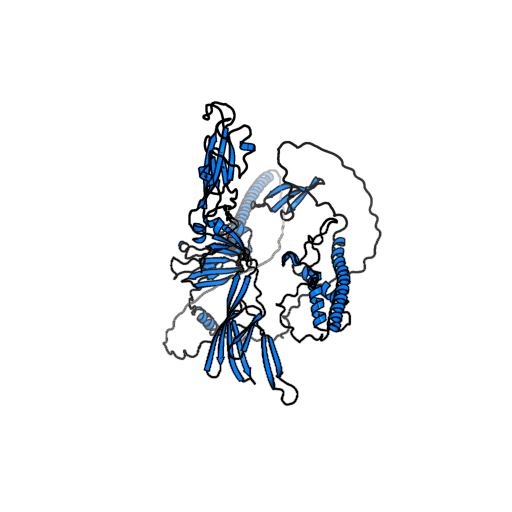TTTTPEEP--EEEEE-SS-EEEEE----HHHHTT-

Organism: Cylicocyclus nassatus (NCBI:txid53992)

Nearest PDB structures (foldseek):
  6egt-assembly1_B  TM=7.355E-01  e=1.846E-16  Rift Valley fever virus
  6egu-assembly1_C  TM=7.168E-01  e=2.417E-16  Rift Valley fever virus
  4hjc-assembly1_A  TM=7.730E-01  e=1.511E-15  Rift Valley fever virus
  6egu-assembly1_B  TM=7.195E-01  e=1.979E-15  Rift Valley fever virus
  7x6u-assembly1_B  TM=5.638E-01  e=3.959E-12  Severe fever with thrombocytopenia syndrome virus

InterPro domains:
  IPR009878 Phlebovirus glycoprotein G2, fusion domain [PF07245] (453-733)

Mean predicted aligned error: 23.87 Å